Protein AF-A0A9Q4Q293-F1 (afdb_monomer_lite)

Organism: NCBI:txid2950540

pLDDT: mean 83.59, std 13.57, range [37.81, 98.0]

Foldseek 3Di:
DWKWFAWLVRDIDTLDDDAFDWDWDDDDQWIWIDTQQFIWIGNVVAIATPGDRPWADDPLETEREGEREDDDDDDDPDDDWDKDFPDDWDWSDCCCVQQDPGTGFKMKDKDQAPNQQNVVVSCCVRFPLQWLDGCVQDDHRITMGMATAPRVDPPFLQFLEEAQEEEEQDDCVVQFQQEETEYAYCYDDCSNHPYHYHPDPQRDGFCAVVLVSLQVSDPDADDDDQEAEDADEHHHAEQAAAHEYECQPHEYEYRYEHYAEQAVQHHEYEYDHDAAYEYRDAEEHEHHHAYEYDYPVALDRYEYHYGLNYEYAYAEYEYEHSYEYHAQNYEYHADYQYEAEDHYHYNYYYHYDSNNHGHHDNVRSPDSRRRSSTDHNNHYIYIYTYIYIGD

Structure (mmCIF, N/CA/C/O backbone):
data_AF-A0A9Q4Q293-F1
#
_entry.id   AF-A0A9Q4Q293-F1
#
loop_
_atom_site.group_PDB
_atom_site.id
_atom_site.type_symbol
_atom_site.label_atom_id
_atom_site.label_alt_id
_atom_site.label_comp_id
_atom_site.label_asym_id
_atom_site.label_entity_id
_atom_site.label_seq_id
_atom_site.pdbx_PDB_ins_code
_atom_site.Cartn_x
_atom_site.Cartn_y
_atom_site.Cartn_z
_atom_site.occupancy
_atom_site.B_iso_or_equiv
_atom_site.auth_seq_id
_atom_site.auth_comp_id
_atom_site.auth_asym_id
_atom_site.auth_atom_id
_atom_site.pdbx_PDB_model_num
ATOM 1 N N . MET A 1 1 ? -12.848 4.928 25.313 1.00 89.81 1 MET A N 1
ATOM 2 C CA . MET A 1 1 ? -13.025 5.012 23.858 1.00 89.81 1 MET A CA 1
ATOM 3 C C . MET A 1 1 ? -12.321 6.258 23.393 1.00 89.81 1 MET A C 1
ATOM 5 O O . MET A 1 1 ? -12.598 7.337 23.910 1.00 89.81 1 MET A O 1
ATOM 9 N N . ASN A 1 2 ? -11.421 6.081 22.443 1.00 90.56 2 ASN A N 1
ATOM 10 C CA . ASN A 1 2 ? -10.663 7.152 21.828 1.00 90.56 2 ASN A CA 1
ATOM 11 C C . ASN A 1 2 ? -11.036 7.205 20.344 1.00 90.56 2 ASN A C 1
ATOM 13 O O . ASN A 1 2 ? -11.193 6.160 19.722 1.00 90.56 2 ASN A O 1
ATOM 17 N N . VAL A 1 3 ? -11.256 8.400 19.806 1.00 88.00 3 VAL A N 1
ATOM 18 C CA . VAL A 1 3 ? -11.506 8.634 18.382 1.00 88.00 3 VAL A CA 1
ATOM 19 C C . VAL A 1 3 ? -10.493 9.662 17.915 1.00 88.00 3 VAL A C 1
ATOM 21 O O . VAL A 1 3 ? -10.507 10.802 18.394 1.00 88.00 3 VAL A O 1
ATOM 24 N N . THR A 1 4 ? -9.637 9.272 16.981 1.00 84.81 4 THR A N 1
ATOM 25 C CA . THR A 1 4 ? -8.629 10.138 16.370 1.00 84.81 4 THR A CA 1
ATOM 26 C C . THR A 1 4 ? -8.870 10.293 14.884 1.00 84.81 4 THR A C 1
ATOM 28 O O . THR A 1 4 ? -9.459 9.435 14.233 1.00 84.81 4 THR A O 1
ATOM 31 N N . TYR A 1 5 ? -8.409 11.417 14.364 1.00 79.94 5 TYR A N 1
ATOM 32 C CA . TYR A 1 5 ? -8.410 11.765 12.955 1.00 79.94 5 TYR A CA 1
ATOM 33 C C . TYR A 1 5 ? -6.970 11.938 12.493 1.00 79.94 5 TYR A C 1
ATOM 35 O O . TYR A 1 5 ? -6.214 12.624 13.178 1.00 79.94 5 TYR A O 1
ATOM 43 N N . THR A 1 6 ? -6.627 11.362 11.346 1.00 73.25 6 THR A N 1
ATOM 44 C CA . THR A 1 6 ? -5.324 11.522 10.693 1.00 73.25 6 THR A CA 1
ATOM 45 C C . THR A 1 6 ? -5.529 12.195 9.337 1.00 73.25 6 THR A C 1
ATOM 47 O O . THR A 1 6 ? -6.378 11.764 8.545 1.00 73.25 6 THR A O 1
ATOM 50 N N . ASN A 1 7 ? -4.794 13.284 9.091 1.00 65.88 7 ASN A N 1
ATOM 51 C CA . ASN A 1 7 ? -4.808 13.968 7.797 1.00 65.88 7 ASN A CA 1
ATOM 52 C C . ASN A 1 7 ? -3.835 13.325 6.791 1.00 65.88 7 ASN A C 1
ATOM 54 O O . ASN A 1 7 ? -3.106 12.394 7.113 1.00 65.88 7 ASN A O 1
ATOM 58 N N . ASP A 1 8 ? -3.842 13.851 5.571 1.00 57.78 8 ASP A N 1
ATOM 59 C CA . ASP A 1 8 ? -2.960 13.473 4.457 1.00 57.78 8 ASP A CA 1
ATOM 60 C C . ASP A 1 8 ? -1.465 13.640 4.741 1.00 57.78 8 ASP A C 1
ATOM 62 O O . ASP A 1 8 ? -0.647 12.908 4.208 1.00 57.78 8 ASP A O 1
ATOM 66 N N . SER A 1 9 ? -1.108 14.563 5.626 1.00 55.91 9 SER A N 1
ATOM 67 C CA . SER A 1 9 ? 0.271 14.813 6.047 1.00 55.91 9 SER A CA 1
ATOM 68 C C . SER A 1 9 ? 0.715 13.927 7.226 1.00 55.91 9 SER A C 1
ATOM 70 O O . SER A 1 9 ? 1.755 14.201 7.828 1.00 55.91 9 SER A O 1
ATOM 72 N N . GLY A 1 10 ? -0.100 12.946 7.640 1.00 58.25 10 GLY A N 1
ATOM 73 C CA . GLY A 1 10 ? 0.152 12.078 8.800 1.00 58.25 10 GLY A CA 1
ATOM 74 C C . GLY A 1 10 ? -0.066 12.739 10.173 1.00 58.25 10 GLY A C 1
ATOM 75 O O . GLY A 1 10 ? 0.172 12.131 11.218 1.00 58.25 10 GLY A O 1
ATOM 76 N N . GLU A 1 11 ? -0.540 13.987 10.232 1.00 64.44 11 GLU A N 1
ATOM 77 C CA . GLU A 1 11 ? -0.835 14.670 11.495 1.00 64.44 11 GLU A CA 1
ATOM 78 C C . GLU A 1 11 ? -2.116 14.107 12.126 1.00 64.44 11 GLU A C 1
ATOM 80 O O . GLU A 1 11 ? -3.183 14.082 11.508 1.00 64.44 11 GLU A O 1
ATOM 85 N N . THR A 1 12 ? -2.020 13.695 13.395 1.00 77.69 12 THR A N 1
ATOM 86 C CA . THR A 1 12 ? -3.139 13.116 14.152 1.00 77.69 12 THR A CA 1
ATOM 87 C C . THR A 1 12 ? -3.759 14.114 15.142 1.00 77.69 12 THR A C 1
ATOM 89 O O . THR A 1 12 ? -3.065 14.712 15.966 1.00 77.69 12 THR A O 1
ATOM 92 N N . GLU A 1 13 ? -5.089 14.232 15.141 1.00 82.25 13 GLU A N 1
ATOM 93 C CA . GLU A 1 13 ? -5.894 14.993 16.107 1.00 82.25 13 GLU A CA 1
ATOM 94 C C . GLU A 1 13 ? -6.823 14.063 16.912 1.00 82.25 13 GLU A C 1
ATOM 96 O O . GLU A 1 13 ? -7.480 13.183 16.360 1.00 82.25 13 GLU A O 1
ATOM 101 N N . VAL A 1 14 ? -6.953 14.288 18.225 1.00 87.75 14 VAL A N 1
ATOM 102 C CA . VAL A 1 14 ? -7.935 13.588 19.076 1.00 87.75 14 VAL A CA 1
ATOM 103 C C . VAL A 1 14 ? -9.289 14.299 19.024 1.00 87.75 14 VAL A C 1
ATOM 105 O O . VAL A 1 14 ? -9.419 15.452 19.438 1.00 87.75 14 VAL A O 1
ATOM 108 N N . LEU A 1 15 ? -10.323 13.593 18.569 1.00 85.56 15 LEU A N 1
ATOM 109 C CA . LEU A 1 15 ? -11.683 14.116 18.405 1.00 85.56 15 LEU A CA 1
ATOM 110 C C . LEU A 1 15 ? -12.601 13.800 19.588 1.00 85.56 15 LEU A C 1
ATOM 112 O O . LEU A 1 15 ? -13.490 14.591 19.929 1.00 85.56 15 LEU A O 1
ATOM 116 N N . TYR A 1 16 ? -12.399 12.635 20.199 1.00 89.38 16 TYR A N 1
ATOM 117 C CA . TYR A 1 16 ? -13.126 12.174 21.374 1.00 89.38 16 TYR A CA 1
ATOM 118 C C . TYR A 1 16 ? -12.220 11.279 22.214 1.00 89.38 16 TYR A C 1
ATOM 120 O O . TYR A 1 16 ? -11.540 10.416 21.673 1.00 89.38 16 TYR A O 1
ATOM 128 N N . ASP A 1 17 ? -12.210 11.482 23.526 1.00 92.12 17 ASP A N 1
ATOM 129 C CA . ASP A 1 17 ? -11.401 10.683 24.444 1.00 92.12 17 ASP A CA 1
ATOM 130 C C . ASP A 1 17 ? -12.071 10.635 25.814 1.00 92.12 17 ASP A C 1
ATOM 132 O O . ASP A 1 17 ? -11.882 11.513 26.658 1.00 92.12 17 ASP A O 1
ATOM 136 N N . GLU A 1 18 ? -12.935 9.641 26.006 1.00 90.94 18 GLU A N 1
ATOM 137 C CA . GLU A 1 18 ? -13.646 9.442 27.266 1.00 90.94 18 GLU A CA 1
ATOM 138 C C . GLU A 1 18 ? -13.832 7.949 27.559 1.00 90.94 18 GLU A C 1
ATOM 140 O O . GLU A 1 18 ? -13.893 7.094 26.669 1.00 90.94 18 GLU A O 1
ATOM 145 N N . GLN A 1 19 ? -13.941 7.608 28.840 1.00 90.19 19 GLN A N 1
ATOM 146 C CA . GLN A 1 19 ? -14.288 6.249 29.251 1.00 90.19 19 GLN A CA 1
ATOM 147 C C . GLN A 1 19 ? -15.754 5.976 28.905 1.00 90.19 19 GLN A C 1
ATOM 149 O O . GLN 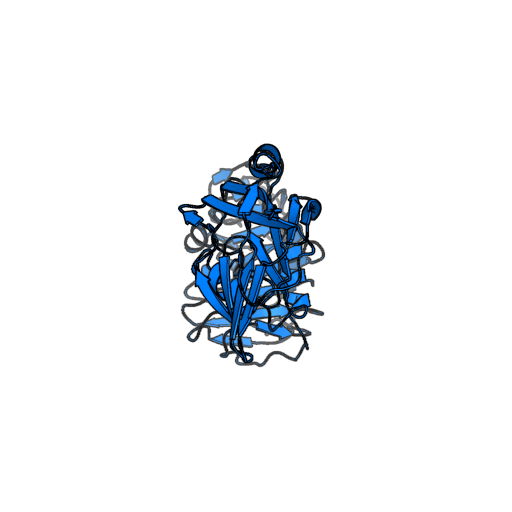A 1 19 ? -16.590 6.846 29.084 1.00 90.19 19 GLN A O 1
ATOM 154 N N . LEU A 1 20 ? -16.095 4.769 28.446 1.00 91.19 20 LEU A N 1
ATOM 155 C CA . LEU A 1 20 ? -17.494 4.449 28.123 1.00 91.19 20 LEU A CA 1
ATOM 156 C C . LEU A 1 20 ? -18.372 4.327 29.377 1.00 91.19 20 LEU A C 1
ATOM 158 O O . LEU A 1 20 ? -19.563 4.632 29.334 1.00 91.19 20 LEU A O 1
ATOM 162 N N . GLY A 1 21 ? -17.790 3.858 30.483 1.00 90.44 21 GLY A N 1
ATOM 163 C CA . GLY A 1 21 ? -18.543 3.404 31.651 1.00 90.44 21 GLY A CA 1
ATOM 164 C C . GLY A 1 21 ? -19.389 2.159 31.355 1.00 90.44 21 GLY A C 1
ATOM 165 O O . GLY A 1 21 ? -19.552 1.746 30.206 1.00 90.44 21 GLY A O 1
ATOM 166 N N . ALA A 1 22 ? -19.910 1.516 32.399 1.00 90.50 22 ALA A N 1
ATOM 167 C CA . ALA A 1 22 ? -20.771 0.348 32.241 1.00 90.50 22 ALA A CA 1
ATOM 168 C C . ALA A 1 22 ? -21.776 0.222 33.390 1.00 90.50 22 ALA A C 1
ATOM 170 O O . ALA A 1 22 ? -21.450 0.473 34.550 1.00 90.50 22 ALA A O 1
ATOM 171 N N . LEU A 1 23 ? -22.997 -0.213 33.069 1.00 88.88 23 LEU A N 1
ATOM 172 C CA . LEU A 1 23 ? -23.947 -0.710 34.063 1.00 88.88 23 LEU A CA 1
ATOM 173 C C . LEU A 1 23 ? -23.831 -2.228 34.113 1.00 88.88 23 LEU A C 1
ATOM 175 O O . LEU A 1 23 ? -24.173 -2.897 33.139 1.00 88.88 23 LEU A O 1
ATOM 179 N N . LEU A 1 24 ? -23.393 -2.745 35.257 1.00 89.44 24 LEU A N 1
ATOM 180 C CA . LEU A 1 24 ? -23.136 -4.166 35.455 1.00 89.44 24 LEU A CA 1
ATOM 181 C C . LEU A 1 24 ? -24.240 -4.821 36.283 1.00 89.44 24 LEU A C 1
ATOM 183 O O . LEU A 1 24 ? -24.629 -4.333 37.348 1.00 89.44 24 LEU A O 1
ATOM 187 N N . TYR A 1 25 ? -24.705 -5.969 35.810 1.00 87.56 25 TYR A N 1
ATOM 188 C CA . TYR A 1 25 ? -25.504 -6.915 36.570 1.00 87.56 25 TYR A CA 1
ATOM 189 C C . TYR A 1 25 ? -24.764 -8.247 36.624 1.00 87.56 25 TYR A C 1
ATOM 191 O O . TYR A 1 25 ? -24.569 -8.883 35.594 1.00 87.56 25 TYR A O 1
ATOM 199 N N . SER A 1 26 ? -24.394 -8.689 37.823 1.00 86.94 26 SER A N 1
ATOM 200 C CA . SER A 1 26 ? -23.723 -9.969 38.035 1.00 86.94 26 SER A CA 1
ATOM 201 C C . SER A 1 26 ? -24.593 -10.926 38.848 1.00 86.94 26 SER A C 1
ATOM 203 O O . SER A 1 26 ? -25.215 -10.553 39.848 1.00 86.94 26 SER A O 1
ATOM 205 N N . ASN A 1 27 ? -24.646 -12.180 38.403 1.00 86.38 27 ASN A N 1
ATOM 206 C CA . ASN A 1 27 ? -25.267 -13.284 39.120 1.00 86.38 27 ASN A CA 1
ATOM 207 C C . ASN A 1 27 ? -24.478 -14.576 38.876 1.00 86.38 27 ASN A C 1
ATOM 209 O O . ASN A 1 27 ? -24.517 -15.129 37.777 1.00 86.38 27 ASN A O 1
ATOM 213 N N . ASP A 1 28 ? -23.818 -15.069 39.927 1.00 87.38 28 ASP A N 1
ATOM 214 C CA . ASP A 1 28 ? -22.868 -16.184 39.860 1.00 87.38 28 ASP A CA 1
ATOM 215 C C . ASP A 1 28 ? -21.786 -15.926 38.790 1.00 87.38 28 ASP A C 1
ATOM 217 O O . ASP A 1 28 ? -21.087 -14.918 38.882 1.00 87.38 28 ASP A O 1
ATOM 221 N N . ASP A 1 29 ? -21.664 -16.800 37.788 1.00 86.31 29 ASP A N 1
ATOM 222 C CA . ASP A 1 29 ? -20.675 -16.689 36.706 1.00 86.31 29 ASP A CA 1
ATOM 223 C C . ASP A 1 29 ? -21.169 -15.842 35.517 1.00 86.31 29 ASP A C 1
ATOM 225 O O . ASP A 1 29 ? -20.406 -15.578 34.590 1.00 86.31 29 ASP A O 1
ATOM 229 N N . THR A 1 30 ? -22.443 -15.430 35.512 1.00 89.56 30 THR A N 1
ATOM 230 C CA . THR A 1 30 ? -23.018 -14.627 34.427 1.00 89.56 30 THR A CA 1
ATOM 231 C C . THR A 1 30 ? -23.003 -13.149 34.786 1.00 89.56 30 THR A C 1
ATOM 233 O O . THR A 1 30 ? -23.572 -12.723 35.795 1.00 89.56 30 THR A O 1
ATOM 236 N N . GLU A 1 31 ? -22.445 -12.355 33.886 1.00 92.81 31 GLU A N 1
ATOM 237 C CA . GLU A 1 31 ? -22.489 -10.903 33.914 1.00 92.81 31 GLU A CA 1
ATOM 238 C C . GLU A 1 31 ? -23.220 -10.368 32.680 1.00 92.81 31 GLU A C 1
ATOM 240 O O . GLU A 1 31 ? -23.023 -10.850 31.566 1.00 92.81 31 GLU A O 1
ATOM 245 N N . ILE A 1 32 ? -24.079 -9.371 32.884 1.00 93.00 32 ILE A N 1
ATOM 246 C CA . ILE A 1 32 ? -24.718 -8.585 31.832 1.00 93.00 32 ILE A CA 1
ATOM 247 C C . ILE A 1 32 ? -24.268 -7.141 31.994 1.00 93.00 32 ILE A C 1
ATOM 249 O O . ILE A 1 32 ? -24.466 -6.548 33.055 1.00 93.00 32 ILE A O 1
ATOM 253 N N . ALA A 1 33 ? -23.723 -6.568 30.931 1.00 93.31 33 ALA A N 1
ATOM 254 C CA . ALA A 1 33 ? -23.228 -5.207 30.919 1.00 93.31 33 ALA A CA 1
ATOM 255 C C . ALA A 1 33 ? -23.904 -4.382 29.837 1.00 93.31 33 ALA A C 1
ATOM 257 O O . ALA A 1 33 ? -23.972 -4.788 28.681 1.00 93.31 33 ALA A O 1
ATOM 258 N N . TYR A 1 34 ? -24.375 -3.197 30.207 1.00 92.31 34 TYR A N 1
ATOM 259 C CA . TYR A 1 34 ? -24.690 -2.158 29.236 1.00 92.31 34 TYR A CA 1
ATOM 260 C C . TYR A 1 34 ? -23.490 -1.218 29.116 1.00 92.31 34 TYR A C 1
ATOM 262 O O . TYR A 1 34 ? -23.124 -0.579 30.104 1.00 92.31 34 TYR A O 1
ATOM 270 N N . GLN A 1 35 ? -22.891 -1.141 27.928 1.00 93.12 35 GLN A N 1
ATOM 271 C CA . GLN A 1 35 ? -21.711 -0.318 27.646 1.00 93.12 35 GLN A CA 1
ATOM 272 C C . GLN A 1 35 ? -21.738 0.159 26.193 1.00 93.12 35 GLN A C 1
ATOM 274 O O . GLN A 1 35 ? -22.035 -0.627 25.293 1.00 93.12 35 GLN A O 1
ATOM 279 N N . GLY A 1 36 ? -21.410 1.436 25.963 1.00 90.44 36 GLY A N 1
ATOM 280 C CA . GLY A 1 36 ? -21.261 2.002 24.616 1.00 90.44 36 GLY A CA 1
ATOM 281 C C . GLY A 1 36 ? -22.517 1.902 23.744 1.00 90.44 36 GLY A C 1
ATOM 282 O O . GLY A 1 36 ? -22.423 1.941 22.526 1.00 90.44 36 GLY A O 1
ATOM 283 N N . GLY A 1 37 ? -23.694 1.741 24.356 1.00 90.94 37 GLY A N 1
ATOM 284 C CA . GLY A 1 37 ? -24.968 1.572 23.655 1.00 90.94 37 GLY A CA 1
ATOM 285 C C . GLY A 1 37 ? -25.376 0.119 23.399 1.00 90.94 37 GLY A C 1
ATOM 286 O O . GLY A 1 37 ? -26.547 -0.111 23.101 1.00 90.94 37 GLY A O 1
ATOM 287 N N . GLY A 1 38 ? -24.465 -0.843 23.563 1.00 92.62 38 GLY A N 1
ATOM 288 C CA . GLY A 1 38 ? -24.733 -2.275 23.436 1.00 92.62 38 GLY A CA 1
ATOM 289 C C . GLY A 1 38 ? -25.046 -2.955 24.771 1.00 92.62 38 GLY A C 1
ATOM 290 O O . GLY A 1 38 ? -24.799 -2.408 25.851 1.00 92.62 38 GLY A O 1
ATOM 291 N N . VAL A 1 39 ? -25.593 -4.170 24.688 1.00 95.31 39 VAL A N 1
ATOM 292 C CA . VAL A 1 39 ? -25.748 -5.085 25.827 1.00 95.31 39 VAL A CA 1
ATOM 293 C C . VAL A 1 39 ? -24.893 -6.315 25.585 1.00 95.31 39 VAL A C 1
ATOM 295 O O . VAL A 1 39 ? -25.097 -7.045 24.613 1.00 95.31 39 VAL A O 1
ATOM 298 N N . TRP A 1 40 ? -23.992 -6.568 26.519 1.00 95.19 40 TRP A N 1
ATOM 299 C CA . TRP A 1 40 ? -22.988 -7.616 26.480 1.00 95.19 40 TRP A CA 1
ATOM 300 C C . TRP A 1 40 ? -23.277 -8.625 27.579 1.00 95.19 40 TRP A C 1
ATOM 302 O O . TRP A 1 40 ? -23.728 -8.266 28.667 1.00 95.19 40 TRP A O 1
ATOM 312 N N . ARG A 1 41 ? -23.029 -9.898 27.301 1.00 94.12 41 ARG A N 1
ATOM 313 C CA . ARG A 1 41 ? -23.090 -10.971 28.286 1.00 94.12 41 ARG A CA 1
ATOM 314 C C . ARG A 1 41 ? -21.736 -11.645 28.369 1.00 94.12 41 ARG A C 1
ATOM 316 O O . ARG A 1 41 ? -21.206 -12.037 27.340 1.00 94.12 41 ARG A O 1
ATOM 323 N N . SER A 1 42 ? -21.226 -11.839 29.575 1.00 91.56 42 SER A N 1
ATOM 324 C CA . SER A 1 42 ? -20.055 -12.670 29.845 1.00 91.56 42 SER A CA 1
ATOM 325 C C . SER A 1 42 ? -20.458 -13.839 30.736 1.00 91.56 42 SER A C 1
ATOM 327 O O . SER A 1 42 ? -21.233 -13.661 31.673 1.00 91.56 42 SER A O 1
ATOM 329 N N . ASP A 1 43 ? -19.957 -15.034 30.430 1.00 88.00 43 ASP A N 1
ATOM 330 C CA . ASP A 1 43 ? -20.136 -16.240 31.256 1.00 88.00 43 ASP A CA 1
ATOM 331 C C . ASP A 1 43 ? -18.782 -16.739 31.820 1.00 88.00 43 ASP A C 1
ATOM 333 O O . ASP A 1 43 ? -18.592 -17.927 32.077 1.00 88.00 43 ASP A O 1
ATOM 337 N N . GLY A 1 44 ? -17.793 -15.844 31.945 1.00 75.19 44 GLY A N 1
ATOM 338 C CA . GLY A 1 44 ? -16.472 -16.128 32.525 1.00 75.19 44 GLY A CA 1
ATOM 339 C C . GLY A 1 44 ? -15.442 -16.758 31.577 1.00 75.19 44 GLY A C 1
ATOM 340 O O . GLY A 1 44 ? -14.249 -16.703 31.863 1.00 75.19 44 GLY A O 1
ATOM 341 N N . THR A 1 45 ? -15.863 -17.317 30.439 1.00 74.44 45 THR A N 1
ATOM 342 C CA . THR A 1 45 ? -14.961 -17.855 29.395 1.00 74.44 45 THR A CA 1
ATOM 343 C C . THR A 1 45 ? -14.926 -17.015 28.117 1.00 74.44 45 THR A C 1
ATOM 345 O O . THR A 1 45 ? -14.232 -17.379 27.176 1.00 74.44 45 THR A O 1
ATOM 348 N N . GLY A 1 46 ? -15.702 -15.932 28.059 1.00 80.69 46 GLY A N 1
ATOM 349 C CA . GLY A 1 46 ? -15.807 -15.042 26.906 1.00 80.69 46 GLY A CA 1
ATOM 350 C C . GLY A 1 46 ? -17.072 -14.188 26.963 1.00 80.69 46 GLY A C 1
ATOM 351 O O . GLY A 1 46 ? -17.999 -14.485 27.725 1.00 80.69 46 GLY A O 1
ATOM 352 N N . SER A 1 47 ? -17.105 -13.131 26.156 1.00 89.88 47 SER A N 1
ATOM 353 C CA . SER A 1 47 ? -18.256 -12.242 26.000 1.00 89.88 47 SER A CA 1
ATOM 354 C C . SER A 1 47 ? -19.051 -12.578 24.735 1.00 89.88 47 SER A C 1
ATOM 356 O O . SER A 1 47 ? -18.499 -13.056 23.750 1.00 89.88 47 SER A O 1
ATOM 358 N N . THR A 1 48 ? -20.356 -12.316 24.739 1.00 92.06 48 THR A N 1
ATOM 359 C CA . THR A 1 48 ? -21.239 -12.336 23.568 1.00 92.06 48 THR A CA 1
ATOM 360 C C . THR A 1 48 ? -22.124 -11.105 23.583 1.00 92.06 48 THR A C 1
ATOM 362 O O . THR A 1 48 ? -22.525 -10.617 24.641 1.00 92.06 48 THR A O 1
ATOM 365 N N . MET A 1 49 ? -22.493 -10.630 22.405 1.00 93.62 49 MET A N 1
ATOM 366 C CA . MET A 1 49 ? -23.516 -9.611 22.288 1.00 93.62 49 MET A CA 1
ATOM 367 C C . MET A 1 49 ? -24.904 -10.192 22.581 1.00 93.62 49 MET A C 1
ATOM 369 O O . MET A 1 49 ? -25.246 -11.288 22.138 1.00 93.62 49 MET A O 1
ATOM 373 N N . VAL A 1 50 ? -25.710 -9.435 23.322 1.00 94.81 50 VAL A N 1
ATOM 374 C CA . VAL A 1 50 ? -27.152 -9.660 23.514 1.00 94.81 50 VAL A CA 1
ATOM 375 C C . VAL A 1 50 ? -27.968 -8.650 22.710 1.00 94.81 50 VAL A C 1
ATOM 377 O O . VAL A 1 50 ? -29.019 -8.994 22.172 1.00 94.81 50 VAL A O 1
ATOM 380 N N . SER A 1 51 ? -27.497 -7.404 22.648 1.00 94.31 51 SER A N 1
ATOM 381 C CA . SER A 1 51 ? -28.083 -6.337 21.839 1.00 94.31 51 SER A CA 1
ATOM 382 C C . SER A 1 51 ? -26.969 -5.491 21.253 1.00 94.31 51 SER A C 1
ATOM 384 O O . SER A 1 51 ? -26.121 -5.010 22.007 1.00 94.31 51 SER A O 1
ATOM 386 N N . ALA A 1 52 ? -27.028 -5.271 19.945 1.00 89.12 52 ALA A N 1
ATOM 387 C CA . ALA A 1 52 ? -26.079 -4.426 19.245 1.00 89.12 52 ALA A CA 1
ATOM 388 C C . ALA A 1 52 ? -26.116 -2.985 19.764 1.00 89.12 52 ALA A C 1
ATOM 390 O O . ALA A 1 52 ? -27.198 -2.493 20.129 1.00 89.12 52 ALA A O 1
ATOM 391 N N . PRO A 1 53 ? -24.958 -2.303 19.812 1.00 90.12 53 PRO A N 1
ATOM 392 C CA . PRO A 1 53 ? -24.942 -0.851 19.807 1.00 90.12 53 PRO A CA 1
ATOM 393 C C . PRO A 1 53 ? -25.610 -0.345 18.517 1.00 90.12 53 PRO A C 1
ATOM 395 O O . PRO A 1 53 ? -25.773 -1.075 17.547 1.00 90.12 53 PRO A O 1
ATOM 398 N N . GLY A 1 54 ? -26.033 0.917 18.489 1.00 88.88 54 GLY A N 1
ATOM 399 C CA . GLY A 1 54 ? -26.726 1.483 17.323 1.00 88.88 54 GLY A CA 1
ATOM 400 C C . GLY A 1 54 ? -25.811 1.792 16.133 1.00 88.88 54 GLY A C 1
ATOM 401 O O . GLY A 1 54 ? -26.035 2.811 15.486 1.00 88.88 54 GLY A O 1
ATOM 402 N N . ILE A 1 55 ? -24.763 0.997 15.911 1.00 88.94 55 ILE A N 1
ATOM 403 C CA . ILE A 1 55 ? -23.801 1.195 14.828 1.00 88.94 55 ILE A CA 1
ATOM 404 C C . ILE A 1 55 ? -24.457 0.737 13.530 1.00 88.94 55 ILE A C 1
ATOM 406 O O . ILE A 1 55 ? -25.017 -0.353 13.453 1.00 88.94 55 ILE A O 1
ATOM 410 N N . GLU A 1 56 ? -24.419 1.585 12.510 1.00 88.56 56 GLU A N 1
ATOM 411 C CA . GLU A 1 56 ? -24.928 1.240 11.188 1.00 88.56 56 GLU A CA 1
ATOM 412 C C . GLU A 1 56 ? -23.926 1.652 10.118 1.00 88.56 56 GLU A C 1
ATOM 414 O O . GLU A 1 56 ? -23.481 2.797 10.099 1.00 88.56 56 GLU A O 1
ATOM 419 N N . TYR A 1 57 ? -23.644 0.749 9.182 1.00 80.31 57 TYR A N 1
ATOM 420 C CA . TYR A 1 57 ? -22.945 1.067 7.944 1.00 80.31 57 TYR A CA 1
ATOM 421 C C . TYR A 1 57 ? -23.848 0.781 6.745 1.00 80.31 57 TYR A C 1
ATOM 423 O O . TYR A 1 57 ? -24.379 -0.324 6.593 1.00 80.31 57 TYR A O 1
ATOM 431 N N . ARG A 1 58 ? -24.074 1.791 5.899 1.00 79.44 58 ARG A N 1
ATOM 432 C CA . ARG A 1 58 ? -24.849 1.662 4.655 1.00 79.44 58 ARG A CA 1
ATOM 433 C C . ARG A 1 58 ? -24.279 2.566 3.572 1.00 79.44 58 ARG A C 1
ATOM 435 O O . ARG A 1 58 ? -24.205 3.773 3.768 1.00 79.44 58 ARG A O 1
ATOM 442 N N . GLU A 1 59 ? -23.942 1.986 2.419 1.00 71.31 59 GLU A N 1
ATOM 443 C CA . GLU A 1 59 ? -23.532 2.723 1.208 1.00 71.31 59 GLU A CA 1
ATOM 444 C C . GLU A 1 59 ? -22.430 3.773 1.478 1.00 71.31 59 GLU A C 1
ATOM 446 O O . GLU A 1 59 ? -22.533 4.925 1.057 1.00 71.31 59 GLU A O 1
ATOM 451 N N . GLY A 1 60 ? -21.389 3.405 2.234 1.00 68.88 60 GLY A N 1
ATOM 452 C CA . GLY A 1 60 ? -20.307 4.329 2.592 1.00 68.88 60 GLY A CA 1
ATOM 453 C C . GLY A 1 60 ? -20.645 5.318 3.708 1.00 68.88 60 GLY A C 1
ATOM 454 O O . GLY A 1 60 ? -19.830 6.181 4.004 1.00 68.88 60 GLY A O 1
ATOM 455 N N . THR A 1 61 ? -21.819 5.228 4.335 1.00 76.56 61 THR A N 1
ATOM 456 C CA . THR A 1 61 ? -22.189 6.052 5.492 1.00 76.56 61 THR A CA 1
ATOM 457 C C . THR A 1 61 ? -22.129 5.226 6.770 1.00 76.56 61 THR A C 1
ATOM 459 O O . THR A 1 61 ? -22.909 4.286 6.923 1.00 76.56 61 THR A O 1
ATOM 462 N N . LEU A 1 62 ? -21.240 5.599 7.692 1.00 83.19 62 LEU A N 1
ATOM 463 C CA . LEU A 1 62 ? -21.178 5.073 9.051 1.00 83.19 62 LEU A CA 1
ATOM 464 C C . LEU A 1 62 ? -21.927 5.996 10.017 1.00 83.19 62 LEU A C 1
ATOM 466 O O . LEU A 1 62 ? -21.675 7.197 10.080 1.00 83.19 62 LEU A O 1
ATOM 470 N N . THR A 1 63 ? -22.804 5.428 10.833 1.00 87.56 63 THR A N 1
ATOM 471 C CA . THR A 1 63 ? -23.400 6.094 11.992 1.00 87.56 63 THR A CA 1
ATOM 472 C C . THR A 1 63 ? -22.947 5.378 13.252 1.00 87.56 63 THR A C 1
ATOM 474 O O . THR A 1 63 ? -23.256 4.204 13.438 1.00 87.56 63 THR A O 1
ATOM 477 N N . PHE A 1 64 ? -22.239 6.087 14.130 1.00 88.62 64 PHE A N 1
ATOM 478 C CA . PHE A 1 64 ? -21.695 5.535 15.367 1.00 88.62 64 PHE A CA 1
ATOM 479 C C . PHE A 1 64 ? -22.183 6.350 16.580 1.00 88.62 64 PHE A C 1
ATOM 481 O O . PHE A 1 64 ? -21.626 7.404 16.918 1.00 88.62 64 PHE A O 1
ATOM 488 N N . PRO A 1 65 ? -23.236 5.891 17.279 1.00 90.88 65 PRO A N 1
ATOM 489 C CA . PRO A 1 65 ? -23.663 6.503 18.528 1.00 90.88 65 PRO A CA 1
ATOM 490 C C . PRO A 1 65 ? -22.751 6.059 19.678 1.00 90.88 65 PRO A C 1
ATOM 492 O O . PRO A 1 65 ? -22.683 4.880 20.014 1.00 90.88 65 PRO A O 1
ATOM 495 N N . ILE A 1 66 ? -22.094 7.015 20.328 1.00 91.00 66 ILE A N 1
ATOM 496 C CA . ILE A 1 66 ? -21.269 6.780 21.512 1.00 91.00 66 ILE A CA 1
ATOM 497 C C . ILE A 1 66 ? -22.112 7.095 22.747 1.00 91.00 66 ILE A C 1
ATOM 499 O O . ILE A 1 66 ? -22.626 8.203 22.903 1.00 91.00 66 ILE A O 1
ATOM 503 N N . VAL A 1 67 ? -22.278 6.120 23.638 1.00 92.00 67 VAL A N 1
ATOM 504 C CA . VAL A 1 67 ? -22.961 6.326 24.921 1.00 92.00 67 VAL A CA 1
ATOM 505 C C . VAL A 1 67 ? -21.931 6.287 26.037 1.00 92.00 67 VAL A C 1
ATOM 507 O O . VAL A 1 67 ? -21.359 5.232 26.307 1.00 92.00 67 VAL A O 1
ATOM 510 N N . HIS A 1 68 ? -21.745 7.430 26.691 1.00 91.62 68 HIS A N 1
ATOM 511 C CA . HIS A 1 68 ? -20.963 7.553 27.911 1.00 91.62 68 HIS A CA 1
ATOM 512 C C . HIS A 1 68 ? -21.905 7.458 29.111 1.00 91.62 68 HIS A C 1
ATOM 514 O O . HIS A 1 68 ? -22.859 8.232 29.241 1.00 91.62 68 HIS A O 1
ATOM 520 N N . LEU A 1 69 ? -21.659 6.479 29.976 1.00 89.25 69 LEU A N 1
ATOM 521 C CA . LEU A 1 69 ? -22.407 6.283 31.207 1.00 89.25 69 LEU A CA 1
ATOM 522 C C . LEU A 1 69 ? -21.548 6.677 32.409 1.00 89.25 69 LEU A C 1
ATOM 524 O O . LEU A 1 69 ? -20.623 5.961 32.786 1.00 89.25 69 LEU A O 1
ATOM 528 N N . ALA A 1 70 ? -21.907 7.784 33.049 1.00 84.06 70 ALA A N 1
ATOM 529 C CA . ALA A 1 70 ? -21.264 8.261 34.263 1.00 84.06 70 ALA A CA 1
ATOM 530 C C . ALA A 1 70 ? -22.020 7.806 35.523 1.00 84.06 70 ALA A C 1
ATOM 532 O O . ALA A 1 70 ? -23.254 7.743 35.554 1.00 84.06 70 ALA A O 1
ATOM 533 N N . GLY A 1 71 ? -21.270 7.533 36.593 1.00 77.56 71 GLY A N 1
ATOM 534 C CA . GLY A 1 71 ? -21.810 7.285 37.928 1.00 77.56 71 GLY A CA 1
ATOM 535 C C . GLY A 1 71 ? -21.017 6.246 38.719 1.00 77.56 71 GLY A C 1
ATOM 536 O O . GLY A 1 71 ? -20.577 5.238 38.181 1.00 77.56 71 GLY A O 1
ATOM 537 N N . ASP A 1 72 ? -20.908 6.457 40.031 1.00 70.00 72 ASP A N 1
ATOM 538 C CA . ASP A 1 72 ? -20.110 5.607 40.930 1.00 70.00 72 ASP A CA 1
ATOM 539 C C . ASP A 1 72 ? -20.989 4.658 41.771 1.00 70.00 72 ASP A C 1
ATOM 541 O O . ASP A 1 72 ? -20.650 4.284 42.901 1.00 70.00 72 ASP A O 1
ATOM 545 N N . ARG A 1 73 ? -22.191 4.319 41.279 1.00 71.38 73 ARG A N 1
ATOM 546 C CA . ARG A 1 73 ? -23.171 3.559 42.066 1.00 71.38 73 ARG A CA 1
ATOM 547 C C . ARG A 1 73 ? -22.769 2.091 42.150 1.00 71.38 73 ARG A C 1
ATOM 549 O O . ARG A 1 73 ? -22.781 1.365 41.164 1.00 71.38 73 ARG A O 1
ATOM 556 N N . VAL A 1 74 ? -22.547 1.629 43.376 1.00 63.06 74 VAL A N 1
ATOM 557 C CA . VAL A 1 74 ? -22.299 0.220 43.685 1.00 63.06 74 VAL A CA 1
ATOM 558 C C . VAL A 1 74 ? -23.406 -0.295 44.616 1.00 63.06 74 VAL A C 1
ATOM 560 O O . VAL A 1 74 ? -23.423 0.036 45.801 1.00 63.06 74 VAL A O 1
ATOM 563 N N . GLY A 1 75 ? -24.324 -1.129 44.101 1.00 63.44 75 GLY A N 1
ATOM 564 C CA . GLY A 1 75 ? -25.043 -2.124 44.919 1.00 63.44 75 GLY A CA 1
ATOM 565 C C . GLY A 1 75 ? -26.586 -2.144 44.947 1.00 63.44 75 GLY A C 1
ATOM 566 O O . GLY A 1 75 ? -27.263 -1.148 44.702 1.00 63.44 75 GLY A O 1
ATOM 567 N N . GLY A 1 76 ? -27.105 -3.321 45.354 1.00 58.34 76 GLY A N 1
ATOM 568 C CA . GLY A 1 76 ? -28.483 -3.611 45.797 1.00 58.34 76 GLY A CA 1
ATOM 569 C C . GLY A 1 76 ? -29.064 -4.930 45.243 1.00 58.34 76 GLY A C 1
ATOM 570 O O . GLY A 1 76 ? -28.895 -5.222 44.070 1.00 58.34 76 GLY A O 1
ATOM 571 N N . THR A 1 77 ? -29.807 -5.721 46.041 1.00 56.56 77 THR A N 1
ATOM 572 C CA . THR A 1 77 ? -30.567 -6.909 45.550 1.00 56.56 77 THR A CA 1
ATOM 573 C C . THR A 1 77 ? -31.774 -6.543 44.673 1.00 56.56 77 THR A C 1
ATOM 575 O O . THR A 1 77 ? -32.497 -7.423 44.211 1.00 56.56 77 THR A O 1
ATOM 578 N N . THR A 1 78 ? -32.022 -5.246 44.496 1.00 59.69 78 THR A N 1
ATOM 579 C CA . THR A 1 78 ? -33.105 -4.674 43.701 1.00 59.69 78 THR A CA 1
ATOM 580 C C . THR A 1 78 ? -32.504 -3.546 42.871 1.00 59.69 78 THR A C 1
ATOM 582 O O . THR A 1 78 ? -31.872 -2.652 43.435 1.00 59.69 78 THR A O 1
ATOM 585 N N . VAL A 1 79 ? -32.684 -3.602 41.552 1.00 62.91 79 VAL A N 1
ATOM 586 C CA . VAL A 1 79 ? -32.250 -2.550 40.628 1.00 62.91 79 VAL A CA 1
ATOM 587 C C . VAL A 1 79 ? -33.412 -1.572 40.470 1.00 62.91 79 VAL A C 1
ATOM 589 O O . VAL A 1 79 ? -34.314 -1.811 39.675 1.00 62.91 79 VAL A O 1
ATOM 592 N N . ASP A 1 80 ? -33.411 -0.508 41.270 1.00 68.06 80 ASP A N 1
ATOM 593 C CA . ASP A 1 80 ? -34.260 0.668 41.066 1.00 68.06 80 ASP A CA 1
ATOM 594 C C . ASP A 1 80 ? -33.339 1.856 40.757 1.00 68.06 80 ASP A C 1
ATOM 596 O O . ASP A 1 80 ? -32.369 2.099 41.480 1.00 68.06 80 ASP A O 1
ATOM 600 N N . GLY A 1 81 ? -33.624 2.556 39.662 1.00 68.12 81 GLY A N 1
ATOM 601 C CA . GLY A 1 81 ? -32.887 3.737 39.230 1.00 68.12 81 GLY A CA 1
ATOM 602 C C . GLY A 1 81 ? -33.475 4.319 37.949 1.00 68.12 81 GLY A C 1
ATOM 603 O O . GLY A 1 81 ? -34.128 3.619 37.169 1.00 68.12 81 GLY A O 1
ATOM 604 N N . THR A 1 82 ? -33.263 5.614 37.735 1.00 75.56 82 THR A N 1
ATOM 605 C CA . THR A 1 82 ? -33.660 6.303 36.507 1.00 75.56 82 THR A CA 1
ATOM 606 C C . THR A 1 82 ? -32.417 6.692 35.725 1.00 75.56 82 THR A C 1
ATOM 608 O O . THR A 1 82 ? -31.593 7.456 36.212 1.00 75.56 82 THR A O 1
ATOM 611 N N . VAL A 1 83 ? -32.308 6.238 34.478 1.00 79.31 83 VAL A N 1
ATOM 612 C CA . VAL A 1 83 ? -31.289 6.762 33.563 1.00 79.31 83 VAL A CA 1
ATOM 613 C C . VAL A 1 83 ? -31.765 8.113 33.043 1.00 79.31 83 VAL A C 1
ATOM 615 O O . VAL A 1 83 ? -32.856 8.217 32.468 1.00 79.31 83 VAL A O 1
ATOM 618 N N . ARG A 1 84 ? -30.966 9.159 33.249 1.00 84.69 84 ARG A N 1
ATOM 619 C CA . ARG A 1 84 ? -31.241 10.497 32.723 1.00 84.69 84 ARG A CA 1
ATOM 620 C C . ARG A 1 84 ? -30.098 10.959 31.841 1.00 84.69 84 ARG A C 1
ATOM 622 O O . ARG A 1 84 ? -28.932 10.730 32.123 1.00 84.69 84 ARG A O 1
ATOM 629 N N . ARG A 1 85 ? -30.459 11.647 30.762 1.00 86.56 85 ARG A N 1
ATOM 630 C CA . ARG A 1 85 ? -29.491 12.332 29.913 1.00 86.56 85 ARG A CA 1
ATOM 631 C C . ARG A 1 85 ? -29.091 13.640 30.586 1.00 86.56 85 ARG A C 1
ATOM 633 O O . ARG A 1 85 ? -29.969 14.453 30.888 1.00 86.56 85 ARG A O 1
ATOM 640 N N . THR A 1 86 ? -27.800 13.838 30.813 1.00 85.88 86 THR A N 1
ATOM 641 C CA . THR A 1 86 ? -27.277 15.006 31.543 1.00 85.88 86 THR A CA 1
ATOM 642 C C . THR A 1 86 ? -27.067 16.214 30.632 1.00 85.88 86 THR A C 1
ATOM 644 O O . THR A 1 86 ? -27.176 17.357 31.079 1.00 85.88 86 THR A O 1
ATOM 647 N N . ALA A 1 87 ? -26.861 15.975 29.335 1.00 85.19 87 ALA A N 1
ATOM 648 C CA . ALA A 1 87 ? -26.646 17.004 28.323 1.00 85.19 87 ALA A CA 1
ATOM 649 C C . ALA A 1 87 ? -27.474 16.765 27.046 1.00 85.19 87 ALA A C 1
ATOM 651 O O . ALA A 1 87 ? -28.219 15.794 26.916 1.00 85.19 87 ALA A O 1
ATOM 652 N N . ALA A 1 88 ? -27.414 17.690 26.089 1.00 87.31 88 ALA A N 1
ATOM 653 C CA . ALA A 1 88 ? -27.831 17.374 24.723 1.00 87.31 88 ALA A CA 1
ATOM 654 C C . ALA A 1 88 ? -26.738 16.509 24.067 1.00 87.31 88 ALA A C 1
ATOM 656 O O . ALA A 1 88 ? -25.569 16.757 24.361 1.00 87.31 88 ALA A O 1
ATOM 657 N N . PRO A 1 89 ? -27.084 15.541 23.194 1.00 88.31 89 PRO A N 1
ATOM 658 C CA . PRO A 1 89 ? -26.077 14.773 22.471 1.00 88.31 89 PRO A CA 1
ATOM 659 C C . PRO A 1 89 ? -25.116 15.701 21.726 1.00 88.31 89 PRO A C 1
ATOM 661 O O . PRO A 1 89 ? -25.547 16.668 21.088 1.00 88.31 89 PRO A O 1
ATOM 664 N N . LYS A 1 90 ? -23.823 15.415 21.834 1.00 88.19 90 LYS A N 1
ATOM 665 C CA . LYS A 1 90 ? -22.751 16.152 21.179 1.00 88.19 90 LYS A CA 1
ATOM 666 C C . LYS A 1 90 ? -22.416 15.449 19.871 1.00 88.19 90 LYS A C 1
ATOM 668 O O . LYS A 1 90 ? -21.971 14.305 19.883 1.00 88.19 90 LYS A O 1
ATOM 673 N N . ARG A 1 91 ? -22.596 16.140 18.745 1.00 86.31 91 ARG A N 1
ATOM 674 C CA . ARG A 1 91 ? -22.032 15.683 17.473 1.00 86.31 91 ARG A CA 1
ATOM 675 C C . ARG A 1 91 ? -20.519 15.861 17.534 1.00 86.31 91 ARG A C 1
ATOM 677 O O . ARG A 1 91 ? -20.047 16.952 17.864 1.00 86.31 91 ARG A O 1
ATOM 684 N N . ILE A 1 92 ? -19.776 14.800 17.264 1.00 82.94 92 ILE A N 1
ATOM 685 C CA . ILE A 1 92 ? -18.332 14.882 17.061 1.00 82.94 92 ILE A CA 1
ATOM 686 C C . ILE A 1 92 ? -18.160 15.350 15.621 1.00 82.94 92 ILE A C 1
ATOM 688 O O . ILE 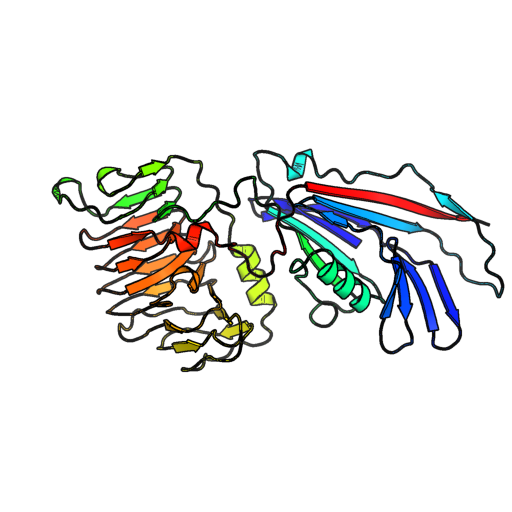A 1 92 ? -18.616 14.699 14.684 1.00 82.94 92 ILE A O 1
ATOM 692 N N . ASP A 1 93 ? -17.644 16.567 15.466 1.00 70.31 93 ASP A N 1
ATOM 693 C CA . ASP A 1 93 ? -17.680 17.253 14.182 1.00 70.31 93 ASP A CA 1
ATOM 694 C C . ASP A 1 93 ? -16.609 16.698 13.251 1.00 70.31 93 ASP A C 1
ATOM 696 O O . ASP A 1 93 ? -15.433 17.052 13.368 1.00 70.31 93 ASP A O 1
ATOM 700 N N . LEU A 1 94 ? -17.036 15.801 12.370 1.00 64.25 94 LEU A N 1
ATOM 701 C CA . LEU A 1 94 ? -16.231 15.294 11.275 1.00 64.25 94 LEU A CA 1
ATOM 702 C C . LEU A 1 94 ? -16.479 16.045 9.975 1.00 64.25 94 LEU A C 1
ATOM 704 O O . LEU A 1 94 ? -15.555 16.147 9.199 1.00 64.25 94 LEU A O 1
ATOM 708 N N . ASP A 1 95 ? -17.660 16.616 9.729 1.00 55.03 95 ASP A N 1
ATOM 709 C CA . ASP A 1 95 ? -18.062 17.048 8.377 1.00 55.03 95 ASP A CA 1
ATOM 710 C C . ASP A 1 95 ? -17.092 18.025 7.691 1.00 55.03 95 ASP A C 1
ATOM 712 O O . ASP A 1 95 ? -16.743 17.803 6.534 1.00 55.03 95 ASP A O 1
ATOM 716 N N . ASP A 1 96 ? -16.626 19.070 8.382 1.00 55.81 96 ASP A N 1
ATOM 717 C CA . ASP A 1 96 ? -15.667 20.037 7.815 1.00 55.81 96 ASP A CA 1
ATOM 718 C C . ASP A 1 96 ? -14.230 19.483 7.748 1.00 55.81 96 ASP A C 1
ATOM 720 O O . ASP A 1 96 ? -13.383 20.060 7.073 1.00 55.81 96 ASP A O 1
ATOM 724 N N . ARG A 1 97 ? -13.945 18.388 8.464 1.00 60.34 97 ARG A N 1
ATOM 725 C CA . ARG A 1 97 ? -12.632 17.721 8.539 1.00 60.34 97 ARG A CA 1
ATOM 726 C C . ARG A 1 97 ? -12.532 16.484 7.643 1.00 60.34 97 ARG A C 1
ATOM 728 O O . ARG A 1 97 ? -11.442 16.122 7.243 1.00 60.34 97 ARG A O 1
ATOM 735 N N . TRP A 1 98 ? -13.674 15.877 7.331 1.00 56.84 98 TRP A N 1
ATOM 736 C CA . TRP A 1 98 ? -13.861 14.625 6.600 1.00 56.84 98 TRP A CA 1
ATOM 737 C C . TRP A 1 98 ? -14.276 14.870 5.144 1.00 56.84 98 TRP A C 1
ATOM 739 O O . TRP A 1 98 ? -13.979 14.062 4.281 1.00 56.84 98 TRP A O 1
ATOM 749 N N . ASN A 1 99 ? -14.962 15.982 4.838 1.00 47.38 99 ASN A N 1
ATOM 750 C CA . ASN A 1 99 ? -15.386 16.334 3.469 1.00 47.38 99 ASN A CA 1
ATOM 751 C C . ASN A 1 99 ? -14.639 17.546 2.888 1.00 47.38 99 ASN A C 1
ATOM 753 O O . ASN A 1 99 ? -15.109 18.147 1.919 1.00 47.38 99 ASN A O 1
ATOM 757 N N . SER A 1 100 ? -13.539 17.989 3.501 1.00 46.00 100 SER A N 1
ATOM 758 C CA . SER A 1 100 ? -12.786 19.108 2.932 1.00 46.00 100 SER A CA 1
ATOM 759 C C . SER A 1 100 ? -11.957 18.636 1.737 1.00 46.00 100 SER A C 1
ATOM 761 O O . SER A 1 100 ? -11.320 17.593 1.822 1.00 46.00 100 SER A O 1
ATOM 763 N N . ASP A 1 101 ? -11.896 19.436 0.663 1.00 44.44 101 ASP A N 1
ATOM 764 C CA . ASP A 1 101 ? -10.950 19.298 -0.469 1.00 44.44 101 ASP A CA 1
ATOM 765 C C . ASP A 1 101 ? -9.463 19.457 -0.024 1.00 44.44 101 ASP A C 1
ATOM 767 O O . ASP A 1 101 ? -8.630 19.966 -0.770 1.00 44.44 101 ASP A O 1
ATOM 771 N N . ARG A 1 102 ? -9.138 19.169 1.244 1.00 43.03 102 ARG A N 1
ATOM 772 C CA . ARG A 1 102 ? -7.852 19.411 1.917 1.00 43.03 102 ARG A CA 1
ATOM 773 C C . ARG A 1 102 ? -7.447 18.265 2.853 1.00 43.03 102 ARG A C 1
ATOM 775 O O . ARG A 1 102 ? -6.912 18.525 3.926 1.00 43.03 102 ARG A O 1
ATOM 782 N N . GLY A 1 103 ? -7.730 17.030 2.452 1.00 50.69 103 GLY A N 1
ATOM 783 C CA . GLY A 1 103 ? -7.173 15.851 3.106 1.00 50.69 103 GLY A CA 1
ATOM 784 C C . GLY A 1 103 ? -8.100 15.232 4.143 1.00 50.69 103 GLY A C 1
ATOM 785 O O . GLY A 1 103 ? -8.400 15.811 5.181 1.00 50.69 103 GLY A O 1
ATOM 786 N N . SER A 1 104 ? -8.539 14.011 3.878 1.00 51.78 104 SER A N 1
ATOM 787 C CA . SER A 1 104 ? -9.015 13.083 4.901 1.00 51.78 104 SER A CA 1
ATOM 788 C C . SER A 1 104 ? -8.456 11.725 4.528 1.00 51.78 104 SER A C 1
ATOM 790 O O . SER A 1 104 ? -8.719 11.288 3.411 1.00 51.78 104 SER A O 1
ATOM 792 N N . VAL A 1 105 ? -7.698 11.087 5.426 1.00 61.09 105 VAL A N 1
ATOM 793 C CA . VAL A 1 105 ? -7.079 9.784 5.125 1.00 61.09 105 VAL A CA 1
ATOM 794 C C . VAL A 1 105 ? -7.535 8.693 6.096 1.00 61.09 105 VAL A C 1
ATOM 796 O O . VAL A 1 105 ? -7.865 7.606 5.637 1.00 61.09 105 VAL A O 1
ATOM 799 N N . ALA A 1 106 ? -7.727 8.961 7.397 1.00 70.06 106 ALA A N 1
ATOM 800 C CA . ALA A 1 106 ? -8.321 7.955 8.291 1.00 70.06 106 ALA A CA 1
ATOM 801 C C . ALA A 1 106 ? -8.972 8.524 9.568 1.00 70.06 106 ALA A C 1
ATOM 803 O O . ALA A 1 106 ? -8.554 9.547 10.112 1.00 70.06 106 ALA A O 1
ATOM 804 N N . VAL A 1 107 ? -9.978 7.820 10.098 1.00 76.88 107 VAL A N 1
ATOM 805 C CA . VAL A 1 107 ? -10.434 7.923 11.495 1.00 76.88 107 VAL A CA 1
ATOM 806 C C . VAL A 1 107 ? -10.134 6.608 12.198 1.00 76.88 107 VAL A C 1
ATOM 808 O O . VAL A 1 107 ? -10.559 5.550 11.744 1.00 76.88 107 VAL A O 1
ATOM 811 N N . ARG A 1 108 ? -9.447 6.674 13.337 1.00 81.25 108 ARG A N 1
ATOM 812 C CA . ARG A 1 108 ? -9.182 5.514 14.193 1.00 81.25 108 ARG A CA 1
ATOM 813 C C . ARG A 1 108 ? -10.065 5.569 15.428 1.00 81.25 108 ARG A C 1
ATOM 815 O O . ARG A 1 108 ? -10.254 6.633 16.019 1.00 81.25 108 ARG A O 1
ATOM 822 N N . ILE A 1 109 ? -10.616 4.422 15.809 1.00 86.31 109 ILE A N 1
ATOM 823 C CA . ILE A 1 109 ? -11.434 4.264 17.009 1.00 86.31 109 ILE A CA 1
ATOM 824 C C . ILE A 1 109 ? -10.837 3.147 17.856 1.00 86.31 109 ILE A C 1
ATOM 826 O O . ILE A 1 109 ? -10.800 1.991 17.440 1.00 86.31 109 ILE A O 1
ATOM 830 N N . ASP A 1 110 ? -10.437 3.498 19.070 1.00 88.81 110 ASP A N 1
ATOM 831 C CA . ASP A 1 110 ? -9.965 2.561 20.081 1.00 88.81 110 ASP A CA 1
ATOM 832 C C . ASP A 1 110 ? -11.067 2.308 21.110 1.00 88.81 110 ASP A C 1
ATOM 834 O O . ASP A 1 110 ? -11.555 3.233 21.780 1.00 88.81 110 ASP A O 1
ATOM 838 N N . ILE A 1 111 ? -11.450 1.044 21.278 1.00 91.00 111 ILE A N 1
ATOM 839 C CA . ILE A 1 111 ? -12.424 0.608 22.277 1.00 91.00 111 ILE A CA 1
ATOM 840 C C . ILE A 1 111 ? -11.737 -0.303 23.284 1.00 91.00 111 ILE A C 1
ATOM 842 O O . ILE A 1 111 ? -11.491 -1.477 23.033 1.00 91.00 111 ILE A O 1
ATOM 846 N N . GLU A 1 112 ? -11.494 0.241 24.471 1.00 90.88 112 GLU A N 1
ATOM 847 C CA . GLU A 1 112 ? -11.038 -0.523 25.630 1.00 90.88 112 GLU A CA 1
ATOM 848 C C . GLU A 1 112 ? -12.249 -1.039 26.421 1.00 90.88 112 GLU A C 1
ATOM 850 O O . GLU A 1 112 ? -13.080 -0.255 26.898 1.00 90.88 112 GLU A O 1
ATOM 855 N N . SER A 1 113 ? -12.385 -2.361 26.525 1.00 91.19 113 SER A N 1
ATOM 856 C CA . SER A 1 113 ? -13.529 -3.043 27.124 1.00 91.19 113 SER A CA 1
ATOM 857 C C . SER A 1 113 ? -13.210 -4.471 27.572 1.00 91.19 113 SER A C 1
ATOM 859 O O . SER A 1 113 ? -12.684 -5.273 26.810 1.00 91.19 113 SER A O 1
ATOM 861 N N . GLU A 1 114 ? -13.682 -4.874 28.756 1.00 89.31 114 GLU A N 1
ATOM 862 C CA . GLU A 1 114 ? -13.655 -6.286 29.180 1.00 89.31 114 GLU A CA 1
ATOM 863 C C . GLU A 1 114 ? -14.485 -7.211 28.268 1.00 89.31 114 GLU A C 1
ATOM 865 O O . GLU A 1 114 ? -14.313 -8.429 28.281 1.00 89.31 114 GLU A O 1
ATOM 870 N N . TYR A 1 115 ? -15.374 -6.641 27.448 1.00 91.69 115 TYR A N 1
ATOM 871 C CA . TYR A 1 115 ? -16.190 -7.360 26.470 1.00 91.69 115 TYR A CA 1
ATOM 872 C C . TYR A 1 115 ? -15.585 -7.335 25.067 1.00 91.69 115 TYR A C 1
ATOM 874 O O . TYR A 1 115 ? -16.302 -7.661 24.122 1.00 91.69 115 TYR A O 1
ATOM 882 N N . CYS A 1 116 ? -14.301 -6.988 24.942 1.00 90.12 116 CYS A N 1
ATOM 883 C CA . CYS A 1 116 ? -13.577 -6.776 23.692 1.00 90.12 116 CYS A CA 1
ATOM 884 C C . CYS A 1 116 ? -13.948 -7.773 22.582 1.00 90.12 116 CYS A C 1
ATOM 886 O O . CYS A 1 116 ? -14.431 -7.353 21.539 1.00 90.12 116 CYS A O 1
ATOM 888 N N . GLY A 1 117 ? -13.852 -9.088 22.818 1.00 88.25 117 GLY A N 1
ATOM 889 C CA . GLY A 1 117 ? -14.113 -10.072 21.756 1.00 88.25 117 GLY A CA 1
ATOM 890 C C . GLY A 1 117 ? -15.545 -10.048 21.194 1.00 88.25 117 GLY A C 1
ATOM 891 O O . GLY A 1 117 ? -15.790 -10.526 20.092 1.00 88.25 117 GLY A O 1
ATOM 892 N N . ALA A 1 118 ? -16.520 -9.500 21.926 1.00 91.06 118 ALA A N 1
ATOM 893 C CA . ALA A 1 118 ? -17.867 -9.262 21.405 1.00 91.06 118 ALA A CA 1
ATOM 894 C C . ALA A 1 118 ? -17.985 -7.934 20.644 1.00 91.06 118 ALA A C 1
ATOM 896 O O . ALA A 1 118 ? -18.789 -7.864 19.719 1.00 91.06 118 ALA A O 1
ATOM 897 N N . TRP A 1 119 ? -17.207 -6.915 21.021 1.00 90.88 119 TRP A N 1
ATOM 898 C CA . TRP A 1 119 ? -17.069 -5.681 20.246 1.00 90.88 119 TRP A CA 1
ATOM 899 C C . TRP A 1 119 ? -16.410 -5.949 18.896 1.00 90.88 119 TRP A C 1
ATOM 901 O O . TRP A 1 119 ? -16.932 -5.504 17.885 1.00 90.88 119 TRP A O 1
ATOM 911 N N . GLU A 1 120 ? -15.318 -6.711 18.885 1.00 87.31 120 GLU A N 1
ATOM 912 C CA . GLU A 1 120 ? -14.604 -7.118 17.672 1.00 87.31 120 GLU A CA 1
ATOM 913 C C . GLU A 1 120 ? -15.555 -7.760 16.660 1.00 87.31 120 GLU A C 1
ATOM 915 O O . GLU A 1 120 ? -15.760 -7.210 15.583 1.00 87.31 120 GLU A O 1
ATOM 920 N N . ARG A 1 121 ? -16.262 -8.827 17.058 1.00 87.19 121 ARG A N 1
ATOM 921 C CA . ARG A 1 121 ? -17.214 -9.508 16.167 1.00 87.19 121 ARG A CA 1
ATOM 922 C C . ARG A 1 121 ? -18.337 -8.604 15.655 1.00 87.19 121 ARG A C 1
ATOM 924 O O . ARG A 1 121 ? -18.726 -8.732 14.503 1.00 87.19 121 ARG A O 1
ATOM 931 N N . GLU A 1 122 ? -18.859 -7.689 16.475 1.00 88.50 122 GLU A N 1
ATOM 932 C CA . GLU A 1 122 ? -19.869 -6.727 16.001 1.00 88.50 122 GLU A CA 1
ATOM 933 C C . GLU A 1 122 ? -19.323 -5.811 14.912 1.00 88.50 122 GLU A C 1
ATOM 935 O O . GLU A 1 122 ? -20.013 -5.509 13.938 1.00 88.50 122 GLU A O 1
ATOM 940 N N . LEU A 1 123 ? -18.103 -5.317 15.114 1.00 86.00 123 LEU A N 1
ATOM 941 C CA . LEU A 1 123 ? -17.468 -4.377 14.205 1.00 86.00 123 LEU A CA 1
ATOM 942 C C . LEU A 1 123 ? -17.092 -5.074 12.898 1.00 86.00 123 LEU A C 1
ATOM 944 O O . LEU A 1 123 ? -17.332 -4.499 11.843 1.00 86.00 123 LEU A O 1
ATOM 948 N N . GLU A 1 124 ? -16.632 -6.324 12.948 1.00 79.62 124 GLU A N 1
ATOM 949 C CA . GLU A 1 124 ? -16.401 -7.154 11.759 1.00 79.62 124 GLU A CA 1
ATOM 950 C C . GLU A 1 124 ? -17.697 -7.444 10.983 1.00 79.62 124 GLU A C 1
ATOM 952 O O . GLU A 1 124 ? -17.714 -7.382 9.751 1.00 79.62 124 GLU A O 1
ATOM 957 N N . GLU A 1 125 ? -18.800 -7.728 11.689 1.00 82.75 125 GLU A N 1
ATOM 958 C CA . GLU A 1 125 ? -20.113 -7.965 11.074 1.00 82.75 125 GLU A CA 1
ATOM 959 C C . GLU A 1 125 ? -20.723 -6.684 10.482 1.00 82.75 125 GLU A C 1
ATOM 961 O O . GLU A 1 125 ? -21.397 -6.734 9.449 1.00 82.75 125 GLU A O 1
ATOM 966 N N . THR A 1 126 ? -20.500 -5.532 11.120 1.00 81.44 126 THR A N 1
ATOM 967 C CA . THR A 1 126 ? -21.092 -4.248 10.711 1.00 81.44 126 THR A CA 1
ATOM 968 C C . THR A 1 126 ? -20.264 -3.541 9.641 1.00 81.44 126 THR A C 1
ATOM 970 O O . THR A 1 126 ? -20.829 -2.929 8.733 1.00 81.44 126 THR A O 1
ATOM 973 N N . ILE A 1 127 ? -18.936 -3.605 9.749 1.00 73.88 127 ILE A N 1
ATOM 974 C CA . ILE A 1 127 ? -17.964 -2.901 8.906 1.00 73.88 127 ILE A CA 1
ATOM 975 C C . ILE A 1 127 ? -16.819 -3.871 8.574 1.00 73.88 127 ILE A C 1
ATOM 977 O O . ILE A 1 127 ? -15.752 -3.858 9.195 1.00 73.88 127 ILE A O 1
ATOM 981 N N . THR A 1 128 ? -17.060 -4.733 7.585 1.00 61.62 128 THR A N 1
ATOM 982 C CA . THR A 1 128 ? -16.142 -5.810 7.186 1.00 61.62 128 THR A CA 1
ATOM 983 C C . THR A 1 128 ? -14.746 -5.279 6.884 1.00 61.62 128 THR A C 1
ATOM 985 O O . THR A 1 128 ? -14.610 -4.428 6.028 1.00 61.62 128 THR A O 1
ATOM 988 N N . GLY A 1 129 ? -13.710 -5.785 7.548 1.00 54.16 129 GLY A N 1
ATOM 989 C CA . GLY A 1 129 ? -12.320 -5.442 7.232 1.00 54.16 129 GLY A CA 1
ATOM 990 C C . GLY A 1 129 ? -11.789 -4.153 7.858 1.00 54.16 129 GLY A C 1
ATOM 991 O O . GLY A 1 129 ? -10.664 -3.818 7.567 1.00 54.16 129 GLY A O 1
ATOM 992 N N . SER A 1 130 ? -12.536 -3.443 8.710 1.00 65.12 130 SER A N 1
ATOM 993 C CA . SER A 1 130 ? -12.054 -2.208 9.371 1.00 65.12 130 SER A CA 1
ATOM 994 C C . SER A 1 130 ? -11.242 -2.426 10.660 1.00 65.12 130 SER A C 1
ATOM 996 O O . SER A 1 130 ? -10.774 -1.463 11.268 1.00 65.12 130 SER A O 1
ATOM 998 N N . VAL A 1 131 ? -11.120 -3.670 11.133 1.00 65.00 131 VAL A N 1
ATOM 999 C CA . VAL A 1 131 ? -10.437 -4.002 12.393 1.00 65.00 131 VAL A CA 1
ATOM 1000 C C . VAL A 1 131 ? -8.945 -4.165 12.137 1.00 65.00 131 VAL A C 1
ATOM 1002 O O . VAL A 1 131 ? -8.554 -5.078 11.420 1.00 65.00 131 VAL A O 1
ATOM 1005 N N . ILE A 1 132 ? -8.137 -3.295 12.749 1.00 66.38 132 ILE A N 1
ATOM 1006 C CA . ILE A 1 132 ? -6.672 -3.273 12.587 1.00 66.38 132 ILE A CA 1
ATOM 1007 C C . ILE A 1 132 ? -5.916 -3.765 13.831 1.00 66.38 132 ILE A C 1
ATOM 1009 O O . ILE A 1 132 ? -4.735 -4.059 13.749 1.00 66.38 132 ILE A O 1
ATOM 1013 N N . GLU A 1 133 ? -6.578 -3.871 14.988 1.00 69.88 133 GLU A N 1
ATOM 1014 C CA . GLU A 1 133 ? -6.029 -4.527 16.187 1.00 69.88 133 GLU A CA 1
ATOM 1015 C C . GLU A 1 133 ? -7.152 -5.340 16.838 1.00 69.88 133 GLU A C 1
ATOM 1017 O O . GLU A 1 133 ? -8.169 -4.774 17.272 1.00 69.88 133 GLU A O 1
ATOM 1022 N N . ARG A 1 134 ? -6.982 -6.665 16.895 1.00 78.06 134 ARG A N 1
ATOM 1023 C CA . ARG A 1 134 ? -7.924 -7.579 17.553 1.00 78.06 134 ARG A CA 1
ATOM 1024 C C . ARG A 1 134 ? -7.637 -7.705 19.040 1.00 78.06 134 ARG A C 1
ATOM 1026 O O . ARG A 1 134 ? -6.521 -7.493 19.514 1.00 78.06 134 ARG A O 1
ATOM 1033 N N . CYS A 1 135 ? -8.642 -8.160 19.778 1.00 79.44 135 CYS A N 1
ATOM 1034 C CA . CYS A 1 135 ? -8.578 -8.303 21.229 1.00 79.44 135 CYS A CA 1
ATOM 1035 C C . CYS A 1 135 ? -7.548 -9.321 21.725 1.00 79.44 135 CYS A C 1
ATOM 1037 O O . CYS A 1 135 ? -7.135 -9.249 22.885 1.00 79.44 135 CYS A O 1
ATOM 1039 N N . GLU A 1 136 ? -7.217 -10.313 20.894 1.00 73.00 136 GLU A N 1
ATOM 1040 C CA . GLU A 1 136 ? -6.267 -11.383 21.220 1.00 73.00 136 GLU A CA 1
ATOM 1041 C C . GLU A 1 136 ? -4.836 -11.086 20.742 1.00 73.00 136 GLU A C 1
ATOM 1043 O O . GLU A 1 136 ? -3.905 -11.717 21.236 1.00 73.00 136 GLU A O 1
ATOM 1048 N N . GLU A 1 137 ? -4.668 -10.122 19.832 1.00 64.88 137 GLU A N 1
ATOM 1049 C CA . GLU A 1 137 ? -3.403 -9.810 19.147 1.00 64.88 137 GLU A CA 1
ATOM 1050 C C . GLU A 1 137 ? -2.720 -8.561 19.739 1.00 64.88 137 GLU A C 1
ATOM 1052 O O . GLU A 1 137 ? -1.497 -8.505 19.819 1.00 64.88 137 GLU A O 1
ATOM 1057 N N . GLY A 1 138 ? -3.499 -7.583 20.217 1.00 61.91 138 GLY A N 1
ATOM 1058 C CA . GLY A 1 138 ? -2.988 -6.294 20.691 1.00 61.91 138 GLY A CA 1
ATOM 1059 C C . GLY A 1 138 ? -2.948 -6.095 22.209 1.00 61.91 138 GLY A C 1
ATOM 1060 O O . GLY A 1 138 ? -2.699 -7.007 23.006 1.00 61.91 138 GLY A O 1
ATOM 1061 N N . GLU A 1 139 ? -3.195 -4.859 22.650 1.00 67.44 139 GLU A N 1
ATOM 1062 C CA . GLU A 1 139 ? -3.302 -4.559 24.076 1.00 67.44 139 GLU A CA 1
ATOM 1063 C C . GLU A 1 139 ? -4.515 -5.261 24.698 1.00 67.44 139 GLU A C 1
ATOM 1065 O O . GLU A 1 139 ? -5.638 -5.216 24.193 1.00 67.44 139 GLU A O 1
ATOM 1070 N N . ALA A 1 140 ? -4.294 -5.897 25.853 1.00 71.50 140 ALA A N 1
ATOM 1071 C CA . ALA A 1 140 ? -5.334 -6.664 26.524 1.00 71.50 140 ALA A CA 1
ATOM 1072 C C . ALA A 1 140 ? -6.606 -5.825 26.715 1.00 71.50 140 ALA A C 1
ATOM 1074 O O . ALA A 1 140 ? -6.564 -4.754 27.321 1.00 71.50 140 ALA A O 1
ATOM 1075 N N . GLN A 1 141 ? -7.742 -6.373 26.269 1.00 80.88 141 GLN A N 1
ATOM 1076 C CA . GLN A 1 141 ? -9.062 -5.737 26.344 1.00 80.88 141 GLN A CA 1
ATOM 1077 C C . GLN A 1 141 ? -9.240 -4.515 25.428 1.00 80.88 141 GLN A C 1
ATOM 1079 O O . GLN A 1 141 ? -10.165 -3.738 25.661 1.00 80.88 141 GLN A O 1
ATOM 1084 N N . ARG A 1 142 ? -8.423 -4.337 24.386 1.00 79.62 142 ARG A N 1
ATOM 1085 C CA . ARG A 1 142 ? -8.622 -3.296 23.372 1.00 79.62 142 ARG A CA 1
ATOM 1086 C C . ARG A 1 142 ? -8.951 -3.901 22.010 1.00 79.62 142 ARG A C 1
ATOM 1088 O O . ARG A 1 142 ? -8.320 -4.856 21.587 1.00 79.62 142 ARG A O 1
ATOM 1095 N N . VAL A 1 143 ? -9.939 -3.318 21.333 1.00 79.88 143 VAL A N 1
ATOM 1096 C CA . VAL A 1 143 ? -10.140 -3.483 19.888 1.00 79.88 143 VAL A CA 1
ATOM 1097 C C . VAL A 1 143 ? -9.933 -2.131 19.222 1.00 79.88 143 VAL A C 1
ATOM 1099 O O . VAL A 1 143 ? -10.449 -1.114 19.704 1.00 79.88 143 VAL A O 1
ATOM 1102 N N . ARG A 1 144 ? -9.180 -2.118 18.123 1.00 78.31 144 ARG A N 1
ATOM 1103 C CA . ARG A 1 144 ? -8.930 -0.929 17.306 1.00 78.31 144 ARG A CA 1
ATOM 1104 C C . ARG A 1 144 ? -9.512 -1.131 15.923 1.00 78.31 144 ARG A C 1
ATOM 1106 O O . ARG A 1 144 ? -9.250 -2.138 15.267 1.00 78.31 144 ARG A O 1
ATOM 1113 N N . ILE A 1 145 ? -10.252 -0.133 15.464 1.00 74.38 145 ILE A N 1
ATOM 1114 C CA . ILE A 1 145 ? -10.705 -0.068 14.078 1.00 74.38 145 ILE A CA 1
ATOM 1115 C C . ILE A 1 145 ? -10.192 1.197 13.407 1.00 74.38 145 ILE A C 1
ATOM 1117 O O . ILE A 1 145 ? -10.085 2.250 14.044 1.00 74.38 145 ILE A O 1
ATOM 1121 N N . ARG A 1 146 ? -9.899 1.091 12.116 1.00 71.81 146 ARG A N 1
ATOM 1122 C CA . ARG A 1 146 ? -9.515 2.196 11.244 1.00 71.81 146 ARG A CA 1
ATOM 1123 C C . ARG A 1 146 ? -10.546 2.298 10.135 1.00 71.81 146 ARG A C 1
ATOM 1125 O O . ARG A 1 146 ? -10.939 1.314 9.524 1.00 71.81 146 ARG A O 1
ATOM 1132 N N . LEU A 1 147 ? -11.036 3.508 9.934 1.00 70.38 147 LEU A N 1
ATOM 1133 C CA . LEU A 1 147 ? -12.016 3.845 8.921 1.00 70.38 147 LEU A CA 1
ATOM 1134 C C . LEU A 1 147 ? -11.335 4.764 7.930 1.00 70.38 147 LEU A C 1
ATOM 1136 O O . LEU A 1 147 ? -10.942 5.875 8.290 1.00 70.38 147 LEU A O 1
ATOM 1140 N N . ILE A 1 148 ? -11.225 4.314 6.692 1.00 61.00 148 ILE A N 1
ATOM 1141 C CA . ILE A 1 148 ? -10.628 5.110 5.631 1.00 61.00 148 ILE A CA 1
ATOM 1142 C C . ILE A 1 148 ? -11.738 5.887 4.935 1.00 61.00 148 ILE A C 1
ATOM 1144 O O . ILE A 1 148 ? -12.730 5.313 4.470 1.00 61.00 148 ILE A O 1
ATOM 1148 N N . ASN A 1 149 ? -11.583 7.210 4.878 1.00 56.62 149 ASN A N 1
ATOM 1149 C CA . ASN A 1 149 ? -12.295 7.982 3.876 1.00 56.62 149 ASN A CA 1
ATOM 1150 C C . ASN A 1 149 ? -11.442 7.919 2.621 1.00 56.62 149 ASN A C 1
ATOM 1152 O O . ASN A 1 149 ? -10.355 8.496 2.641 1.00 56.62 149 ASN A O 1
ATOM 1156 N N . PRO A 1 150 ? -11.882 7.280 1.528 1.00 51.12 150 PRO A N 1
ATOM 1157 C CA . PRO A 1 150 ? -11.272 7.623 0.268 1.00 51.12 150 PRO A CA 1
ATOM 1158 C C . PRO A 1 150 ? -11.588 9.107 0.093 1.00 51.12 150 PRO A C 1
ATOM 1160 O O . PRO A 1 150 ? -12.755 9.484 -0.081 1.00 51.12 150 PRO A O 1
ATOM 1163 N N . ALA A 1 151 ? -10.567 9.970 0.146 1.00 43.50 151 ALA A N 1
ATOM 1164 C CA . ALA A 1 151 ? -10.660 11.274 -0.501 1.00 43.50 151 ALA A CA 1
ATOM 1165 C C . ALA A 1 151 ? -11.373 11.040 -1.838 1.00 43.50 151 ALA A C 1
ATOM 1167 O O . ALA A 1 151 ? -11.151 9.987 -2.421 1.00 43.50 151 ALA A O 1
ATOM 1168 N N . GLY A 1 152 ? -12.292 11.921 -2.261 1.00 37.81 152 GLY A N 1
ATOM 1169 C CA . GLY A 1 152 ? -13.395 11.671 -3.221 1.00 37.81 152 GLY A CA 1
ATOM 1170 C C . GLY A 1 152 ? -13.096 10.987 -4.571 1.00 37.81 152 GLY A C 1
ATOM 1171 O O . GLY A 1 152 ? -13.991 10.860 -5.404 1.00 37.81 152 GLY A O 1
ATOM 1172 N N . HIS A 1 153 ? -11.881 10.516 -4.765 1.00 39.66 153 HIS A N 1
ATOM 1173 C CA . HIS A 1 153 ? -11.394 9.553 -5.712 1.00 39.66 153 HIS A CA 1
ATOM 1174 C C . HIS A 1 153 ? -10.723 8.406 -4.917 1.00 39.66 153 HIS A C 1
ATOM 1176 O O . HIS A 1 153 ? -9.543 8.486 -4.590 1.00 39.66 153 HIS A O 1
ATOM 1182 N N . SER A 1 154 ? -11.426 7.296 -4.651 1.00 44.72 154 SER A N 1
ATOM 1183 C CA . SER A 1 154 ? -10.741 6.000 -4.767 1.00 44.72 154 SER A CA 1
ATOM 1184 C C . SER A 1 154 ? -10.235 5.997 -6.210 1.00 44.72 154 SER A C 1
ATOM 1186 O O . SER A 1 154 ? -11.035 5.785 -7.129 1.00 44.72 154 SER A O 1
ATOM 1188 N N . ARG A 1 155 ? -9.021 6.512 -6.437 1.00 57.75 155 ARG A N 1
ATOM 1189 C CA . ARG A 1 155 ? -8.545 6.789 -7.787 1.00 57.75 155 ARG A CA 1
ATOM 1190 C C . ARG A 1 155 ? -8.366 5.433 -8.432 1.00 57.75 155 ARG A C 1
ATOM 1192 O O . ARG A 1 155 ? -7.616 4.608 -7.924 1.00 57.75 155 ARG A O 1
ATOM 1199 N N . ALA A 1 156 ? -9.143 5.186 -9.479 1.00 64.38 156 ALA A N 1
ATOM 1200 C CA . ALA A 1 156 ? -8.967 3.987 -10.268 1.00 64.38 156 ALA A CA 1
ATOM 1201 C C . ALA A 1 156 ? -7.525 3.977 -10.781 1.00 64.38 156 ALA A C 1
ATOM 1203 O O . ALA A 1 156 ? -7.009 5.017 -11.191 1.00 64.38 156 ALA A O 1
ATOM 1204 N N . PHE A 1 157 ? -6.892 2.810 -10.791 1.00 80.38 157 PHE A N 1
ATOM 1205 C CA . PHE A 1 157 ? -5.623 2.611 -11.485 1.00 80.38 157 PHE A CA 1
ATOM 1206 C C . PHE A 1 157 ? -5.905 2.470 -12.992 1.00 80.38 157 PHE A C 1
ATOM 1208 O O . PHE A 1 157 ? -5.698 1.429 -13.611 1.00 80.38 157 PHE A O 1
ATOM 1215 N N . ASP A 1 158 ? -6.477 3.525 -13.576 1.00 83.69 158 ASP A N 1
ATOM 1216 C CA . ASP A 1 158 ? -6.947 3.599 -14.967 1.00 83.69 158 ASP A CA 1
ATOM 1217 C C . ASP A 1 158 ? -5.886 4.112 -15.950 1.00 83.69 158 ASP A C 1
ATOM 1219 O O . ASP A 1 158 ? -6.149 4.297 -17.136 1.00 83.69 158 ASP A O 1
ATOM 1223 N N . SER A 1 159 ? -4.672 4.318 -15.448 1.00 90.50 159 SER A N 1
ATOM 1224 C CA . SER A 1 159 ? -3.535 4.848 -16.184 1.00 90.50 159 SER A CA 1
ATOM 1225 C C . SER A 1 159 ? -2.351 3.882 -16.085 1.00 90.50 159 SER A C 1
ATOM 1227 O O . SER A 1 159 ? -2.159 3.214 -15.069 1.00 90.50 159 SER A O 1
ATOM 1229 N N . ALA A 1 160 ? -1.536 3.807 -17.139 1.00 94.75 160 ALA A N 1
ATOM 1230 C CA . ALA A 1 160 ? -0.280 3.053 -17.140 1.00 94.75 160 ALA A CA 1
ATOM 1231 C C . ALA A 1 160 ? 0.727 3.645 -16.146 1.00 94.75 160 ALA A C 1
ATOM 1233 O O . ALA A 1 160 ? 1.444 2.913 -15.467 1.00 94.75 160 ALA A O 1
ATOM 1234 N N . VAL A 1 161 ? 0.781 4.977 -16.079 1.00 95.88 161 VAL A N 1
ATOM 1235 C CA . VAL A 1 161 ? 1.659 5.723 -15.175 1.00 95.88 161 VAL A CA 1
ATOM 1236 C C . VAL A 1 161 ? 0.857 6.811 -14.483 1.00 95.88 161 VAL A C 1
ATOM 1238 O O . VAL A 1 161 ? 0.059 7.513 -15.109 1.00 95.88 161 VAL A O 1
ATOM 1241 N N . ILE A 1 162 ? 1.086 6.948 -13.189 1.00 92.88 162 ILE A N 1
ATOM 1242 C CA . ILE A 1 162 ? 0.501 7.959 -12.330 1.00 92.88 162 ILE A CA 1
ATOM 1243 C C . ILE A 1 162 ? 1.651 8.580 -11.535 1.00 92.88 162 ILE A C 1
ATOM 1245 O O . ILE A 1 162 ? 2.365 7.857 -10.845 1.00 92.88 162 ILE A O 1
ATOM 1249 N N . GLY A 1 163 ? 1.832 9.898 -11.608 1.00 91.38 163 GLY A N 1
ATOM 1250 C CA . GLY A 1 163 ? 2.890 10.556 -10.837 1.00 91.38 163 GLY A CA 1
ATOM 1251 C C . GLY A 1 163 ? 2.786 12.068 -10.741 1.00 91.38 163 GLY A C 1
ATOM 1252 O O . GLY A 1 163 ? 2.048 12.688 -11.500 1.00 91.38 163 GLY A O 1
ATOM 1253 N N . GLU A 1 164 ? 3.518 12.708 -9.830 1.00 88.00 164 GLU A N 1
ATOM 1254 C CA . GLU A 1 164 ? 3.623 14.173 -9.862 1.00 88.00 164 GLU A CA 1
ATOM 1255 C C . GLU A 1 164 ? 4.464 14.592 -11.070 1.00 88.00 164 GLU A C 1
ATOM 1257 O O . GLU A 1 164 ? 4.074 15.474 -11.847 1.00 88.00 164 GLU A O 1
ATOM 1262 N N . THR A 1 165 ? 5.596 13.913 -11.258 1.00 92.62 165 THR A N 1
ATOM 1263 C CA . THR A 1 165 ? 6.542 14.183 -12.338 1.00 92.62 165 THR A CA 1
ATOM 1264 C C . THR A 1 165 ? 6.956 12.894 -13.040 1.00 92.62 165 THR A C 1
ATOM 1266 O O . THR A 1 165 ? 7.414 11.950 -12.412 1.00 92.62 165 THR A O 1
ATOM 1269 N N . VAL A 1 166 ? 6.848 12.872 -14.369 1.00 96.31 166 VAL A N 1
ATOM 1270 C CA . VAL A 1 166 ? 7.334 11.785 -15.225 1.00 96.31 166 VAL A CA 1
ATOM 1271 C C . VAL A 1 166 ? 8.361 12.347 -16.201 1.00 96.31 166 VAL A C 1
ATOM 1273 O O . VAL A 1 166 ? 8.056 13.251 -16.989 1.00 96.31 166 VAL A O 1
ATOM 1276 N N . THR A 1 167 ? 9.585 11.823 -16.167 1.00 95.75 167 THR A N 1
ATOM 1277 C CA . THR A 1 167 ? 10.701 12.306 -16.992 1.00 95.75 167 THR A CA 1
ATOM 1278 C C . THR A 1 167 ? 11.301 11.205 -17.863 1.00 95.75 167 THR A C 1
ATOM 1280 O O . THR A 1 167 ? 11.093 10.013 -17.637 1.00 95.75 167 THR A O 1
ATOM 1283 N N . ALA A 1 168 ? 12.051 11.610 -18.891 1.00 94.75 168 ALA A N 1
ATOM 1284 C CA . ALA A 1 168 ? 12.842 10.701 -19.711 1.00 94.75 168 ALA A CA 1
ATOM 1285 C C . ALA A 1 168 ? 14.318 11.115 -19.763 1.00 94.75 168 ALA A C 1
ATOM 1287 O O . ALA A 1 168 ? 14.649 12.275 -20.022 1.00 94.75 168 ALA A O 1
ATOM 1288 N N . GLY A 1 169 ? 15.211 10.129 -19.645 1.00 92.69 169 GLY A N 1
ATOM 1289 C CA . GLY A 1 169 ? 16.655 10.249 -19.881 1.00 92.69 169 GLY A CA 1
ATOM 1290 C C . GLY A 1 169 ? 17.042 10.372 -21.367 1.00 92.69 169 GLY A C 1
ATOM 1291 O O . GLY A 1 169 ? 18.225 10.431 -21.721 1.00 92.69 169 GLY A O 1
ATOM 1292 N N . PHE A 1 170 ? 16.056 10.426 -22.264 1.00 90.75 170 PHE A N 1
ATOM 1293 C CA . PHE A 1 170 ? 16.205 10.510 -23.717 1.00 90.75 170 PHE A CA 1
ATOM 1294 C C . PHE A 1 170 ? 15.240 11.542 -24.323 1.00 90.75 170 PHE A C 1
ATOM 1296 O O . PHE A 1 170 ? 14.423 12.141 -23.638 1.00 90.75 170 PHE A O 1
ATOM 1303 N N . ASP A 1 171 ? 15.374 11.802 -25.625 1.00 91.00 171 ASP A N 1
ATOM 1304 C CA . ASP A 1 171 ? 14.711 12.924 -26.304 1.00 91.00 171 ASP A CA 1
ATOM 1305 C C . ASP A 1 171 ? 13.738 12.455 -27.403 1.00 91.00 171 ASP A C 1
ATOM 1307 O O . ASP A 1 171 ? 13.919 11.385 -28.004 1.00 91.00 171 ASP A O 1
ATOM 1311 N N . GLU A 1 172 ? 12.754 13.305 -27.724 1.00 88.62 172 GLU A N 1
ATOM 1312 C CA . GLU A 1 172 ? 11.712 13.095 -28.745 1.00 88.62 172 GLU A CA 1
ATOM 1313 C C . GLU A 1 172 ? 12.277 12.636 -30.104 1.00 88.62 172 GLU A C 1
ATOM 1315 O O . GLU A 1 172 ? 11.644 11.873 -30.839 1.00 88.62 172 GLU A O 1
ATOM 1320 N N . SER A 1 173 ? 13.499 13.053 -30.455 1.00 89.94 173 SER A N 1
ATOM 1321 C CA . SER A 1 173 ? 14.157 12.681 -31.716 1.00 89.94 173 SER A CA 1
ATOM 1322 C C . SER A 1 173 ? 14.368 11.173 -31.919 1.00 89.94 173 SER A C 1
ATOM 1324 O O . SER A 1 173 ? 14.590 10.737 -33.054 1.00 89.94 173 SER A O 1
ATOM 1326 N N . THR A 1 174 ? 14.276 10.375 -30.854 1.00 88.94 174 THR A N 1
ATOM 1327 C CA . THR A 1 174 ? 14.306 8.905 -30.898 1.00 88.94 174 THR A CA 1
ATOM 1328 C C . THR A 1 174 ? 13.033 8.309 -31.507 1.00 88.94 174 THR A C 1
ATOM 1330 O O . THR A 1 174 ? 13.080 7.223 -32.087 1.00 88.94 174 THR A O 1
ATOM 1333 N N . GLY A 1 175 ? 11.909 9.031 -31.424 1.00 88.00 175 GLY A N 1
ATOM 1334 C CA . GLY A 1 175 ? 10.583 8.552 -31.809 1.00 88.00 175 GLY A CA 1
ATOM 1335 C C . GLY A 1 175 ? 10.033 7.444 -30.905 1.00 88.00 175 GLY A C 1
ATOM 1336 O O . GLY A 1 175 ? 9.054 6.802 -31.292 1.00 88.00 175 GLY A O 1
ATOM 1337 N N . ALA A 1 176 ? 10.668 7.195 -29.757 1.00 90.75 176 ALA A N 1
ATOM 1338 C CA . ALA A 1 176 ? 10.230 6.206 -28.784 1.00 90.75 176 ALA A CA 1
ATOM 1339 C C . ALA A 1 176 ? 8.958 6.670 -28.064 1.00 90.75 176 ALA A C 1
ATOM 1341 O O . ALA A 1 176 ? 8.745 7.864 -27.865 1.00 90.75 176 ALA A O 1
ATOM 1342 N N . ARG A 1 177 ? 8.110 5.706 -27.707 1.00 94.00 177 ARG A N 1
ATOM 1343 C CA . ARG A 1 177 ? 6.883 5.906 -26.931 1.00 94.00 177 ARG A CA 1
ATOM 1344 C C . ARG A 1 177 ? 6.809 4.790 -25.894 1.00 94.00 177 ARG A C 1
ATOM 1346 O O . ARG A 1 177 ? 6.185 3.773 -26.186 1.00 94.00 177 ARG A O 1
ATOM 1353 N N . PRO A 1 178 ? 7.547 4.910 -24.780 1.00 95.56 178 PRO A N 1
ATOM 1354 C CA . PRO A 1 178 ? 7.661 3.830 -23.807 1.00 95.56 178 PRO A CA 1
ATOM 1355 C C . PRO A 1 178 ? 6.336 3.511 -23.108 1.00 95.56 178 PRO A C 1
ATOM 1357 O O . PRO A 1 178 ? 6.177 2.395 -22.637 1.00 95.56 178 PRO A O 1
ATOM 1360 N N . ILE A 1 179 ? 5.387 4.451 -23.043 1.00 97.06 179 ILE A N 1
ATOM 1361 C CA . ILE A 1 179 ? 4.135 4.270 -22.302 1.00 97.06 179 ILE A CA 1
ATOM 1362 C C . ILE A 1 179 ? 2.990 3.988 -23.281 1.00 97.06 179 ILE A C 1
ATOM 1364 O O . ILE A 1 179 ? 2.624 4.852 -24.078 1.00 97.06 179 ILE A O 1
ATOM 1368 N N . ASP A 1 180 ? 2.416 2.790 -23.218 1.00 96.06 180 ASP A N 1
ATOM 1369 C CA . ASP A 1 180 ? 1.221 2.352 -23.944 1.00 96.06 180 ASP A CA 1
ATOM 1370 C C . ASP A 1 180 ? 0.016 2.295 -22.992 1.00 96.06 180 ASP A C 1
ATOM 1372 O O . ASP A 1 180 ? -0.253 1.288 -22.335 1.00 96.06 180 ASP A O 1
ATOM 1376 N N . GLY A 1 181 ? -0.689 3.418 -22.888 1.00 94.00 181 GLY A N 1
ATOM 1377 C CA . GLY A 1 181 ? -1.792 3.621 -21.954 1.00 94.00 181 GLY A CA 1
ATOM 1378 C C . GLY A 1 181 ? -1.963 5.094 -21.602 1.00 94.00 181 GLY A C 1
ATOM 1379 O O . GLY A 1 181 ? -1.166 5.940 -22.021 1.00 94.00 181 GLY A O 1
ATOM 1380 N N . ASP A 1 182 ? -3.024 5.399 -20.859 1.00 94.12 182 ASP A N 1
ATOM 1381 C CA . ASP A 1 182 ? -3.247 6.743 -20.330 1.00 94.12 182 ASP A CA 1
ATOM 1382 C C . ASP A 1 182 ? -2.226 7.056 -19.220 1.00 94.12 182 ASP A C 1
ATOM 1384 O O . ASP A 1 182 ? -1.660 6.153 -18.598 1.00 94.12 182 ASP A O 1
ATOM 1388 N N . VAL A 1 183 ? -1.946 8.339 -19.006 1.00 94.50 183 VAL A N 1
ATOM 1389 C CA . VAL A 1 183 ? -1.045 8.830 -17.961 1.00 94.50 183 VAL A CA 1
ATOM 1390 C C . VAL A 1 183 ? -1.726 9.943 -17.195 1.00 94.50 183 VAL A C 1
ATOM 1392 O O . VAL A 1 183 ? -2.230 10.884 -17.808 1.00 94.50 183 VAL A O 1
ATOM 1395 N N . ASN A 1 184 ? -1.663 9.871 -15.870 1.00 91.25 184 ASN A N 1
ATOM 1396 C CA . ASN A 1 184 ? -2.092 10.940 -14.981 1.00 91.25 184 ASN A CA 1
ATOM 1397 C C . ASN A 1 184 ? -0.860 11.559 -14.321 1.00 91.25 184 ASN A C 1
ATOM 1399 O O . ASN A 1 184 ? -0.301 10.970 -13.396 1.00 91.25 184 ASN A O 1
ATOM 1403 N N . ALA A 1 185 ? -0.400 12.702 -14.831 1.00 90.62 185 ALA A N 1
ATOM 1404 C CA . ALA A 1 185 ? 0.775 13.352 -14.275 1.00 90.62 185 ALA A CA 1
ATOM 1405 C C . ALA A 1 185 ? 0.725 14.875 -14.318 1.00 90.62 185 ALA A C 1
ATOM 1407 O O . ALA A 1 185 ? 0.318 15.468 -15.318 1.00 90.62 185 ALA A O 1
ATOM 1408 N N . GLY A 1 186 ? 1.221 15.504 -13.248 1.00 87.06 186 GLY A N 1
ATOM 1409 C CA . GLY A 1 186 ? 1.340 16.962 -13.173 1.00 87.06 186 GLY A CA 1
ATOM 1410 C C . GLY A 1 186 ? 2.373 17.510 -14.161 1.00 87.06 186 GLY A C 1
ATOM 1411 O O . GLY A 1 186 ? 2.191 18.572 -14.761 1.00 87.06 186 GLY A O 1
ATOM 1412 N N . THR A 1 187 ? 3.461 16.768 -14.374 1.00 90.69 187 THR A N 1
ATOM 1413 C CA . THR A 1 187 ? 4.478 17.068 -15.386 1.00 90.69 187 THR A CA 1
ATOM 1414 C C . THR A 1 187 ? 4.826 15.815 -16.176 1.00 90.69 187 THR A C 1
ATOM 1416 O O . THR A 1 187 ? 5.269 14.830 -15.600 1.00 90.69 187 THR A O 1
ATOM 1419 N N . ILE A 1 188 ? 4.687 15.866 -17.503 1.00 94.06 188 ILE A N 1
ATOM 1420 C CA . ILE A 1 188 ? 5.178 14.824 -18.410 1.00 94.06 188 ILE A CA 1
ATOM 1421 C C . ILE A 1 188 ? 5.440 15.375 -19.813 1.00 94.06 188 ILE A C 1
ATOM 1423 O O . ILE A 1 188 ? 4.764 16.283 -20.305 1.00 94.06 188 ILE A O 1
ATOM 1427 N N . ASP A 1 189 ? 6.409 14.769 -20.485 1.00 92.56 189 ASP A N 1
ATOM 1428 C CA . ASP A 1 189 ? 6.644 14.917 -21.912 1.00 92.56 189 ASP A CA 1
ATOM 1429 C C . ASP A 1 189 ? 5.666 14.040 -22.732 1.00 92.56 189 ASP A C 1
ATOM 1431 O O . ASP A 1 189 ? 5.884 12.848 -22.947 1.00 92.56 189 ASP A O 1
ATOM 1435 N N . GLU A 1 190 ? 4.583 14.638 -23.251 1.00 92.06 190 GLU A N 1
ATOM 1436 C CA . GLU A 1 190 ? 3.493 13.926 -23.961 1.00 92.06 190 GLU A CA 1
ATOM 1437 C C . GLU A 1 190 ? 3.953 13.046 -25.143 1.00 92.06 190 GLU A C 1
ATOM 1439 O O . GLU A 1 190 ? 3.237 12.140 -25.573 1.00 92.06 190 GLU A O 1
ATOM 1444 N N . TRP A 1 191 ? 5.139 13.299 -25.709 1.00 93.62 191 TRP A N 1
ATOM 1445 C CA . TRP A 1 191 ? 5.667 12.497 -26.813 1.00 93.62 191 TRP A CA 1
ATOM 1446 C C . TRP A 1 191 ? 5.986 11.053 -26.402 1.00 93.62 191 TRP A C 1
ATOM 1448 O O . TRP A 1 191 ? 5.983 10.186 -27.278 1.00 93.62 191 TRP A O 1
ATOM 1458 N N . MET A 1 192 ? 6.208 10.795 -25.107 1.00 94.81 192 MET A N 1
ATOM 1459 C CA . MET A 1 192 ? 6.466 9.466 -24.543 1.00 94.81 192 MET A CA 1
ATOM 1460 C C . MET A 1 192 ? 5.226 8.561 -24.545 1.00 94.81 192 MET A C 1
ATOM 1462 O O . MET A 1 192 ? 5.353 7.343 -24.420 1.00 94.81 192 MET A O 1
ATOM 1466 N N . VAL A 1 193 ? 4.035 9.149 -24.690 1.00 96.19 193 VAL A N 1
ATOM 1467 C CA . VAL A 1 193 ? 2.764 8.498 -24.373 1.00 96.19 193 VAL A CA 1
ATOM 1468 C C . VAL A 1 193 ? 2.019 8.083 -25.644 1.00 96.19 193 VAL A C 1
ATOM 1470 O O . VAL A 1 193 ? 1.831 8.850 -26.598 1.00 96.19 193 VAL A O 1
ATOM 1473 N N . ASN A 1 194 ? 1.571 6.833 -25.672 1.00 94.94 194 ASN A N 1
ATOM 1474 C CA . ASN A 1 194 ? 0.615 6.294 -26.628 1.00 94.94 194 ASN A CA 1
ATOM 1475 C C . ASN A 1 194 ? -0.757 6.120 -25.957 1.00 94.94 194 ASN A C 1
ATOM 1477 O O . ASN A 1 194 ? -1.268 5.018 -25.813 1.00 94.94 194 ASN A O 1
ATOM 1481 N N . GLY A 1 195 ? -1.351 7.244 -25.569 1.00 92.88 195 GLY A N 1
ATOM 1482 C CA . GLY A 1 195 ? -2.602 7.317 -24.824 1.00 92.88 195 GLY A CA 1
ATOM 1483 C C . GLY A 1 195 ? -2.977 8.769 -24.549 1.00 92.88 195 GLY A C 1
ATOM 1484 O O . GLY A 1 195 ? -2.533 9.681 -25.258 1.00 92.88 195 GLY A O 1
ATOM 1485 N N . THR A 1 196 ? -3.817 8.981 -23.549 1.00 92.69 196 THR A N 1
ATOM 1486 C CA . THR A 1 196 ? -4.241 10.298 -23.075 1.00 92.69 196 THR A CA 1
ATOM 1487 C C . THR A 1 196 ? -3.360 10.727 -21.913 1.00 92.69 196 THR A C 1
ATOM 1489 O O . THR A 1 196 ? -3.059 9.924 -21.043 1.00 92.69 196 THR A O 1
ATOM 1492 N N . VAL A 1 197 ? -2.978 12.001 -21.875 1.00 92.31 197 VAL A N 1
ATOM 1493 C CA . VAL A 1 197 ? -2.356 12.601 -20.692 1.00 92.31 197 VAL A CA 1
ATOM 1494 C C . VAL A 1 197 ? -3.403 13.447 -19.979 1.00 92.31 197 VAL A C 1
ATOM 1496 O O . VAL A 1 197 ? -4.011 14.331 -20.595 1.00 92.31 197 VAL A O 1
ATOM 1499 N N . SER A 1 198 ? -3.633 13.165 -18.702 1.00 86.75 198 SER A N 1
ATOM 1500 C CA . SER A 1 198 ? -4.409 13.990 -17.785 1.00 86.75 198 SER A CA 1
ATOM 1501 C C . SER A 1 198 ? -3.477 14.678 -16.786 1.00 86.75 198 SER A C 1
ATOM 1503 O O . SER A 1 198 ? -2.492 14.111 -16.328 1.00 86.75 198 SER A O 1
ATOM 1505 N N . ASP A 1 199 ? -3.796 15.935 -16.489 1.00 76.19 199 ASP A N 1
ATOM 1506 C CA . ASP A 1 199 ? -3.154 16.754 -15.456 1.00 76.19 199 ASP A CA 1
ATOM 1507 C C . ASP A 1 199 ? -4.174 16.896 -14.322 1.00 76.19 199 ASP A C 1
ATOM 1509 O O . ASP A 1 199 ? -4.845 17.924 -14.164 1.00 76.19 199 ASP A O 1
ATOM 1513 N N . GLU A 1 200 ? -4.439 15.780 -13.642 1.00 67.69 200 GLU A N 1
ATOM 1514 C CA . GLU A 1 200 ? -5.159 15.821 -12.378 1.00 67.69 200 GLU A CA 1
ATOM 1515 C C . GLU A 1 200 ? -4.146 15.996 -11.254 1.00 67.69 200 GLU A C 1
ATOM 1517 O O . GLU A 1 200 ? -3.015 15.530 -11.340 1.00 67.69 200 GLU A O 1
ATOM 1522 N N . ASN A 1 201 ? -4.550 16.677 -10.180 1.00 63.28 201 ASN A N 1
ATOM 1523 C CA . ASN A 1 201 ? -3.668 16.874 -9.037 1.00 63.28 201 ASN A CA 1
ATOM 1524 C C . ASN A 1 201 ? -3.196 15.505 -8.532 1.00 63.28 201 ASN A C 1
ATOM 1526 O O . ASN A 1 201 ? -4.049 14.698 -8.153 1.00 63.28 201 ASN A O 1
ATOM 1530 N N . TYR A 1 202 ? -1.888 15.256 -8.555 1.00 71.44 202 TYR A N 1
ATOM 1531 C CA . TYR A 1 202 ? -1.297 14.066 -7.964 1.00 71.44 202 TYR A CA 1
ATOM 1532 C C . TYR A 1 202 ? -1.591 14.080 -6.461 1.00 71.44 202 TYR A C 1
ATOM 1534 O O . TYR A 1 202 ? -1.271 15.044 -5.770 1.00 71.44 202 TYR A O 1
ATOM 1542 N N . ASP A 1 203 ? -2.357 13.092 -6.008 1.00 68.06 203 ASP A N 1
ATOM 1543 C CA . ASP A 1 203 ? -2.934 13.027 -4.661 1.00 68.06 203 ASP A CA 1
ATOM 1544 C C . ASP A 1 203 ? -3.370 11.576 -4.421 1.00 68.06 203 ASP A C 1
ATOM 1546 O O . ASP A 1 203 ? -4.564 11.251 -4.425 1.00 68.06 203 ASP A O 1
ATOM 1550 N N . TYR A 1 204 ? -2.376 10.686 -4.402 1.00 74.56 204 TYR A N 1
ATOM 1551 C CA . TYR A 1 204 ? -2.532 9.269 -4.079 1.00 74.56 204 TYR A CA 1
ATOM 1552 C C . TYR A 1 204 ? -2.096 9.052 -2.626 1.00 74.56 204 TYR A C 1
ATOM 1554 O O . TYR A 1 204 ? -1.122 9.667 -2.200 1.00 74.56 204 TYR A O 1
ATOM 1562 N N . PRO A 1 205 ? -2.834 8.249 -1.837 1.00 68.38 205 PRO A N 1
ATOM 1563 C CA . PRO A 1 205 ? -2.588 8.131 -0.404 1.00 68.38 205 PRO A CA 1
ATOM 1564 C C . PRO A 1 205 ? -1.254 7.453 -0.107 1.00 68.38 205 PRO A C 1
ATOM 1566 O O . PRO A 1 205 ? -0.948 6.419 -0.691 1.00 68.38 205 PRO A O 1
ATOM 1569 N N . SER A 1 206 ? -0.514 7.979 0.861 1.00 75.88 206 SER A N 1
ATOM 1570 C CA . SER A 1 206 ? 0.708 7.335 1.332 1.00 75.88 206 SER A CA 1
ATOM 1571 C C . SER A 1 206 ? 0.478 5.893 1.789 1.00 75.88 206 SER A C 1
ATOM 1573 O O . SER A 1 206 ? -0.548 5.590 2.410 1.00 75.88 206 SER A O 1
ATOM 1575 N N . ALA A 1 207 ? 1.449 5.025 1.501 1.00 79.06 207 ALA A N 1
ATOM 1576 C CA . ALA A 1 207 ? 1.468 3.640 1.962 1.00 79.06 207 ALA A CA 1
ATOM 1577 C C . ALA A 1 207 ? 2.142 3.464 3.338 1.00 79.06 207 ALA A C 1
ATOM 1579 O O . ALA A 1 207 ? 2.021 2.394 3.931 1.00 79.06 207 ALA A O 1
ATOM 1580 N N . ASP A 1 208 ? 2.799 4.500 3.874 1.00 77.06 208 ASP A N 1
ATOM 1581 C CA . ASP A 1 208 ? 3.620 4.414 5.093 1.00 77.06 208 ASP A CA 1
ATOM 1582 C C . ASP A 1 208 ? 2.857 3.823 6.274 1.00 77.06 208 ASP A C 1
ATOM 1584 O O . ASP A 1 208 ? 3.310 2.877 6.903 1.00 77.06 208 ASP A O 1
ATOM 1588 N N . GLU A 1 209 ? 1.650 4.326 6.548 1.00 67.62 209 GLU A N 1
ATOM 1589 C CA . GLU A 1 209 ? 0.873 3.849 7.695 1.00 67.62 209 GLU A CA 1
ATOM 1590 C C . GLU A 1 209 ? 0.452 2.379 7.525 1.00 67.62 209 GLU A C 1
ATOM 1592 O O . GLU A 1 209 ? 0.325 1.655 8.507 1.00 67.62 209 GLU A O 1
ATOM 1597 N N . GLU A 1 210 ? 0.189 1.916 6.303 1.00 69.56 210 GLU A N 1
ATOM 1598 C CA . GLU A 1 210 ? -0.143 0.508 6.052 1.00 69.56 210 GLU A CA 1
ATOM 1599 C C . GLU A 1 210 ? 1.073 -0.394 6.263 1.00 69.56 210 GLU A C 1
ATOM 1601 O O . GLU A 1 210 ? 0.968 -1.401 6.962 1.00 69.56 210 GLU A O 1
ATOM 1606 N N . ILE A 1 211 ? 2.228 0.016 5.741 1.00 78.38 211 ILE A N 1
ATOM 1607 C CA . ILE A 1 211 ? 3.492 -0.706 5.889 1.00 78.38 211 ILE A CA 1
ATOM 1608 C C . ILE A 1 211 ? 3.932 -0.732 7.359 1.00 78.38 211 ILE A C 1
ATOM 1610 O O . ILE A 1 211 ? 4.270 -1.799 7.866 1.00 78.38 211 ILE A O 1
ATOM 1614 N N . ASP A 1 212 ? 3.840 0.391 8.076 1.00 77.00 212 ASP A N 1
ATOM 1615 C CA . ASP A 1 212 ? 4.116 0.480 9.514 1.00 77.00 212 ASP A CA 1
ATOM 1616 C C . ASP A 1 212 ? 3.234 -0.493 10.307 1.00 77.00 212 ASP A C 1
ATOM 1618 O O . ASP A 1 212 ? 3.730 -1.252 11.140 1.00 77.00 212 ASP A O 1
ATOM 1622 N N . ASN A 1 213 ? 1.924 -0.520 10.029 1.00 70.56 213 ASN A N 1
ATOM 1623 C CA . ASN A 1 213 ? 1.009 -1.453 10.691 1.00 70.56 213 ASN A CA 1
ATOM 1624 C C . ASN A 1 213 ? 1.353 -2.915 10.357 1.00 70.56 213 ASN A C 1
ATOM 1626 O O . ASN A 1 213 ? 1.287 -3.773 11.239 1.00 70.56 213 ASN A O 1
ATOM 1630 N N . ALA A 1 214 ? 1.723 -3.208 9.107 1.00 76.25 214 ALA A N 1
ATOM 1631 C CA . ALA A 1 214 ? 2.120 -4.548 8.686 1.00 76.25 214 ALA A CA 1
ATOM 1632 C C . ALA A 1 214 ? 3.412 -5.002 9.389 1.00 76.25 214 ALA A C 1
ATOM 1634 O O . ALA A 1 214 ? 3.490 -6.132 9.869 1.00 76.25 214 ALA A O 1
ATOM 1635 N N . LEU A 1 215 ? 4.395 -4.107 9.532 1.00 79.56 215 LEU A N 1
ATOM 1636 C CA . LEU A 1 215 ? 5.630 -4.349 10.280 1.00 79.56 215 LEU A CA 1
ATOM 1637 C C . LEU A 1 215 ? 5.376 -4.524 11.783 1.00 79.56 215 LEU A C 1
ATOM 1639 O O . LEU A 1 215 ? 5.990 -5.389 12.406 1.00 79.56 215 LEU A O 1
ATOM 1643 N N . GLU A 1 216 ? 4.477 -3.734 12.376 1.00 78.56 216 GLU A N 1
ATOM 1644 C CA . GLU A 1 216 ? 4.097 -3.855 13.790 1.00 78.56 216 GLU A CA 1
ATOM 1645 C C . GLU A 1 216 ? 3.338 -5.156 14.091 1.00 78.56 216 GLU A C 1
ATOM 1647 O O . GLU A 1 216 ? 3.446 -5.679 15.202 1.00 78.56 216 GLU A O 1
ATOM 1652 N N . ALA A 1 217 ? 2.601 -5.695 13.115 1.00 75.38 217 ALA A N 1
ATOM 1653 C CA . ALA A 1 217 ? 1.907 -6.977 13.231 1.00 75.38 217 ALA A CA 1
ATOM 1654 C C . ALA A 1 217 ? 2.857 -8.191 13.184 1.00 75.38 217 ALA A C 1
ATOM 1656 O O . ALA A 1 217 ? 2.460 -9.299 13.554 1.00 75.38 217 ALA A O 1
ATOM 1657 N N . CYS A 1 218 ? 4.106 -8.002 12.752 1.00 81.38 218 CYS A N 1
ATOM 1658 C CA . CYS A 1 218 ? 5.105 -9.060 12.666 1.00 81.38 218 CYS A CA 1
ATOM 1659 C C . CYS A 1 218 ? 5.812 -9.305 14.010 1.00 81.38 218 CYS A C 1
ATOM 1661 O O . CYS A 1 218 ? 6.646 -8.515 14.457 1.00 81.38 218 CYS A O 1
ATOM 1663 N N . ASP A 1 219 ? 5.541 -10.457 14.630 1.00 84.00 219 ASP A N 1
ATOM 1664 C CA . ASP A 1 219 ? 6.214 -10.894 15.865 1.00 84.00 219 ASP A CA 1
ATOM 1665 C C . ASP A 1 219 ? 7.682 -11.311 15.637 1.00 84.00 219 ASP A C 1
ATOM 1667 O O . ASP A 1 219 ? 8.564 -11.049 16.463 1.00 84.00 219 ASP A O 1
ATOM 1671 N N . GLU A 1 220 ? 7.940 -12.006 14.529 1.00 86.81 220 GLU A N 1
ATOM 1672 C CA . GLU A 1 220 ? 9.246 -12.528 14.126 1.00 86.81 220 GLU A CA 1
ATOM 1673 C C . GLU A 1 220 ? 9.371 -12.439 12.603 1.00 86.81 220 GLU A C 1
ATOM 1675 O O . GLU A 1 220 ? 8.375 -12.511 11.888 1.00 86.81 220 GLU A O 1
ATOM 1680 N N . PHE A 1 221 ? 10.599 -12.257 12.121 1.00 93.12 221 PHE A N 1
ATOM 1681 C CA . PHE A 1 221 ? 10.913 -12.203 10.699 1.00 93.12 221 PHE A CA 1
ATOM 1682 C C . PHE A 1 221 ? 11.785 -13.405 10.353 1.00 93.12 221 PHE A C 1
ATOM 1684 O O . PHE A 1 221 ? 12.762 -13.690 11.053 1.00 93.12 221 PHE A O 1
ATOM 1691 N N . GLU A 1 222 ? 11.405 -14.123 9.303 1.00 92.56 222 GLU A N 1
ATOM 1692 C CA . GLU A 1 222 ? 12.059 -15.357 8.882 1.00 92.56 222 GLU A CA 1
ATOM 1693 C C . GLU A 1 222 ? 12.561 -15.260 7.433 1.00 92.56 222 GLU A C 1
ATOM 1695 O O . GLU A 1 222 ? 12.380 -14.264 6.734 1.00 92.56 222 GLU A O 1
ATOM 1700 N N . THR A 1 223 ? 13.250 -16.301 6.973 1.00 93.25 223 THR A N 1
ATOM 1701 C CA . THR A 1 223 ? 13.560 -16.443 5.548 1.00 93.25 223 THR A CA 1
ATOM 1702 C C . THR A 1 223 ? 12.332 -16.963 4.826 1.00 93.25 223 THR A C 1
ATOM 1704 O O . THR A 1 223 ? 11.754 -17.956 5.268 1.00 93.25 223 THR A O 1
ATOM 1707 N N . ILE A 1 224 ? 11.989 -16.354 3.698 1.00 94.31 224 ILE A N 1
ATOM 1708 C CA . ILE A 1 224 ? 10.878 -16.810 2.869 1.00 94.31 224 ILE A CA 1
ATOM 1709 C C . ILE A 1 224 ? 11.193 -18.148 2.184 1.00 94.31 224 ILE A C 1
ATOM 1711 O O . ILE A 1 224 ? 12.317 -18.393 1.735 1.00 94.31 224 ILE A O 1
ATOM 1715 N N . ASP A 1 225 ? 10.196 -19.029 2.134 1.00 93.94 225 ASP A N 1
ATOM 1716 C CA . ASP A 1 225 ? 10.296 -20.307 1.431 1.00 93.94 225 ASP A CA 1
ATOM 1717 C C . ASP A 1 225 ? 10.319 -20.101 -0.094 1.00 93.94 225 ASP A C 1
ATOM 1719 O O . ASP A 1 225 ? 9.763 -19.139 -0.615 1.00 93.94 225 ASP A O 1
ATOM 1723 N N . GLU A 1 226 ? 10.963 -21.019 -0.826 1.00 95.12 226 GLU A N 1
ATOM 1724 C CA . GLU A 1 226 ? 10.964 -21.017 -2.304 1.00 95.12 226 GLU A CA 1
ATOM 1725 C C . GLU A 1 226 ? 9.542 -21.203 -2.857 1.00 95.12 226 GLU A C 1
ATOM 1727 O O . GLU A 1 226 ? 9.184 -20.536 -3.814 1.00 95.12 226 GLU A O 1
ATOM 1732 N N . ASP A 1 227 ? 8.718 -22.041 -2.218 1.00 97.25 227 ASP A N 1
ATOM 1733 C CA . ASP A 1 227 ? 7.309 -22.253 -2.568 1.00 97.25 227 ASP A CA 1
ATOM 1734 C C . ASP A 1 227 ? 6.403 -21.756 -1.422 1.00 97.25 227 ASP A C 1
ATOM 1736 O O . ASP A 1 227 ? 6.334 -22.386 -0.359 1.00 97.25 227 ASP A O 1
ATOM 1740 N N . VAL A 1 228 ? 5.657 -20.670 -1.631 1.00 96.31 228 VAL A N 1
ATOM 1741 C CA . VAL A 1 228 ? 4.742 -20.083 -0.638 1.00 96.31 228 VAL A CA 1
ATOM 1742 C C . VAL A 1 228 ? 3.297 -20.381 -1.030 1.00 96.31 228 VAL A C 1
ATOM 1744 O O . VAL A 1 228 ? 2.783 -19.891 -2.027 1.00 96.31 228 VAL A O 1
ATOM 1747 N N . THR A 1 229 ? 2.620 -21.209 -0.231 1.00 92.94 229 THR A N 1
ATOM 1748 C CA . THR A 1 229 ? 1.248 -21.693 -0.522 1.00 92.94 229 THR A CA 1
ATOM 1749 C C . THR A 1 229 ? 0.258 -21.438 0.618 1.00 92.94 229 THR A C 1
ATOM 1751 O O . THR A 1 229 ? -0.944 -21.694 0.484 1.00 92.94 229 THR A O 1
ATOM 1754 N N . GLU A 1 230 ? 0.768 -21.006 1.775 1.00 84.81 230 GLU A N 1
ATOM 1755 C CA . GLU A 1 230 ? -0.029 -20.722 2.964 1.00 84.81 230 GLU A CA 1
ATOM 1756 C C . GLU A 1 230 ? -0.573 -19.289 2.874 1.00 84.81 230 GLU A C 1
ATOM 1758 O O . GLU A 1 230 ? 0.223 -18.364 2.734 1.00 84.81 230 GLU A O 1
ATOM 1763 N N . PRO A 1 231 ? -1.903 -19.083 2.927 1.00 80.62 231 PRO A N 1
ATOM 1764 C CA . PRO A 1 231 ? -2.481 -17.746 2.882 1.00 80.62 231 PRO A CA 1
ATOM 1765 C C . PRO A 1 231 ? -2.245 -16.987 4.193 1.00 80.62 231 PRO A C 1
ATOM 1767 O O . PRO A 1 231 ? -2.124 -17.595 5.260 1.00 80.62 231 PRO A O 1
ATOM 1770 N N . GLY A 1 232 ? -2.281 -15.659 4.118 1.00 76.12 232 GLY A N 1
ATOM 1771 C CA . GLY A 1 232 ? -2.045 -14.753 5.240 1.00 76.12 232 GLY A CA 1
ATOM 1772 C C . GLY A 1 232 ? -0.685 -14.061 5.177 1.00 76.12 232 GLY A C 1
ATOM 1773 O O . GLY A 1 232 ? -0.078 -13.962 4.114 1.00 76.12 232 GLY A O 1
ATOM 1774 N N . VAL A 1 233 ? -0.242 -13.556 6.330 1.00 83.06 233 VAL A N 1
ATOM 1775 C CA . VAL A 1 233 ? 0.926 -12.673 6.448 1.00 83.06 233 VAL A CA 1
ATOM 1776 C C . VAL A 1 233 ? 2.216 -13.472 6.640 1.00 83.06 233 VAL A C 1
ATOM 1778 O O . VAL A 1 233 ? 2.319 -14.282 7.562 1.00 83.06 233 VAL A O 1
ATOM 1781 N N . HIS A 1 234 ? 3.217 -13.182 5.812 1.00 88.12 234 HIS A N 1
ATOM 1782 C CA . HIS A 1 234 ? 4.576 -13.719 5.858 1.00 88.12 234 HIS A CA 1
ATOM 1783 C C . HIS A 1 234 ? 5.565 -12.590 6.140 1.00 88.12 234 HIS A C 1
ATOM 1785 O O . HIS A 1 234 ? 5.796 -11.721 5.302 1.00 88.12 234 HIS A O 1
ATOM 1791 N N . CYS A 1 235 ? 6.162 -12.603 7.326 1.00 93.75 235 CYS A N 1
ATOM 1792 C CA . CYS A 1 235 ? 7.111 -11.586 7.770 1.00 93.75 235 CYS A CA 1
ATOM 1793 C C . CYS A 1 235 ? 8.541 -12.026 7.458 1.00 93.75 235 CYS A C 1
ATOM 1795 O O . CYS A 1 235 ? 8.997 -13.052 7.972 1.00 93.75 235 CYS A O 1
ATOM 1797 N N . VAL A 1 236 ? 9.253 -11.268 6.622 1.00 96.62 236 VAL A N 1
ATOM 1798 C CA . VAL A 1 236 ? 10.538 -11.700 6.059 1.00 96.62 236 VAL A CA 1
ATOM 1799 C C . VAL A 1 236 ? 11.627 -10.643 6.211 1.00 96.62 236 VAL A C 1
ATOM 1801 O O . VAL A 1 236 ? 11.393 -9.444 6.048 1.00 96.62 236 VAL A O 1
ATOM 1804 N N . ASP A 1 237 ? 12.839 -11.085 6.550 1.00 95.19 237 ASP A N 1
ATOM 1805 C CA . ASP A 1 237 ? 13.985 -10.173 6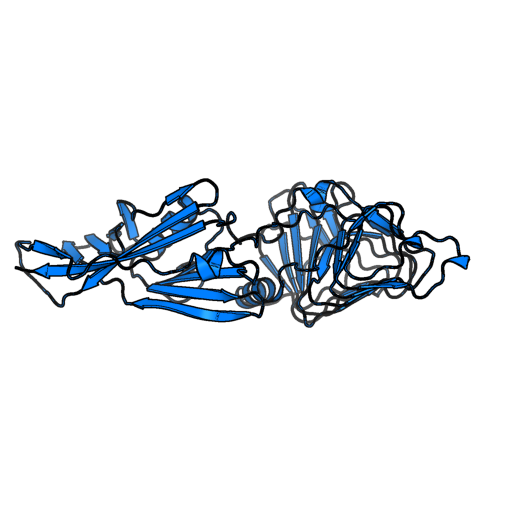.656 1.00 95.19 237 ASP A CA 1
ATOM 1806 C C . ASP A 1 237 ? 14.371 -9.640 5.269 1.00 95.19 237 ASP A C 1
ATOM 1808 O O . ASP A 1 237 ? 14.577 -8.440 5.084 1.00 95.19 237 ASP A O 1
ATOM 1812 N N . GLU A 1 238 ? 14.445 -10.534 4.285 1.00 95.19 238 GLU A N 1
ATOM 1813 C CA . GLU A 1 238 ? 14.917 -10.210 2.945 1.00 95.19 238 GLU A CA 1
ATOM 1814 C C . GLU A 1 238 ? 14.255 -11.061 1.857 1.00 95.19 238 GLU A C 1
ATOM 1816 O O . GLU A 1 238 ? 13.871 -12.209 2.091 1.00 95.19 238 GLU A O 1
ATOM 1821 N N . ILE A 1 239 ? 14.177 -10.493 0.652 1.00 95.88 239 ILE A N 1
ATOM 1822 C CA . ILE A 1 239 ? 13.880 -11.195 -0.599 1.00 95.88 239 ILE A CA 1
ATOM 1823 C C . ILE A 1 239 ? 15.062 -10.955 -1.543 1.00 95.88 239 ILE A C 1
ATOM 1825 O O . ILE A 1 239 ? 15.229 -9.848 -2.056 1.00 95.88 239 ILE A O 1
ATOM 1829 N N . ASP A 1 240 ? 15.884 -11.982 -1.767 1.00 93.88 240 ASP A N 1
ATOM 1830 C CA . ASP A 1 240 ? 17.053 -11.926 -2.662 1.00 93.88 240 ASP A CA 1
ATOM 1831 C C . ASP A 1 240 ? 17.091 -13.053 -3.722 1.00 93.88 240 ASP A C 1
ATOM 1833 O O . ASP A 1 240 ? 17.997 -13.141 -4.566 1.00 93.88 240 ASP A O 1
ATOM 1837 N N . GLY A 1 241 ? 16.077 -13.922 -3.706 1.00 93.38 241 GLY A N 1
ATOM 1838 C CA . GLY A 1 241 ? 16.015 -15.172 -4.454 1.00 93.38 241 GLY A CA 1
ATOM 1839 C C . GLY A 1 241 ? 14.752 -15.336 -5.293 1.00 93.38 241 GLY A C 1
ATOM 1840 O O . GLY A 1 241 ? 13.977 -14.402 -5.487 1.00 93.38 241 GLY A O 1
ATOM 1841 N N . SER A 1 242 ? 14.593 -16.539 -5.846 1.00 95.88 242 SER A N 1
ATOM 1842 C CA . SER A 1 242 ? 13.377 -16.921 -6.563 1.00 95.88 242 SER A CA 1
ATOM 1843 C C . SER A 1 242 ? 12.339 -17.484 -5.602 1.00 95.88 242 SER A C 1
ATOM 1845 O O . SER A 1 242 ? 12.696 -18.312 -4.762 1.00 95.88 242 SER A O 1
ATOM 1847 N N . HIS A 1 243 ? 11.088 -17.063 -5.772 1.00 97.00 243 HIS A N 1
ATOM 1848 C CA . HIS A 1 243 ? 9.946 -17.500 -4.979 1.00 97.00 243 HIS A CA 1
ATOM 1849 C C . HIS A 1 243 ? 8.718 -17.696 -5.873 1.00 97.00 243 HIS A C 1
ATOM 1851 O O . HIS A 1 243 ? 8.404 -16.838 -6.698 1.00 97.00 243 HIS A O 1
ATOM 1857 N N . ASP A 1 244 ? 8.032 -18.816 -5.679 1.00 97.62 244 ASP A N 1
ATOM 1858 C CA . ASP A 1 244 ? 6.774 -19.183 -6.314 1.00 97.62 244 ASP A CA 1
ATOM 1859 C C . ASP A 1 244 ? 5.635 -19.009 -5.291 1.00 97.62 244 ASP A C 1
ATOM 1861 O O . ASP A 1 244 ? 5.627 -19.643 -4.233 1.00 97.62 244 ASP A O 1
ATOM 1865 N N . PHE A 1 245 ? 4.662 -18.152 -5.595 1.00 97.81 245 PHE A N 1
ATOM 1866 C CA . PHE A 1 245 ? 3.503 -17.866 -4.748 1.00 97.81 245 PHE A CA 1
ATOM 1867 C C . PHE A 1 245 ? 2.233 -18.494 -5.334 1.00 97.81 245 PHE A C 1
ATOM 1869 O O . PHE A 1 245 ? 1.781 -18.103 -6.409 1.00 97.81 245 PHE A O 1
ATOM 1876 N N . ASP A 1 246 ? 1.619 -19.430 -4.604 1.00 96.56 246 ASP A N 1
ATOM 1877 C CA . ASP A 1 246 ? 0.328 -20.038 -4.956 1.00 96.56 246 ASP A CA 1
ATOM 1878 C C . ASP A 1 246 ? -0.795 -19.440 -4.101 1.00 96.56 246 ASP A C 1
ATOM 1880 O O . ASP A 1 246 ? -1.090 -19.896 -2.989 1.00 96.56 246 ASP A O 1
ATOM 1884 N N . THR A 1 247 ? -1.477 -18.441 -4.655 1.00 91.56 247 THR A N 1
ATOM 1885 C CA . THR A 1 247 ? -2.615 -17.772 -4.022 1.00 91.56 2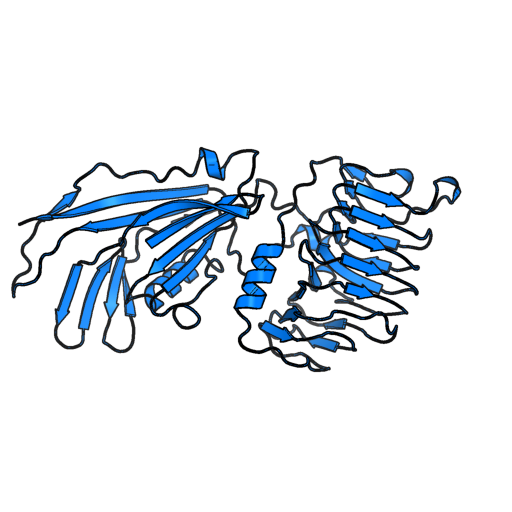47 THR A CA 1
ATOM 1886 C C . THR A 1 247 ? -3.916 -18.565 -4.183 1.00 91.56 247 THR A C 1
ATOM 1888 O O . THR A 1 247 ? -4.985 -18.096 -3.805 1.00 91.56 247 THR A O 1
ATOM 1891 N N . SER A 1 248 ? -3.912 -19.807 -4.691 1.00 89.56 248 SER A N 1
ATOM 1892 C CA . SER A 1 248 ? -5.148 -20.591 -4.901 1.00 89.56 248 SER A CA 1
ATOM 1893 C C . SER A 1 248 ? -5.962 -20.833 -3.622 1.00 89.56 248 SER A C 1
ATOM 1895 O O . SER A 1 248 ? -7.163 -21.116 -3.696 1.00 89.56 248 SER A O 1
ATOM 1897 N N . ASN A 1 249 ? -5.326 -20.760 -2.448 1.00 79.69 249 ASN A N 1
ATOM 1898 C CA . ASN A 1 249 ? -5.960 -21.016 -1.151 1.00 79.69 249 ASN A CA 1
ATOM 1899 C C . ASN A 1 249 ? -6.389 -19.744 -0.398 1.00 79.69 249 ASN A C 1
ATOM 1901 O O . ASN A 1 249 ? -7.060 -19.867 0.631 1.00 79.69 249 ASN A O 1
ATOM 1905 N N . GLY A 1 250 ? -6.042 -18.560 -0.900 1.00 77.25 250 GLY A N 1
ATOM 1906 C CA . GLY A 1 250 ? -6.346 -17.263 -0.299 1.00 77.25 250 GLY A CA 1
ATOM 1907 C C . GLY A 1 250 ? -5.260 -16.236 -0.607 1.00 77.25 250 GLY A C 1
ATOM 1908 O O . GLY A 1 250 ? -4.269 -16.568 -1.256 1.00 77.25 250 GLY A O 1
ATOM 1909 N N . ASP A 1 251 ? -5.467 -15.013 -0.129 1.00 81.50 251 ASP A N 1
ATOM 1910 C CA . ASP A 1 251 ? -4.508 -13.919 -0.285 1.00 81.50 251 ASP A CA 1
ATOM 1911 C C . ASP A 1 251 ? -3.208 -14.213 0.476 1.00 81.50 251 ASP A C 1
ATOM 1913 O O . ASP A 1 251 ? -3.222 -14.845 1.542 1.00 81.50 251 ASP A O 1
ATOM 1917 N N . ILE A 1 252 ? -2.090 -13.756 -0.080 1.00 85.94 252 ILE A N 1
ATOM 1918 C CA . ILE A 1 252 ? -0.764 -13.831 0.531 1.00 85.94 252 ILE A CA 1
ATOM 1919 C C . ILE A 1 252 ? -0.246 -12.404 0.690 1.00 85.94 252 ILE A C 1
ATOM 1921 O O . ILE A 1 252 ? -0.111 -11.673 -0.290 1.00 85.94 252 ILE A O 1
ATOM 1925 N N . ASP A 1 253 ? 0.082 -12.032 1.921 1.00 86.75 253 ASP A N 1
ATOM 1926 C CA . ASP A 1 253 ? 0.709 -10.757 2.246 1.00 86.75 253 ASP A CA 1
ATOM 1927 C C . ASP A 1 253 ? 2.153 -11.021 2.675 1.00 86.75 253 ASP A C 1
ATOM 1929 O O . ASP A 1 253 ? 2.398 -11.838 3.560 1.00 86.75 253 ASP A O 1
ATOM 1933 N N . VAL A 1 254 ? 3.126 -10.346 2.072 1.00 94.25 254 VAL A N 1
ATOM 1934 C CA . VAL A 1 254 ? 4.544 -10.461 2.434 1.00 94.25 254 VAL A CA 1
ATOM 1935 C C . VAL A 1 254 ? 5.026 -9.122 2.966 1.00 94.25 254 VAL A C 1
ATOM 1937 O O . VAL A 1 254 ? 4.888 -8.105 2.295 1.00 94.25 254 VAL A O 1
ATOM 1940 N N . VAL A 1 255 ? 5.607 -9.113 4.161 1.00 93.75 255 VAL A N 1
ATOM 1941 C CA . VAL A 1 255 ? 6.130 -7.905 4.807 1.00 93.75 255 VAL A CA 1
ATOM 1942 C C . VAL A 1 255 ? 7.648 -7.990 4.844 1.00 93.75 255 VAL A C 1
ATOM 1944 O O . VAL A 1 255 ? 8.204 -8.834 5.548 1.00 93.75 255 VAL A O 1
ATOM 1947 N N . VAL A 1 256 ? 8.320 -7.128 4.082 1.00 96.38 256 VAL A N 1
ATOM 1948 C CA . VAL A 1 256 ? 9.779 -7.122 3.915 1.00 96.38 256 VAL A CA 1
ATOM 1949 C C . VAL A 1 256 ? 10.394 -6.016 4.761 1.00 96.38 256 VAL A C 1
ATOM 1951 O O . VAL A 1 256 ? 10.053 -4.845 4.596 1.00 96.38 256 VAL A O 1
ATOM 1954 N N . ARG A 1 257 ? 11.324 -6.379 5.651 1.00 91.12 257 ARG A N 1
ATOM 1955 C CA . ARG A 1 257 ? 11.917 -5.423 6.598 1.00 91.12 257 ARG A CA 1
ATOM 1956 C C . ARG A 1 257 ? 13.253 -4.835 6.160 1.00 91.12 257 ARG A C 1
ATOM 1958 O O . ARG A 1 257 ? 13.441 -3.630 6.266 1.00 91.12 257 ARG A O 1
ATOM 1965 N N . ASP A 1 258 ? 14.208 -5.672 5.756 1.00 91.88 258 ASP A N 1
ATOM 1966 C CA . ASP A 1 258 ? 15.606 -5.242 5.652 1.00 91.88 258 ASP A CA 1
ATOM 1967 C C . ASP A 1 258 ? 16.055 -5.054 4.192 1.00 91.88 258 ASP A C 1
ATOM 1969 O O . ASP A 1 258 ? 16.669 -4.033 3.876 1.00 91.88 258 ASP A O 1
ATOM 1973 N N . SER A 1 259 ? 15.783 -6.010 3.294 1.00 93.38 259 SER A N 1
ATOM 1974 C CA . SER A 1 259 ? 16.330 -5.987 1.924 1.00 93.38 259 SER A CA 1
ATOM 1975 C C . SER A 1 259 ? 15.394 -6.590 0.877 1.00 93.38 259 SER A C 1
ATOM 1977 O O . SER A 1 259 ? 14.929 -7.714 1.042 1.00 93.38 259 SER A O 1
ATOM 1979 N N . PHE A 1 260 ? 15.203 -5.901 -0.252 1.00 96.00 260 PHE A N 1
ATOM 1980 C CA . PHE A 1 260 ? 14.468 -6.417 -1.408 1.00 96.00 260 PHE A CA 1
ATOM 1981 C C . PHE A 1 260 ? 15.302 -6.270 -2.697 1.00 96.00 260 PHE A C 1
ATOM 1983 O O . PHE A 1 260 ? 15.268 -5.258 -3.390 1.00 96.00 260 PHE A O 1
ATOM 1990 N N . ASP A 1 261 ? 16.084 -7.300 -3.030 1.00 95.38 261 ASP A N 1
ATOM 1991 C CA . ASP A 1 261 ? 17.081 -7.244 -4.107 1.00 95.38 261 ASP A CA 1
ATOM 1992 C C . ASP A 1 261 ? 16.937 -8.413 -5.095 1.00 95.38 261 ASP A C 1
ATOM 1994 O O . ASP A 1 261 ? 17.406 -9.528 -4.881 1.00 95.38 261 ASP A O 1
ATOM 1998 N N . LEU A 1 262 ? 16.348 -8.133 -6.255 1.00 93.88 262 LEU A N 1
ATOM 1999 C CA . LEU A 1 262 ? 16.232 -9.053 -7.388 1.00 93.88 262 LEU A CA 1
ATOM 2000 C C . LEU A 1 262 ? 17.230 -8.708 -8.513 1.00 93.88 262 LEU A C 1
ATOM 2002 O O . LEU A 1 262 ? 17.081 -9.132 -9.662 1.00 93.88 262 LEU A O 1
ATOM 2006 N N . SER A 1 263 ? 18.293 -7.955 -8.216 1.00 89.12 263 SER A N 1
ATOM 2007 C CA . SER A 1 263 ? 19.285 -7.494 -9.201 1.00 89.12 263 SER A CA 1
ATOM 2008 C C . SER A 1 263 ? 20.178 -8.613 -9.757 1.00 89.12 263 SER A C 1
ATOM 2010 O O . SER A 1 263 ? 20.855 -8.436 -10.780 1.00 89.12 263 SER A O 1
ATOM 2012 N N . SER A 1 264 ? 20.167 -9.793 -9.119 1.00 81.19 264 SER A N 1
ATOM 2013 C CA . SER A 1 264 ? 20.979 -10.962 -9.488 1.00 81.19 264 SER A CA 1
ATOM 2014 C C . SER A 1 264 ? 20.731 -11.435 -10.931 1.00 81.19 264 SER A C 1
ATOM 2016 O O . SER A 1 264 ? 21.618 -12.019 -11.570 1.00 81.19 264 SER A O 1
ATOM 2018 N N . GLY A 1 265 ? 19.534 -11.149 -11.457 1.00 69.38 265 GLY A N 1
ATOM 2019 C CA . GLY A 1 265 ? 19.104 -11.466 -12.812 1.00 69.38 265 GLY A CA 1
ATOM 2020 C C . GLY A 1 265 ? 18.623 -12.898 -13.034 1.00 69.38 265 GLY A C 1
ATOM 2021 O O . GLY A 1 265 ? 18.397 -13.275 -14.187 1.00 69.38 265 GLY A O 1
ATOM 2022 N N . THR A 1 266 ? 18.510 -13.686 -11.962 1.00 75.44 266 THR A N 1
ATOM 2023 C CA . THR A 1 266 ? 17.856 -15.007 -11.944 1.00 75.44 266 THR A CA 1
ATOM 2024 C C . THR A 1 266 ? 16.820 -15.150 -10.831 1.00 75.44 266 THR A C 1
ATOM 2026 O O . THR A 1 266 ? 16.249 -16.227 -10.711 1.00 75.44 266 THR A O 1
ATOM 2029 N N . SER A 1 267 ? 16.632 -14.116 -10.009 1.00 90.44 267 SER A N 1
ATOM 2030 C CA . SER A 1 267 ? 15.632 -14.081 -8.942 1.00 90.44 267 SER A CA 1
ATOM 2031 C C . SER A 1 267 ? 14.284 -13.708 -9.563 1.00 90.44 267 SER A C 1
ATOM 2033 O O . SER A 1 267 ? 14.210 -12.672 -10.220 1.00 90.44 267 SER A O 1
ATOM 2035 N N . ASN A 1 268 ? 13.267 -14.551 -9.400 1.00 94.25 268 ASN A N 1
ATOM 2036 C CA . ASN A 1 268 ? 11.916 -14.357 -9.940 1.00 94.25 268 ASN A CA 1
ATOM 2037 C C . ASN A 1 268 ? 10.891 -14.386 -8.807 1.00 94.25 268 ASN A C 1
ATOM 2039 O O . ASN A 1 268 ? 11.089 -15.117 -7.842 1.00 94.25 268 ASN A O 1
ATOM 2043 N N . LEU A 1 269 ? 9.798 -13.644 -8.946 1.00 96.75 269 LEU A N 1
ATOM 2044 C CA . LEU A 1 269 ? 8.636 -13.739 -8.066 1.00 96.75 269 LEU A CA 1
ATOM 2045 C C . LEU A 1 269 ? 7.444 -14.183 -8.909 1.00 96.75 269 LEU A C 1
ATOM 2047 O O . LEU A 1 269 ? 6.709 -13.359 -9.452 1.00 96.75 269 LEU A O 1
ATOM 2051 N N . ASP A 1 270 ? 7.308 -15.490 -9.065 1.00 96.62 270 ASP A N 1
ATOM 2052 C CA . ASP A 1 270 ? 6.280 -16.105 -9.891 1.00 96.62 270 ASP A CA 1
ATOM 2053 C C . ASP A 1 270 ? 4.985 -16.234 -9.077 1.00 96.62 270 ASP A C 1
ATOM 2055 O O . ASP A 1 270 ? 5.007 -16.672 -7.929 1.00 96.62 270 ASP A O 1
ATOM 2059 N N . VAL A 1 271 ? 3.845 -15.821 -9.642 1.00 96.88 271 VAL A N 1
ATOM 2060 C CA . VAL A 1 271 ? 2.552 -15.839 -8.934 1.00 96.88 271 VAL A CA 1
ATOM 2061 C C . VAL A 1 271 ? 1.513 -16.600 -9.741 1.00 96.88 271 VAL A C 1
ATOM 2063 O O . VAL A 1 271 ? 1.275 -16.313 -10.917 1.00 96.88 271 VAL A O 1
ATOM 2066 N N . GLU A 1 272 ? 0.842 -17.542 -9.090 1.00 95.31 272 GLU A N 1
ATOM 2067 C CA . GLU A 1 272 ? -0.287 -18.279 -9.640 1.00 95.31 272 GLU A CA 1
ATOM 2068 C C . GLU A 1 272 ? -1.455 -18.337 -8.652 1.00 95.31 272 GLU A C 1
ATOM 2070 O O . GLU A 1 272 ? -1.280 -18.232 -7.444 1.00 95.31 272 GLU A O 1
ATOM 2075 N N . GLY A 1 273 ? -2.669 -18.504 -9.176 1.00 90.75 273 GLY A N 1
ATOM 2076 C CA . GLY A 1 273 ? -3.896 -18.496 -8.382 1.00 90.75 273 GLY A CA 1
ATOM 2077 C C . GLY A 1 273 ? -4.846 -17.366 -8.773 1.00 90.75 273 GLY A C 1
ATOM 2078 O O . GLY A 1 273 ? -4.557 -16.562 -9.661 1.00 90.75 273 GLY A O 1
ATOM 2079 N N . ASP A 1 274 ? -6.018 -17.376 -8.137 1.00 83.94 274 ASP A N 1
ATOM 2080 C CA . ASP A 1 274 ? -7.118 -16.435 -8.395 1.00 83.94 274 ASP A CA 1
ATOM 2081 C C . ASP A 1 274 ? -7.232 -15.342 -7.304 1.00 83.94 274 ASP A C 1
ATOM 2083 O O . ASP A 1 274 ? -8.138 -14.513 -7.381 1.00 83.94 274 ASP A O 1
ATOM 2087 N N . ASN A 1 275 ? -6.388 -15.384 -6.264 1.00 84.56 275 ASN A N 1
ATOM 2088 C CA . ASN A 1 275 ? -6.376 -14.414 -5.160 1.00 84.56 275 ASN A CA 1
ATOM 2089 C C . ASN A 1 275 ? -5.103 -13.548 -5.217 1.00 84.56 275 ASN A C 1
ATOM 2091 O O . ASN A 1 275 ? -4.238 -13.767 -6.071 1.00 84.56 275 ASN A O 1
ATOM 2095 N N . ASP A 1 276 ? -4.985 -12.575 -4.320 1.00 86.38 276 ASP A N 1
ATOM 2096 C CA . ASP A 1 276 ? -3.969 -11.529 -4.420 1.00 86.38 276 ASP A CA 1
ATOM 2097 C C . ASP A 1 276 ? -2.645 -11.906 -3.727 1.00 86.38 276 ASP A C 1
ATOM 2099 O O . ASP A 1 276 ? -2.632 -12.518 -2.657 1.00 86.38 276 ASP A O 1
ATOM 2103 N N . LEU A 1 277 ? -1.523 -11.489 -4.321 1.00 93.06 277 LEU A N 1
ATOM 2104 C CA . LEU A 1 277 ? -0.240 -11.317 -3.637 1.00 93.06 277 LEU A CA 1
ATOM 2105 C C . LEU A 1 277 ? -0.004 -9.823 -3.391 1.00 93.06 277 LEU A C 1
ATOM 2107 O O . LEU A 1 277 ? 0.074 -9.052 -4.354 1.00 93.06 277 LEU A O 1
ATOM 2111 N N . THR A 1 278 ? 0.196 -9.433 -2.132 1.00 91.88 278 THR A N 1
ATOM 2112 C CA . THR A 1 278 ? 0.625 -8.077 -1.759 1.00 91.88 278 THR A CA 1
ATOM 2113 C C . THR A 1 278 ? 1.967 -8.126 -1.044 1.00 91.88 278 THR A C 1
ATOM 2115 O O . THR A 1 278 ? 2.127 -8.854 -0.071 1.00 91.88 278 THR A O 1
ATOM 2118 N N . ILE A 1 279 ? 2.944 -7.351 -1.511 1.00 95.50 279 ILE A N 1
ATOM 2119 C CA . ILE A 1 279 ? 4.251 -7.215 -0.860 1.00 95.50 279 ILE A CA 1
ATOM 2120 C C . ILE A 1 279 ? 4.383 -5.793 -0.319 1.00 95.50 279 ILE A C 1
ATOM 2122 O O . ILE A 1 279 ? 4.411 -4.846 -1.102 1.00 95.50 279 ILE A O 1
ATOM 2126 N N . TYR A 1 280 ? 4.488 -5.658 1.001 1.00 92.31 280 TYR A N 1
ATOM 2127 C CA . TYR A 1 280 ? 4.751 -4.411 1.717 1.00 92.31 280 TYR A CA 1
ATOM 2128 C C . TYR A 1 280 ? 6.247 -4.294 1.994 1.00 92.31 280 TYR A C 1
ATOM 2130 O O . TYR A 1 280 ? 6.825 -5.171 2.640 1.00 92.31 280 TYR A O 1
ATOM 2138 N N . ALA A 1 281 ? 6.878 -3.224 1.520 1.00 94.38 281 ALA A N 1
ATOM 2139 C CA . ALA A 1 281 ? 8.309 -3.009 1.681 1.00 94.38 281 ALA A CA 1
ATOM 2140 C C . ALA A 1 281 ? 8.613 -1.5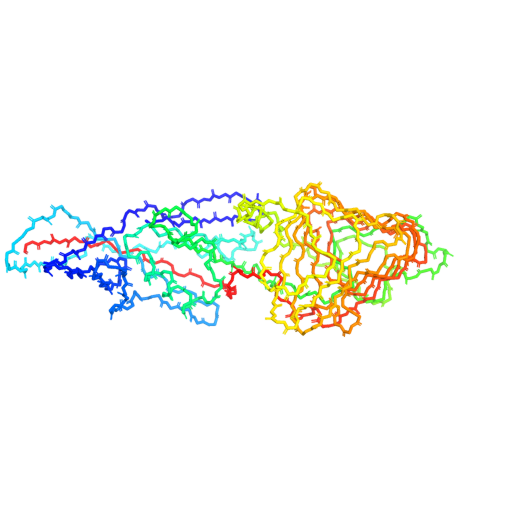91 2.180 1.00 94.38 281 ALA A C 1
ATOM 2142 O O . ALA A 1 281 ? 8.315 -0.604 1.509 1.00 94.38 281 ALA A O 1
ATOM 2143 N N . ASP A 1 282 ? 9.283 -1.514 3.330 1.00 89.12 282 ASP A N 1
ATOM 2144 C CA . ASP A 1 282 ? 9.893 -0.282 3.861 1.00 89.12 282 ASP A CA 1
ATOM 2145 C C . ASP A 1 282 ? 11.376 -0.159 3.451 1.00 89.12 282 ASP A C 1
ATOM 2147 O O . ASP A 1 282 ? 12.221 0.390 4.152 1.00 89.12 282 ASP A O 1
ATOM 2151 N N . THR A 1 283 ? 11.737 -0.781 2.329 1.00 94.69 283 THR A N 1
ATOM 2152 C CA . THR A 1 283 ? 13.114 -0.877 1.842 1.00 94.69 283 THR A CA 1
ATOM 2153 C C . THR A 1 283 ? 13.146 -0.752 0.327 1.00 94.69 283 THR A C 1
ATOM 2155 O O . THR A 1 283 ? 12.141 -0.983 -0.352 1.00 94.69 283 THR A O 1
ATOM 2158 N N . ASP A 1 284 ? 14.311 -0.384 -0.200 1.00 95.88 284 ASP A N 1
ATOM 2159 C CA . ASP A 1 284 ? 14.531 -0.216 -1.631 1.00 95.88 284 ASP A CA 1
ATOM 2160 C C . ASP A 1 284 ? 14.308 -1.538 -2.380 1.00 95.88 284 ASP A C 1
ATOM 2162 O O . ASP A 1 284 ? 14.796 -2.590 -1.956 1.00 95.88 284 ASP A O 1
ATOM 2166 N N . LEU A 1 285 ? 13.628 -1.465 -3.528 1.00 96.12 285 LEU A N 1
ATOM 2167 C CA . LEU A 1 285 ? 13.547 -2.559 -4.493 1.00 96.12 285 LEU A CA 1
ATOM 2168 C C . LEU A 1 285 ? 14.571 -2.337 -5.609 1.00 96.12 285 LEU A C 1
ATOM 2170 O O . LEU A 1 285 ? 14.449 -1.382 -6.375 1.00 96.12 285 LEU A O 1
ATOM 2174 N N . GLU A 1 286 ? 15.513 -3.268 -5.780 1.00 96.12 286 GLU A N 1
ATOM 2175 C CA . GLU A 1 286 ? 16.395 -3.311 -6.956 1.00 96.12 286 GLU A CA 1
ATOM 2176 C C . GLU A 1 286 ? 16.039 -4.500 -7.867 1.00 96.12 286 GLU A C 1
ATOM 2178 O O . GLU A 1 286 ? 16.089 -5.653 -7.448 1.00 96.12 286 GLU A O 1
ATOM 2183 N N . VAL A 1 287 ? 15.711 -4.249 -9.141 1.00 95.50 287 VAL A N 1
ATOM 2184 C CA . VAL A 1 287 ? 15.378 -5.294 -10.132 1.00 95.50 287 VAL A CA 1
ATOM 2185 C C . VAL A 1 287 ? 16.364 -5.283 -11.297 1.00 95.50 287 VAL A C 1
ATOM 2187 O O . VAL A 1 287 ? 16.663 -4.241 -11.887 1.00 95.50 287 VAL A O 1
ATOM 2190 N N . GLY A 1 288 ? 16.856 -6.462 -11.689 1.00 93.62 288 GLY A N 1
ATOM 2191 C CA . GLY A 1 288 ? 17.829 -6.595 -12.771 1.00 93.62 288 GLY A CA 1
ATOM 2192 C C . GLY A 1 288 ? 17.705 -7.877 -13.594 1.00 93.62 288 GLY A C 1
ATOM 2193 O O . GLY A 1 288 ? 16.824 -8.706 -13.417 1.00 93.62 288 GLY A O 1
ATOM 2194 N N . GLY A 1 289 ? 18.612 -8.033 -14.558 1.00 91.31 289 GLY A N 1
ATOM 2195 C CA . GLY A 1 289 ? 18.688 -9.179 -15.464 1.00 91.31 289 GLY A CA 1
ATOM 2196 C C . GLY A 1 289 ? 17.385 -9.472 -16.206 1.00 91.31 289 GLY A C 1
ATOM 2197 O O . GLY A 1 289 ? 16.866 -8.592 -16.882 1.00 91.31 289 GLY A O 1
ATOM 2198 N N . ASN A 1 290 ? 16.919 -10.720 -16.162 1.00 92.88 290 ASN A N 1
ATOM 2199 C CA . ASN A 1 290 ? 15.679 -11.148 -16.824 1.00 92.88 290 ASN A CA 1
ATOM 2200 C C . ASN A 1 290 ? 14.645 -11.605 -15.789 1.00 92.88 290 ASN A C 1
ATOM 2202 O O . ASN A 1 290 ? 13.979 -12.610 -16.006 1.00 92.88 290 ASN A O 1
ATOM 2206 N N . THR A 1 291 ? 14.612 -10.931 -14.642 1.00 94.31 291 THR A N 1
ATOM 2207 C CA . THR A 1 291 ? 13.680 -11.225 -13.556 1.00 94.31 291 THR A CA 1
ATOM 2208 C C . THR A 1 291 ? 12.236 -11.115 -14.034 1.00 94.31 291 THR A C 1
ATOM 2210 O O . THR A 1 291 ? 11.879 -10.148 -14.707 1.00 94.31 291 THR A O 1
ATOM 2213 N N . GLU A 1 292 ? 11.429 -12.106 -13.675 1.00 94.81 292 GLU A N 1
ATOM 2214 C CA . GLU A 1 292 ? 9.981 -12.128 -13.890 1.00 94.81 292 GLU A CA 1
ATOM 2215 C C . GLU A 1 292 ? 9.288 -11.896 -12.537 1.00 94.81 292 GLU A C 1
ATOM 2217 O O . GLU A 1 292 ? 9.685 -12.492 -11.535 1.00 94.81 292 GLU A O 1
ATOM 2222 N N . ILE A 1 293 ? 8.323 -10.971 -12.480 1.00 96.38 293 ILE A N 1
ATOM 2223 C CA . ILE A 1 293 ? 7.559 -10.642 -11.266 1.00 96.38 293 ILE A CA 1
ATOM 2224 C C . ILE A 1 293 ? 6.069 -10.607 -11.595 1.00 96.38 293 ILE A C 1
ATOM 2226 O O . ILE A 1 293 ? 5.649 -9.858 -12.479 1.00 96.38 293 ILE A O 1
ATOM 2230 N N . GLY A 1 294 ? 5.277 -11.332 -10.812 1.00 95.50 294 GLY A N 1
ATOM 2231 C CA . GLY A 1 294 ? 3.823 -11.252 -10.787 1.00 95.50 294 GLY A CA 1
ATOM 2232 C C . GLY A 1 294 ? 3.110 -12.353 -11.559 1.00 95.50 294 GLY A C 1
ATOM 2233 O O . GLY A 1 294 ? 3.705 -13.331 -12.010 1.00 95.50 294 GLY A O 1
ATOM 2234 N N . ASN A 1 295 ? 1.794 -12.205 -11.683 1.00 91.12 295 ASN A N 1
ATOM 2235 C CA . ASN A 1 295 ? 0.934 -13.222 -12.279 1.00 91.12 295 ASN A CA 1
ATOM 2236 C C . ASN A 1 295 ? 0.809 -13.018 -13.799 1.00 91.12 295 ASN A C 1
ATOM 2238 O O . ASN A 1 295 ? 0.336 -11.986 -14.282 1.00 91.12 295 ASN A O 1
ATOM 2242 N N . GLU A 1 296 ? 1.210 -14.027 -14.586 1.00 87.88 296 GLU A N 1
ATOM 2243 C CA . GLU A 1 296 ? 1.192 -13.951 -16.057 1.00 87.88 296 GLU A CA 1
ATOM 2244 C C . GLU A 1 296 ? -0.224 -13.725 -16.618 1.00 87.88 296 GLU A C 1
ATOM 2246 O O . GLU A 1 296 ? -0.401 -13.058 -17.645 1.00 87.88 296 GLU A O 1
ATOM 2251 N N . SER A 1 297 ? -1.230 -14.295 -15.950 1.00 86.25 297 SER A N 1
ATOM 2252 C CA . SER A 1 297 ? -2.624 -14.298 -16.401 1.00 86.25 297 SER A CA 1
ATOM 2253 C C . SER A 1 297 ? -3.444 -13.133 -15.855 1.00 86.25 297 SER A C 1
ATOM 2255 O O . SER A 1 297 ? -4.433 -12.767 -16.495 1.00 86.25 297 SER A O 1
ATOM 2257 N N . ASP A 1 298 ? -3.050 -12.575 -14.710 1.00 86.88 298 ASP A N 1
ATOM 2258 C CA . ASP A 1 298 ? -3.781 -11.516 -14.015 1.00 86.88 298 ASP A CA 1
ATOM 2259 C C . ASP A 1 298 ? -2.838 -10.529 -13.301 1.00 86.88 298 ASP A C 1
ATOM 2261 O O . ASP A 1 298 ? -2.569 -10.684 -12.110 1.00 86.88 298 ASP A O 1
ATOM 2265 N N . PRO A 1 299 ? -2.342 -9.488 -13.994 1.00 85.69 299 PRO A N 1
ATOM 2266 C CA . PRO A 1 299 ? -1.459 -8.492 -13.387 1.00 85.69 299 PRO A CA 1
ATOM 2267 C C . PRO A 1 299 ? -2.057 -7.761 -12.173 1.00 85.69 299 PRO A C 1
ATOM 2269 O O . PRO A 1 299 ? -1.301 -7.222 -11.369 1.00 85.69 299 PRO A O 1
ATOM 2272 N N . ALA A 1 300 ? -3.389 -7.735 -12.015 1.00 84.88 300 ALA A N 1
ATOM 2273 C CA . ALA A 1 300 ? -4.034 -7.151 -10.837 1.00 84.88 300 ALA A CA 1
ATOM 2274 C C . ALA A 1 300 ? -3.881 -7.997 -9.568 1.00 84.88 300 ALA A C 1
ATOM 2276 O O . ALA A 1 300 ? -3.949 -7.450 -8.466 1.00 84.88 300 ALA A O 1
ATOM 2277 N N . GLY A 1 301 ? -3.606 -9.295 -9.721 1.00 88.38 301 GLY A N 1
ATOM 2278 C CA . GLY A 1 301 ? -3.344 -10.217 -8.618 1.00 88.38 301 GLY A CA 1
ATOM 2279 C C . GLY A 1 301 ? -1.960 -10.055 -7.983 1.00 88.38 301 GLY A C 1
ATOM 2280 O O . GLY A 1 301 ? -1.589 -10.854 -7.129 1.00 88.38 301 GLY A O 1
ATOM 2281 N N . THR A 1 302 ? -1.152 -9.072 -8.398 1.00 93.94 302 THR A N 1
ATOM 2282 C CA . THR A 1 302 ? 0.157 -8.786 -7.792 1.00 93.94 302 THR A CA 1
ATOM 2283 C C . THR A 1 302 ? 0.311 -7.299 -7.499 1.00 93.94 302 THR A C 1
ATOM 2285 O O . THR A 1 302 ? 0.182 -6.454 -8.388 1.00 93.94 302 THR A O 1
ATOM 2288 N N . ARG A 1 303 ? 0.622 -6.976 -6.241 1.00 92.81 303 ARG A N 1
ATOM 2289 C CA . ARG A 1 303 ? 0.744 -5.607 -5.729 1.00 92.81 303 ARG A CA 1
ATOM 2290 C C . ARG A 1 303 ? 2.063 -5.457 -4.985 1.00 92.81 303 ARG A C 1
ATOM 2292 O O . ARG A 1 303 ? 2.346 -6.217 -4.064 1.00 92.81 303 ARG A O 1
ATOM 2299 N N . LEU A 1 304 ? 2.861 -4.475 -5.383 1.00 95.62 304 LEU A N 1
ATOM 2300 C CA . LEU A 1 304 ? 4.109 -4.109 -4.720 1.00 95.62 304 LEU A CA 1
ATOM 2301 C C . LEU A 1 304 ? 3.920 -2.722 -4.105 1.00 95.62 304 LEU A C 1
ATOM 2303 O O . LEU A 1 304 ? 3.694 -1.761 -4.840 1.00 95.62 304 LEU A O 1
ATOM 2307 N N . VAL A 1 305 ? 3.960 -2.633 -2.780 1.00 93.25 305 VAL A N 1
ATOM 2308 C CA . VAL A 1 305 ? 3.593 -1.449 -1.996 1.00 93.25 305 VAL A CA 1
ATOM 2309 C C . VAL A 1 305 ? 4.824 -0.948 -1.242 1.00 93.25 305 VAL A C 1
ATOM 2311 O O . VAL A 1 305 ? 5.419 -1.694 -0.465 1.00 93.25 305 VAL A O 1
ATOM 2314 N N . PHE A 1 306 ? 5.202 0.309 -1.479 1.00 94.44 306 PHE A N 1
ATOM 2315 C CA . PHE A 1 306 ? 6.455 0.899 -0.999 1.00 94.44 306 PHE A CA 1
ATOM 2316 C C . PHE A 1 306 ? 6.223 2.141 -0.148 1.00 94.44 306 PHE A C 1
ATOM 2318 O O . PHE A 1 306 ? 5.347 2.953 -0.460 1.00 94.44 306 PHE A O 1
ATOM 2325 N N . SER A 1 307 ? 7.034 2.290 0.900 1.00 88.94 307 SER A N 1
ATOM 2326 C CA . SER A 1 307 ? 7.021 3.472 1.761 1.00 88.94 307 SER A CA 1
ATOM 2327 C C . SER A 1 307 ? 7.648 4.686 1.070 1.00 88.94 307 SER A C 1
ATOM 2329 O O . SER A 1 307 ? 8.315 4.579 0.037 1.00 88.94 307 SER A O 1
ATOM 2331 N N . SER A 1 308 ? 7.460 5.859 1.667 1.00 85.56 308 SER A N 1
ATOM 2332 C CA . SER A 1 308 ? 8.082 7.122 1.270 1.00 85.56 308 SER A CA 1
ATOM 2333 C C . SER A 1 308 ? 9.604 7.132 1.461 1.00 85.56 308 SER A C 1
ATOM 2335 O O . SER A 1 308 ? 10.296 7.968 0.877 1.00 85.56 308 SER A O 1
ATOM 2337 N N . GLU A 1 309 ? 10.147 6.214 2.268 1.00 86.44 309 GLU A N 1
ATOM 2338 C CA . GLU A 1 309 ? 11.592 6.076 2.477 1.00 86.44 309 GLU A CA 1
ATOM 2339 C C . GLU A 1 309 ? 12.255 5.128 1.466 1.00 86.44 309 GLU A C 1
ATOM 2341 O O . GLU A 1 309 ? 13.471 5.211 1.268 1.00 86.44 309 GLU A O 1
ATOM 2346 N N . ALA A 1 310 ? 11.474 4.266 0.812 1.00 93.44 310 ALA A N 1
ATOM 2347 C CA . ALA A 1 310 ? 11.954 3.337 -0.200 1.00 93.44 310 ALA A CA 1
ATOM 2348 C C . ALA A 1 310 ? 12.170 4.024 -1.555 1.00 93.44 310 ALA A C 1
ATOM 2350 O O . ALA A 1 310 ? 11.620 5.085 -1.842 1.00 93.44 310 ALA A O 1
ATOM 2351 N N . THR A 1 311 ? 12.937 3.383 -2.428 1.00 94.81 311 THR A N 1
ATOM 2352 C CA . THR A 1 311 ? 13.044 3.688 -3.858 1.00 94.81 311 THR A CA 1
ATOM 2353 C C . THR A 1 311 ? 12.839 2.419 -4.678 1.00 94.81 311 THR A C 1
ATOM 2355 O O . THR A 1 311 ? 13.243 1.328 -4.274 1.00 94.81 311 THR A O 1
ATOM 2358 N N . VAL A 1 312 ? 12.211 2.544 -5.848 1.00 96.50 312 VAL A N 1
ATOM 2359 C CA . VAL A 1 312 ? 12.037 1.420 -6.778 1.00 96.50 312 VAL A CA 1
ATOM 2360 C C . VAL A 1 312 ? 12.961 1.628 -7.962 1.00 96.50 312 VAL A C 1
ATOM 2362 O O . VAL A 1 312 ? 12.769 2.558 -8.739 1.00 96.50 312 VAL A O 1
ATOM 2365 N N . GLN A 1 313 ? 13.955 0.758 -8.126 1.00 95.88 313 GLN A N 1
ATOM 2366 C CA . GLN A 1 313 ? 14.964 0.895 -9.168 1.00 95.88 313 GLN A CA 1
ATOM 2367 C C . GLN A 1 313 ? 15.066 -0.348 -10.054 1.00 95.88 313 GLN A C 1
ATOM 2369 O O . GLN A 1 313 ? 15.313 -1.466 -9.605 1.00 95.88 313 GLN A O 1
ATOM 2374 N N . MET A 1 314 ? 14.980 -0.136 -11.365 1.00 93.75 314 MET A N 1
ATOM 2375 C CA . MET A 1 314 ? 15.287 -1.136 -12.385 1.00 93.75 314 MET A CA 1
ATOM 2376 C C . MET A 1 314 ? 16.638 -0.798 -13.009 1.00 93.75 314 MET A C 1
ATOM 2378 O O . MET A 1 314 ? 16.800 0.240 -13.641 1.00 93.75 314 MET A O 1
ATOM 2382 N N . VAL A 1 315 ? 17.645 -1.657 -12.846 1.00 86.00 315 VAL A N 1
ATOM 2383 C CA . VAL A 1 315 ? 19.033 -1.271 -13.165 1.00 86.00 315 VAL A CA 1
ATOM 2384 C C . VAL A 1 315 ? 19.480 -1.636 -14.580 1.00 86.00 315 VAL A C 1
ATOM 2386 O O . VAL A 1 315 ? 19.891 -0.792 -15.380 1.00 86.00 315 VAL A O 1
ATOM 2389 N N . ARG A 1 316 ? 19.520 -2.929 -14.902 1.00 87.12 316 ARG A N 1
ATOM 2390 C CA . ARG A 1 316 ? 20.039 -3.452 -16.173 1.00 87.12 316 ARG A CA 1
ATOM 2391 C C . ARG A 1 316 ? 19.338 -4.743 -16.520 1.00 87.12 316 ARG A C 1
ATOM 2393 O O . ARG A 1 316 ? 19.197 -5.594 -15.657 1.00 87.12 316 ARG A O 1
ATOM 2400 N N . GLY A 1 317 ? 19.091 -4.950 -17.807 1.00 90.56 317 GLY A N 1
ATOM 2401 C CA . GLY A 1 317 ? 18.506 -6.182 -18.324 1.00 90.56 317 GLY A CA 1
ATOM 2402 C C . GLY A 1 317 ? 17.145 -5.929 -18.955 1.00 90.56 317 GLY A C 1
ATOM 2403 O O . GLY A 1 317 ? 16.868 -4.810 -19.380 1.00 90.56 317 GLY A O 1
ATOM 2404 N N . THR A 1 318 ? 16.343 -6.979 -19.055 1.00 94.12 318 THR A N 1
ATOM 2405 C CA . THR A 1 318 ? 14.993 -6.993 -19.623 1.00 94.12 318 THR A CA 1
ATOM 2406 C C . THR A 1 318 ? 14.039 -7.680 -18.641 1.00 94.12 318 THR A C 1
ATOM 2408 O O . THR A 1 318 ? 13.564 -8.771 -18.965 1.00 94.12 318 THR A O 1
ATOM 2411 N N . PRO A 1 319 ? 13.819 -7.141 -17.427 1.00 94.50 319 PRO A N 1
ATOM 2412 C CA . PRO A 1 319 ? 12.873 -7.760 -16.512 1.00 94.50 319 PRO A CA 1
ATOM 2413 C C . PRO A 1 319 ? 11.440 -7.593 -17.036 1.00 94.50 319 PRO A C 1
ATOM 2415 O O . PRO A 1 319 ? 11.136 -6.646 -17.771 1.00 94.50 319 PRO A O 1
ATOM 2418 N N . GLU A 1 320 ? 10.576 -8.530 -16.674 1.00 95.56 320 GLU A N 1
ATOM 2419 C CA . GLU A 1 320 ? 9.155 -8.522 -17.006 1.00 95.56 320 GLU A CA 1
ATOM 2420 C C . GLU A 1 320 ? 8.347 -8.448 -15.712 1.00 95.56 320 GLU A C 1
ATOM 2422 O O . GLU A 1 320 ? 8.425 -9.340 -14.873 1.00 95.56 320 GLU A O 1
ATOM 2427 N N . ILE A 1 321 ? 7.599 -7.362 -15.531 1.00 96.44 321 ILE A N 1
ATOM 2428 C CA . ILE A 1 321 ? 6.865 -7.078 -14.297 1.00 96.44 321 ILE A CA 1
ATOM 2429 C C . ILE A 1 321 ? 5.385 -6.970 -14.633 1.00 96.44 321 ILE A C 1
ATOM 2431 O O . ILE A 1 321 ? 4.993 -6.187 -15.496 1.00 96.44 321 ILE A O 1
ATOM 2435 N N . ARG A 1 322 ? 4.562 -7.765 -13.959 1.00 96.12 322 ARG A N 1
ATOM 2436 C CA . ARG A 1 322 ? 3.114 -7.872 -14.149 1.00 96.12 322 ARG A CA 1
ATOM 2437 C C . ARG A 1 322 ? 2.431 -7.619 -12.820 1.00 96.12 322 ARG A C 1
ATOM 2439 O O . ARG A 1 322 ? 2.043 -8.550 -12.125 1.00 96.12 322 ARG A O 1
ATOM 2446 N N . ALA A 1 323 ? 2.391 -6.353 -12.443 1.00 94.31 323 ALA A N 1
ATOM 2447 C CA . ALA A 1 323 ? 1.954 -5.942 -11.125 1.00 94.31 323 ALA A CA 1
ATOM 2448 C C . ALA A 1 323 ? 1.493 -4.488 -11.140 1.00 94.31 323 ALA A C 1
ATOM 2450 O O . ALA A 1 323 ? 1.851 -3.695 -12.019 1.00 94.31 323 ALA A O 1
ATOM 2451 N N . LEU A 1 324 ? 0.766 -4.126 -10.095 1.00 93.69 324 LEU A N 1
ATOM 2452 C CA . LEU A 1 324 ? 0.730 -2.756 -9.627 1.00 93.69 324 LEU A CA 1
ATOM 2453 C C . LEU A 1 324 ? 2.012 -2.452 -8.834 1.00 93.69 324 LEU A C 1
ATOM 2455 O O . LEU A 1 324 ? 2.310 -3.134 -7.855 1.00 93.69 324 LEU A O 1
ATOM 2459 N N . ILE A 1 325 ? 2.724 -1.393 -9.221 1.00 96.00 325 ILE A N 1
ATOM 2460 C CA . ILE A 1 325 ? 3.804 -0.791 -8.430 1.00 96.00 325 ILE A CA 1
ATOM 2461 C C . ILE A 1 325 ? 3.230 0.459 -7.762 1.00 96.00 325 ILE A C 1
ATOM 2463 O O . ILE A 1 325 ? 2.910 1.428 -8.452 1.00 96.00 325 ILE A O 1
ATOM 2467 N N . TYR A 1 326 ? 3.077 0.430 -6.442 1.00 93.75 326 TYR A N 1
ATOM 2468 C CA . TYR A 1 326 ? 2.495 1.504 -5.648 1.00 93.75 326 TYR A CA 1
ATOM 2469 C C . TYR A 1 326 ? 3.537 2.133 -4.720 1.00 93.75 326 TYR A C 1
ATOM 2471 O O . TYR A 1 326 ? 3.800 1.625 -3.634 1.00 93.75 326 TYR A O 1
ATOM 2479 N N . ALA A 1 327 ? 4.132 3.239 -5.163 1.00 94.25 327 ALA A N 1
ATOM 2480 C CA . ALA A 1 327 ? 5.187 3.967 -4.459 1.00 94.25 327 ALA A CA 1
ATOM 2481 C C . ALA A 1 327 ? 4.863 5.479 -4.415 1.00 94.25 327 ALA A C 1
ATOM 2483 O O . ALA A 1 327 ? 5.631 6.297 -4.918 1.00 94.25 327 ALA A O 1
ATOM 2484 N N . PRO A 1 328 ? 3.690 5.880 -3.885 1.00 86.06 328 PRO A N 1
ATOM 2485 C CA . PRO A 1 328 ? 3.093 7.193 -4.134 1.00 86.06 328 PRO A CA 1
ATOM 2486 C C . PRO A 1 328 ? 3.929 8.383 -3.636 1.00 86.06 328 PRO A C 1
ATOM 2488 O O . PRO A 1 328 ? 3.822 9.471 -4.194 1.00 86.06 328 PRO A O 1
ATOM 2491 N N . ASP A 1 329 ? 4.776 8.183 -2.634 1.00 85.69 329 ASP A N 1
ATOM 2492 C CA . ASP A 1 329 ? 5.644 9.220 -2.060 1.00 85.69 329 ASP A CA 1
ATOM 2493 C C . ASP A 1 329 ? 7.128 8.967 -2.371 1.00 85.69 329 ASP A C 1
ATOM 2495 O O . ASP A 1 329 ? 8.012 9.426 -1.653 1.00 85.69 329 ASP A O 1
ATOM 2499 N N . SER A 1 330 ? 7.407 8.162 -3.399 1.00 92.25 330 SER A N 1
ATOM 2500 C CA . SER A 1 330 ? 8.743 7.659 -3.707 1.00 92.25 330 SER A CA 1
ATOM 2501 C C . SER A 1 330 ? 9.091 7.812 -5.192 1.00 92.25 330 SER A C 1
ATOM 2503 O O . SER A 1 330 ? 8.241 8.064 -6.053 1.00 92.25 330 SER A O 1
ATOM 2505 N N . THR A 1 331 ? 10.384 7.682 -5.492 1.00 95.25 331 THR A N 1
ATOM 2506 C CA . THR A 1 331 ? 10.928 7.686 -6.849 1.00 95.25 331 THR A CA 1
ATOM 2507 C C . THR A 1 331 ? 10.943 6.277 -7.443 1.00 95.25 331 THR A C 1
ATOM 2509 O O . THR A 1 331 ? 11.479 5.337 -6.849 1.00 95.25 331 THR A O 1
ATOM 2512 N N . VAL A 1 332 ? 10.430 6.158 -8.669 1.00 98.00 332 VAL A N 1
ATOM 2513 C CA . VAL A 1 332 ? 10.510 4.957 -9.507 1.00 98.00 332 VAL A CA 1
ATOM 2514 C C . VAL A 1 332 ? 11.462 5.215 -10.678 1.00 98.00 332 VAL A C 1
ATOM 2516 O O . VAL A 1 332 ? 11.111 5.894 -11.643 1.00 98.00 332 VAL A O 1
ATOM 2519 N N . ASP A 1 333 ? 12.668 4.657 -10.601 1.00 97.44 333 ASP A N 1
ATOM 2520 C CA . ASP A 1 333 ? 13.719 4.742 -11.622 1.00 97.44 333 ASP A CA 1
ATOM 2521 C C . ASP A 1 333 ? 13.683 3.497 -12.525 1.00 97.44 333 ASP A C 1
ATOM 2523 O O . ASP A 1 333 ? 13.942 2.366 -12.100 1.00 97.44 333 ASP A O 1
ATOM 2527 N N . ILE A 1 334 ? 13.334 3.700 -13.796 1.00 96.56 334 ILE A N 1
ATOM 2528 C CA . ILE A 1 334 ? 13.136 2.652 -14.796 1.00 96.56 334 ILE A CA 1
ATOM 2529 C C . ILE A 1 334 ? 14.293 2.672 -15.800 1.00 96.56 334 ILE A C 1
ATOM 2531 O O . ILE A 1 334 ? 14.195 3.207 -16.912 1.00 96.56 334 ILE A O 1
ATOM 2535 N N . GLY A 1 335 ? 15.394 2.028 -15.419 1.00 91.44 335 GLY A N 1
ATOM 2536 C CA . GLY A 1 335 ? 16.535 1.738 -16.280 1.00 91.44 335 GLY A CA 1
ATOM 2537 C C . GLY A 1 335 ? 16.458 0.378 -16.985 1.00 91.44 335 GLY A C 1
ATOM 2538 O O . GLY A 1 335 ? 15.561 -0.440 -16.784 1.00 91.44 335 GLY A O 1
ATOM 2539 N N . GLY A 1 336 ? 17.439 0.106 -17.851 1.00 90.44 336 GLY A N 1
ATOM 2540 C CA . GLY A 1 336 ? 17.467 -1.117 -18.662 1.00 90.44 336 GLY A CA 1
ATOM 2541 C C . GLY A 1 336 ? 16.414 -1.104 -19.773 1.00 90.44 336 GLY A C 1
ATOM 2542 O O . GLY A 1 336 ? 16.137 -0.067 -20.353 1.00 90.44 336 GLY A O 1
ATOM 2543 N N . THR A 1 337 ? 15.864 -2.264 -20.129 1.00 94.00 337 THR A N 1
ATOM 2544 C CA . THR A 1 337 ? 14.782 -2.377 -21.125 1.00 94.00 337 THR A CA 1
ATOM 2545 C C . THR A 1 337 ? 13.655 -3.288 -20.613 1.00 94.00 337 THR A C 1
ATOM 2547 O O . THR A 1 337 ? 13.431 -4.357 -21.193 1.00 94.00 337 THR A O 1
ATOM 2550 N N . PRO A 1 338 ? 13.024 -2.934 -19.478 1.00 95.56 338 PRO A N 1
ATOM 2551 C CA . PRO A 1 338 ? 11.947 -3.692 -18.856 1.00 95.56 338 PRO A CA 1
ATOM 2552 C C . PRO A 1 338 ? 10.659 -3.660 -19.678 1.00 95.56 338 PRO A C 1
ATOM 2554 O O . PRO A 1 338 ? 10.406 -2.720 -20.436 1.00 95.56 338 PRO A O 1
ATOM 2557 N N . THR A 1 339 ? 9.826 -4.680 -19.480 1.00 96.56 339 THR A N 1
ATOM 2558 C CA . THR A 1 339 ? 8.403 -4.649 -19.833 1.00 96.56 339 THR A CA 1
ATOM 2559 C C . THR A 1 339 ? 7.585 -4.650 -18.550 1.00 96.56 339 THR A C 1
ATOM 2561 O O . THR A 1 339 ? 7.655 -5.606 -17.787 1.00 96.56 339 THR A O 1
ATOM 2564 N N . ILE A 1 340 ? 6.802 -3.601 -18.326 1.00 97.25 340 ILE A N 1
ATOM 2565 C CA . ILE A 1 340 ? 5.874 -3.486 -17.201 1.00 97.25 340 ILE A CA 1
ATOM 2566 C C . ILE A 1 340 ? 4.456 -3.589 -17.762 1.00 97.25 340 ILE A C 1
ATOM 2568 O O . ILE A 1 340 ? 4.103 -2.860 -18.686 1.00 97.25 340 ILE A O 1
ATOM 2572 N N . VAL A 1 341 ? 3.646 -4.499 -17.235 1.00 96.44 341 VAL A N 1
ATOM 2573 C CA . VAL A 1 341 ? 2.222 -4.635 -17.553 1.00 96.44 341 VAL A CA 1
ATOM 2574 C C . VAL A 1 341 ? 1.439 -4.417 -16.267 1.00 96.44 341 VAL A C 1
ATOM 2576 O O . VAL A 1 341 ? 1.526 -5.225 -15.349 1.00 96.44 341 VAL A O 1
ATOM 2579 N N . GLY A 1 342 ? 0.700 -3.318 -16.196 1.00 93.75 342 GLY A N 1
ATOM 2580 C CA . GLY A 1 342 ? -0.015 -2.906 -14.996 1.00 93.75 342 GLY A CA 1
ATOM 2581 C C . GLY A 1 342 ? -0.040 -1.390 -14.860 1.00 93.75 342 GLY A C 1
ATOM 2582 O O . GLY A 1 342 ? -0.215 -0.674 -15.850 1.00 93.75 342 GLY A O 1
ATOM 2583 N N . THR A 1 343 ? 0.150 -0.909 -13.636 1.00 94.12 343 THR A N 1
ATOM 2584 C CA . THR A 1 343 ? 0.172 0.518 -13.313 1.00 94.12 343 THR A CA 1
ATOM 2585 C C . THR A 1 343 ? 1.381 0.824 -12.443 1.00 94.12 343 THR A C 1
ATOM 2587 O O . THR A 1 343 ? 1.685 0.085 -11.509 1.00 94.12 343 THR A O 1
ATOM 2590 N N . VAL A 1 344 ? 2.061 1.926 -12.750 1.00 96.44 344 VAL A N 1
ATOM 2591 C CA . VAL A 1 344 ? 3.143 2.479 -11.932 1.00 96.44 344 VAL A CA 1
ATOM 2592 C C . VAL A 1 344 ? 2.648 3.760 -11.277 1.00 96.44 344 VAL A C 1
ATOM 2594 O O . VAL A 1 344 ? 2.267 4.695 -11.981 1.00 96.44 344 VAL A O 1
ATOM 2597 N N . VAL A 1 345 ? 2.658 3.801 -9.948 1.00 94.19 345 VAL A N 1
ATOM 2598 C CA . VAL A 1 345 ? 2.364 4.989 -9.141 1.00 94.19 345 VAL A CA 1
ATOM 2599 C C . VAL A 1 345 ? 3.646 5.417 -8.435 1.00 94.19 345 VAL A C 1
ATOM 2601 O O . VAL A 1 345 ? 4.211 4.621 -7.689 1.00 94.19 345 VAL A O 1
ATOM 2604 N N . GLY A 1 346 ? 4.100 6.645 -8.678 1.00 93.88 346 GLY A N 1
ATOM 2605 C CA . GLY A 1 346 ? 5.319 7.208 -8.091 1.00 93.88 346 GLY A CA 1
ATOM 2606 C C . GLY A 1 346 ? 5.243 8.725 -7.974 1.00 93.88 346 GLY A C 1
ATOM 2607 O O . GLY A 1 346 ? 4.696 9.356 -8.873 1.00 93.88 346 GLY A O 1
ATOM 2608 N N . GLU A 1 347 ? 5.805 9.335 -6.927 1.00 89.56 347 GLU A N 1
ATOM 2609 C CA . GLU A 1 347 ? 5.926 10.805 -6.862 1.00 89.56 347 GLU A CA 1
ATOM 2610 C C . GLU A 1 347 ? 6.714 11.301 -8.086 1.00 89.56 347 GLU A C 1
ATOM 2612 O O . GLU A 1 347 ? 6.259 12.160 -8.852 1.00 89.56 347 GLU A O 1
ATOM 2617 N N . GLU A 1 348 ? 7.861 10.664 -8.327 1.00 95.12 348 GLU A N 1
ATOM 2618 C CA . GLU A 1 348 ? 8.703 10.868 -9.500 1.00 95.12 348 GLU A CA 1
ATOM 2619 C C . GLU A 1 348 ? 8.910 9.542 -10.241 1.00 95.12 348 GLU A C 1
ATOM 2621 O O . GLU A 1 348 ? 9.307 8.542 -9.648 1.00 95.12 348 GLU A O 1
ATOM 2626 N N . VAL A 1 349 ? 8.649 9.526 -11.549 1.00 97.56 349 VAL A N 1
ATOM 2627 C CA . VAL A 1 349 ? 8.891 8.369 -12.423 1.00 97.56 349 VAL A CA 1
ATOM 2628 C C . VAL A 1 349 ? 9.914 8.754 -13.487 1.00 97.56 349 VAL A C 1
ATOM 2630 O O . VAL A 1 349 ? 9.637 9.575 -14.366 1.00 97.56 349 VAL A O 1
ATOM 2633 N N . GLU A 1 350 ? 11.098 8.153 -13.432 1.00 97.25 350 GLU A N 1
ATOM 2634 C CA . GLU A 1 350 ? 12.197 8.410 -14.365 1.00 97.25 350 GLU A CA 1
ATOM 2635 C C . GLU A 1 350 ? 12.333 7.247 -15.357 1.00 97.25 350 GLU A C 1
ATOM 2637 O O . GLU A 1 350 ? 12.480 6.094 -14.964 1.00 97.25 350 GLU A O 1
ATOM 2642 N N . ILE A 1 351 ? 12.273 7.529 -16.664 1.00 96.44 351 ILE A N 1
ATOM 2643 C CA . ILE A 1 351 ? 12.433 6.512 -17.715 1.00 96.44 351 ILE A CA 1
ATOM 2644 C C . ILE A 1 351 ? 13.756 6.720 -18.449 1.00 96.44 351 ILE A C 1
ATOM 2646 O O . ILE A 1 351 ? 13.914 7.655 -19.238 1.00 96.44 351 ILE A O 1
ATOM 2650 N N . ASP A 1 352 ? 14.701 5.809 -18.251 1.00 93.19 352 ASP A N 1
ATOM 2651 C CA . ASP A 1 352 ? 16.101 6.033 -18.615 1.00 93.19 352 ASP A CA 1
ATOM 2652 C C . ASP A 1 352 ? 16.496 5.519 -20.012 1.00 93.19 352 ASP A C 1
ATOM 2654 O O . ASP A 1 352 ? 17.483 5.980 -20.598 1.00 93.19 352 ASP A O 1
ATOM 2658 N N . ASP A 1 353 ? 15.720 4.600 -20.600 1.00 91.38 353 ASP A N 1
ATOM 2659 C CA . ASP A 1 353 ? 16.004 4.010 -21.915 1.00 91.38 353 ASP A CA 1
ATOM 2660 C C . ASP A 1 353 ? 14.794 4.040 -22.865 1.00 91.38 353 ASP A C 1
ATOM 2662 O O . ASP A 1 353 ? 13.635 3.894 -22.481 1.00 91.38 353 ASP A O 1
ATOM 2666 N N . VAL A 1 354 ? 15.084 4.168 -24.161 1.00 88.38 354 VAL A N 1
ATOM 2667 C CA . VAL A 1 354 ? 14.096 4.202 -25.252 1.00 88.38 354 VAL A CA 1
ATOM 2668 C C . VAL A 1 354 ? 13.363 2.878 -25.459 1.00 88.38 354 VAL A C 1
ATOM 2670 O O . VAL A 1 354 ? 12.355 2.851 -26.165 1.00 88.38 354 VAL A O 1
ATOM 2673 N N . ALA A 1 355 ? 13.924 1.777 -24.958 1.00 90.81 355 ALA A N 1
ATOM 2674 C CA . ALA A 1 355 ? 13.392 0.430 -25.123 1.00 90.81 355 ALA A CA 1
ATOM 2675 C C . ALA A 1 355 ? 12.603 -0.072 -23.902 1.00 90.81 355 ALA A C 1
ATOM 2677 O O . ALA A 1 355 ? 12.195 -1.231 -23.902 1.00 90.81 355 ALA A O 1
ATOM 2678 N N . VAL A 1 356 ? 12.371 0.786 -22.905 1.00 94.62 356 VAL A N 1
ATOM 2679 C CA . VAL A 1 356 ? 11.360 0.564 -21.862 1.00 94.62 356 VAL A CA 1
ATOM 2680 C C . VAL A 1 356 ? 9.978 0.442 -22.504 1.00 94.62 356 VAL A C 1
ATOM 2682 O O . VAL A 1 356 ? 9.650 1.184 -23.435 1.00 94.62 356 VAL A O 1
ATOM 2685 N N . GLU A 1 357 ? 9.158 -0.466 -21.984 1.00 96.56 357 GLU A N 1
ATOM 2686 C CA . GLU A 1 357 ? 7.755 -0.596 -22.362 1.00 96.56 357 GLU A CA 1
ATOM 2687 C C . GLU A 1 357 ? 6.871 -0.728 -21.115 1.00 96.56 357 GLU A C 1
ATOM 2689 O O . GLU A 1 357 ? 7.009 -1.679 -20.356 1.00 96.56 357 GLU A O 1
ATOM 2694 N N . ILE A 1 358 ? 5.951 0.214 -20.916 1.00 97.12 358 ILE A N 1
ATOM 2695 C CA . ILE A 1 358 ? 4.944 0.209 -19.850 1.00 97.12 358 ILE A CA 1
ATOM 2696 C C . ILE A 1 358 ? 3.583 0.101 -20.523 1.00 97.12 358 ILE A C 1
ATOM 2698 O O . ILE A 1 358 ? 3.223 0.972 -21.311 1.00 97.12 358 ILE A O 1
ATOM 2702 N N . ARG A 1 359 ? 2.829 -0.960 -20.245 1.00 95.69 359 ARG A N 1
ATOM 2703 C CA . ARG A 1 359 ? 1.495 -1.195 -20.800 1.00 95.69 359 ARG A CA 1
ATOM 2704 C C . ARG A 1 359 ? 0.463 -1.169 -19.688 1.00 95.69 359 ARG A C 1
ATOM 2706 O O . ARG A 1 359 ? 0.618 -1.888 -18.706 1.00 95.69 359 ARG A O 1
ATOM 2713 N N . HIS A 1 360 ? -0.605 -0.401 -19.876 1.00 91.69 360 HIS A N 1
ATOM 2714 C CA . HIS A 1 360 ? -1.730 -0.419 -18.941 1.00 91.69 360 HIS A CA 1
ATOM 2715 C C . HIS A 1 360 ? -2.446 -1.773 -18.956 1.00 91.69 360 HIS A C 1
ATOM 2717 O O . HIS A 1 360 ? -2.676 -2.347 -20.026 1.00 91.69 360 HIS A O 1
ATOM 2723 N N . ASP A 1 361 ? -2.846 -2.244 -17.775 1.00 86.31 361 ASP A N 1
ATOM 2724 C CA . ASP A 1 361 ? -3.792 -3.345 -17.623 1.00 86.31 361 ASP A CA 1
ATOM 2725 C C . ASP A 1 361 ? -5.107 -2.841 -17.007 1.00 86.31 361 ASP A C 1
ATOM 2727 O O . ASP A 1 361 ? -5.164 -2.438 -15.848 1.00 86.31 361 ASP A O 1
ATOM 2731 N N . GLY A 1 362 ? -6.191 -2.889 -17.786 1.00 79.38 362 GLY A N 1
ATOM 2732 C CA . GLY A 1 362 ? -7.504 -2.394 -17.359 1.00 79.38 362 GLY A CA 1
ATOM 2733 C C . GLY A 1 362 ? -8.176 -3.202 -16.241 1.00 79.38 362 GLY A C 1
ATOM 2734 O O . GLY A 1 362 ? -9.214 -2.777 -15.736 1.00 79.38 362 GLY A O 1
ATOM 2735 N N . SER A 1 363 ? -7.636 -4.360 -15.841 1.00 78.50 363 SER A N 1
ATOM 2736 C CA . SER A 1 363 ? -8.116 -5.080 -14.649 1.00 78.50 363 SER A CA 1
ATOM 2737 C C . SER A 1 363 ? -7.892 -4.275 -13.361 1.00 78.50 363 SER A C 1
ATOM 2739 O O . SER A 1 363 ? -8.725 -4.341 -12.455 1.00 78.50 363 SER A O 1
ATOM 2741 N N . LEU A 1 364 ? -6.854 -3.431 -13.329 1.00 75.19 364 LEU A N 1
ATOM 2742 C CA . LEU A 1 364 ? -6.478 -2.599 -12.184 1.00 75.19 364 LEU A CA 1
ATOM 2743 C C . LEU A 1 364 ? -7.459 -1.447 -11.902 1.00 75.19 364 LEU A C 1
ATOM 2745 O O . LEU A 1 364 ? -7.519 -0.949 -10.781 1.00 75.19 364 LEU A O 1
ATOM 2749 N N . GLU A 1 365 ? -8.307 -1.063 -12.862 1.00 70.62 365 GLU A N 1
ATOM 2750 C CA . GLU A 1 365 ? -9.320 -0.004 -12.683 1.00 70.62 365 GLU A CA 1
ATOM 2751 C C . GLU A 1 365 ? -10.316 -0.290 -11.545 1.00 70.62 365 GLU A C 1
ATOM 2753 O O . GLU A 1 365 ? -10.965 0.621 -11.028 1.00 70.62 365 GLU A O 1
ATOM 2758 N N . GLN A 1 366 ? -10.481 -1.566 -11.193 1.00 61.88 366 GLN A N 1
ATOM 2759 C CA . GLN A 1 366 ? -11.422 -2.039 -10.176 1.00 61.88 366 GLN A CA 1
ATOM 2760 C C . GLN A 1 366 ? -10.738 -2.411 -8.854 1.00 61.88 366 GLN A C 1
ATOM 2762 O O . GLN A 1 366 ? -11.423 -2.878 -7.944 1.00 61.88 366 GLN A O 1
ATOM 2767 N N . LEU A 1 367 ? -9.418 -2.238 -8.759 1.00 65.00 367 LEU A N 1
ATOM 2768 C CA . LEU A 1 367 ? -8.627 -2.659 -7.612 1.00 65.00 367 LEU A CA 1
ATOM 2769 C C . LEU A 1 367 ? -8.837 -1.709 -6.425 1.00 65.00 367 LEU A C 1
ATOM 2771 O O . LEU A 1 367 ? -8.726 -0.490 -6.564 1.00 65.00 367 LEU A O 1
ATOM 2775 N N . ASP A 1 368 ? -9.150 -2.281 -5.262 1.00 56.88 368 ASP A N 1
ATOM 2776 C CA . ASP A 1 368 ? -9.202 -1.569 -3.982 1.00 56.88 368 ASP A CA 1
ATOM 2777 C C . ASP A 1 368 ? -7.866 -1.827 -3.276 1.00 56.88 368 ASP A C 1
ATOM 2779 O O . ASP A 1 368 ? -7.522 -2.972 -2.977 1.00 56.88 368 ASP A O 1
ATOM 2783 N N . LEU A 1 369 ? -7.063 -0.775 -3.139 1.00 57.94 369 LEU A N 1
ATOM 2784 C CA . LEU A 1 369 ? -5.619 -0.889 -2.944 1.00 57.94 369 LEU A CA 1
ATOM 2785 C C . LEU A 1 369 ? -5.201 -1.442 -1.580 1.00 57.94 369 LEU A C 1
ATOM 2787 O O . LEU A 1 369 ? -4.143 -2.045 -1.501 1.00 57.94 369 LEU A O 1
ATOM 2791 N N . ILE A 1 370 ? -6.013 -1.243 -0.542 1.00 51.91 370 ILE A N 1
ATOM 2792 C CA . ILE A 1 370 ? -5.611 -1.474 0.851 1.00 51.91 370 ILE A CA 1
ATOM 2793 C C . ILE A 1 370 ? -6.397 -2.675 1.409 1.00 51.91 370 ILE A C 1
ATOM 2795 O O . ILE A 1 370 ? -7.533 -2.500 1.883 1.00 51.91 370 ILE A O 1
ATOM 2799 N N . PRO A 1 371 ? -5.860 -3.910 1.338 1.00 39.84 371 PRO A N 1
ATOM 2800 C CA . PRO A 1 371 ? -6.412 -5.053 2.054 1.00 39.84 371 PRO A CA 1
ATOM 2801 C C . PRO A 1 371 ? -6.539 -4.722 3.550 1.00 39.84 371 PRO A C 1
ATOM 2803 O O . PRO A 1 371 ? -5.601 -4.266 4.188 1.00 39.84 371 PRO A O 1
ATOM 2806 N N . GLY A 1 372 ? -7.723 -4.910 4.142 1.00 41.94 372 GLY A N 1
ATOM 2807 C CA . GLY A 1 372 ? -7.930 -4.631 5.575 1.00 41.94 372 GLY A CA 1
ATOM 2808 C C . GLY A 1 372 ? -8.169 -3.157 5.955 1.00 41.94 372 GLY A C 1
ATOM 2809 O O . GLY A 1 372 ? -8.187 -2.823 7.137 1.00 41.94 372 GLY A O 1
ATOM 2810 N N . ALA A 1 373 ? -8.429 -2.267 4.991 1.00 43.47 373 ALA A N 1
ATOM 2811 C CA . ALA A 1 373 ? -8.968 -0.923 5.262 1.00 43.47 373 ALA A CA 1
ATOM 2812 C C . ALA A 1 373 ? -10.447 -0.910 5.698 1.00 43.47 373 ALA A C 1
ATOM 2814 O O . ALA A 1 373 ? -10.970 0.092 6.200 1.00 43.47 373 ALA A O 1
ATOM 2815 N N . GLY A 1 374 ? -11.147 -2.011 5.436 1.00 45.88 374 GLY A N 1
ATOM 2816 C CA . GLY A 1 374 ? -12.600 -2.084 5.439 1.00 45.88 374 GLY A CA 1
ATOM 2817 C C . GLY A 1 374 ? -13.217 -1.276 4.297 1.00 45.88 374 GLY A C 1
ATOM 2818 O O . GLY A 1 374 ? -12.521 -0.543 3.597 1.00 45.88 374 GLY A O 1
ATOM 2819 N N . PRO A 1 375 ? -14.532 -1.406 4.040 1.00 46.06 375 PRO A N 1
ATOM 2820 C CA . PRO A 1 375 ? -15.148 -0.694 2.947 1.00 46.06 375 PRO A CA 1
ATOM 2821 C C . PRO A 1 375 ? -15.030 0.812 3.205 1.00 46.06 375 PRO A C 1
ATOM 2823 O O . PRO A 1 375 ? -15.225 1.265 4.341 1.00 46.06 375 PRO A O 1
ATOM 2826 N N . PRO A 1 376 ? -14.789 1.607 2.156 1.00 54.97 376 PRO A N 1
ATOM 2827 C CA . PRO A 1 376 ? -14.596 3.036 2.300 1.00 54.97 376 PRO A CA 1
ATOM 2828 C C . PRO A 1 376 ? -15.765 3.699 3.038 1.00 54.97 376 PRO A C 1
ATOM 2830 O O . PRO A 1 376 ? -16.945 3.480 2.720 1.00 54.97 376 PRO A O 1
ATOM 2833 N N . VAL A 1 377 ? -15.447 4.552 4.009 1.00 64.31 377 VAL A N 1
ATOM 2834 C CA . VAL A 1 377 ? -16.422 5.366 4.738 1.00 64.31 377 VAL A CA 1
ATOM 2835 C C . VAL A 1 377 ? -16.410 6.774 4.149 1.00 64.31 377 VAL A C 1
ATOM 2837 O O . VAL A 1 377 ? -15.602 7.617 4.498 1.00 64.31 377 VAL A O 1
ATOM 2840 N N . ARG A 1 378 ? -17.351 7.059 3.250 1.00 65.12 378 ARG A N 1
ATOM 2841 C CA . ARG A 1 378 ? -17.530 8.382 2.625 1.00 65.12 378 ARG A CA 1
ATOM 2842 C C . ARG A 1 378 ? -18.087 9.414 3.598 1.00 65.12 378 ARG A C 1
ATOM 2844 O O . ARG A 1 378 ? -17.750 10.588 3.532 1.00 65.12 378 ARG A O 1
ATOM 2851 N N . TYR A 1 379 ? -18.955 8.974 4.503 1.00 72.38 379 TYR A N 1
ATOM 2852 C CA . TYR A 1 379 ? -19.584 9.819 5.510 1.00 72.38 379 TYR A CA 1
ATOM 2853 C C . TYR A 1 379 ? -19.534 9.117 6.855 1.00 72.38 379 TYR A C 1
ATOM 2855 O O . TYR A 1 379 ? -19.956 7.969 6.962 1.00 72.38 379 TYR A O 1
ATOM 2863 N N . ALA A 1 380 ? -19.075 9.809 7.890 1.00 77.25 380 ALA A N 1
ATOM 2864 C CA . ALA A 1 380 ? -19.092 9.276 9.240 1.00 77.25 380 ALA A CA 1
ATOM 2865 C C . ALA A 1 380 ? -19.782 10.254 10.195 1.00 77.25 380 ALA A C 1
ATOM 2867 O O . ALA A 1 380 ? -19.394 11.414 10.329 1.00 77.25 380 ALA A O 1
ATOM 2868 N N . GLU A 1 381 ? -20.825 9.778 10.870 1.00 83.44 381 GLU A N 1
ATOM 2869 C CA . GLU A 1 381 ? -21.561 10.535 11.872 1.00 83.44 381 GLU A CA 1
ATOM 2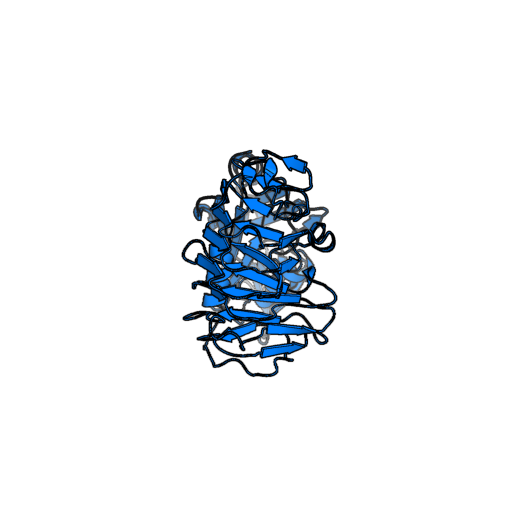870 C C . GLU A 1 381 ? -21.339 9.922 13.253 1.00 83.44 381 GLU A C 1
ATOM 2872 O O . GLU A 1 381 ? -21.861 8.853 13.574 1.00 83.44 381 GLU A O 1
ATOM 2877 N N . PHE A 1 382 ? -20.611 10.646 14.100 1.00 87.12 382 PHE A N 1
ATOM 2878 C CA . PHE A 1 382 ? -20.397 10.275 15.493 1.00 87.12 382 PHE A CA 1
ATOM 2879 C C . PHE A 1 382 ? -21.213 11.183 16.407 1.00 87.12 382 PHE A C 1
ATOM 2881 O O . PHE A 1 382 ? -21.101 12.414 16.367 1.00 87.12 382 PHE A O 1
ATOM 2888 N N . THR A 1 383 ? -22.030 10.579 17.268 1.00 90.44 383 THR A N 1
ATOM 2889 C CA . THR A 1 383 ? -22.835 11.314 18.252 1.00 90.44 383 THR A CA 1
ATOM 2890 C C . THR A 1 383 ? -22.589 10.762 19.646 1.00 90.44 383 THR A C 1
ATOM 2892 O O . THR A 1 383 ? -22.989 9.640 19.939 1.00 90.44 383 THR A O 1
ATOM 2895 N N . ALA A 1 384 ? -21.992 11.567 20.523 1.00 91.56 384 ALA A N 1
ATOM 2896 C CA . ALA A 1 384 ? -21.777 11.230 21.924 1.00 91.56 384 ALA A CA 1
ATOM 2897 C C . ALA A 1 384 ? -22.972 11.657 22.792 1.00 91.56 384 ALA A C 1
ATOM 2899 O O . ALA A 1 384 ? -23.465 12.784 22.692 1.00 91.56 384 ALA A O 1
ATOM 2900 N N . SER A 1 385 ? -23.454 10.760 23.649 1.00 92.00 385 SER A N 1
ATOM 2901 C CA . SER A 1 385 ? -24.530 11.011 24.610 1.00 92.00 385 SER A CA 1
ATOM 2902 C C . SER A 1 385 ? -24.080 10.695 26.029 1.00 92.00 385 SER A C 1
ATOM 2904 O O . SER A 1 385 ? -23.771 9.546 26.329 1.00 92.00 385 SER A O 1
ATOM 2906 N N . ASP A 1 386 ? -24.148 11.697 26.904 1.00 91.06 386 ASP A N 1
ATOM 2907 C CA . ASP A 1 386 ? -23.888 11.540 28.333 1.00 91.06 386 ASP A CA 1
ATOM 2908 C C . ASP A 1 386 ? -25.151 11.123 29.090 1.00 91.06 386 ASP A C 1
ATOM 2910 O O . ASP A 1 386 ? -26.179 11.822 29.090 1.00 91.06 386 ASP A O 1
ATOM 2914 N N . LEU A 1 387 ? -25.059 9.978 29.758 1.00 89.12 387 LEU A N 1
ATOM 2915 C CA . LEU A 1 387 ? -26.087 9.431 30.628 1.00 89.12 387 LEU A CA 1
ATOM 2916 C C . LEU A 1 387 ? -25.560 9.332 32.059 1.00 89.12 387 LEU A C 1
ATOM 2918 O O . LEU A 1 387 ? -24.416 8.955 32.290 1.00 89.12 387 LEU A O 1
ATOM 2922 N N . GLU A 1 388 ? -26.427 9.625 33.021 1.00 86.69 388 GLU A N 1
ATOM 2923 C CA . GLU A 1 388 ? -26.173 9.425 34.445 1.00 86.69 388 GLU A CA 1
ATOM 2924 C C . GLU A 1 388 ? -27.279 8.556 35.045 1.00 86.69 388 GLU A C 1
ATOM 2926 O O . GLU A 1 388 ? -28.451 8.604 34.640 1.00 86.69 388 GLU A O 1
ATOM 2931 N N . LEU A 1 389 ? -26.885 7.727 36.005 1.00 78.94 389 LEU A N 1
ATOM 2932 C CA . LEU A 1 389 ? -27.781 6.886 36.785 1.00 78.94 389 LEU A CA 1
ATOM 2933 C C . LEU A 1 389 ? -28.201 7.610 38.067 1.00 78.94 389 LEU A C 1
ATOM 2935 O O . LEU A 1 389 ? -27.440 7.687 39.030 1.00 78.94 389 LEU A O 1
ATOM 2939 N N . ASP A 1 390 ? -29.446 8.079 38.083 1.00 71.62 390 ASP A N 1
ATOM 2940 C CA . ASP A 1 390 ? -30.094 8.683 39.247 1.00 71.62 390 ASP A CA 1
ATOM 2941 C C . ASP A 1 390 ? -30.925 7.664 40.048 1.00 71.62 390 ASP A C 1
ATOM 2943 O O . ASP A 1 390 ? -31.302 6.601 39.545 1.00 71.62 390 ASP A O 1
ATOM 2947 N N . ASP A 1 391 ? -31.286 8.046 41.280 1.00 63.59 391 ASP A N 1
ATOM 2948 C CA . ASP A 1 391 ? -32.286 7.363 42.122 1.00 63.59 391 ASP A CA 1
ATOM 2949 C C . ASP A 1 391 ? -33.707 7.315 41.519 1.00 63.59 391 ASP A C 1
ATOM 2951 O O . ASP A 1 391 ? -34.136 8.262 40.801 1.00 63.59 391 ASP A O 1
#

Sequence (391 aa):
MNVTYTNDSGETEVLYDEQLGALLYSNDDTEIAYQGGGVWRSDGTGSTMVSAPGIEYREGTLTFPIVHLAGDRVGGTTVDGTVRRTAAPKRIDLDDRWNSDRGSVAVRIDIESEYCGAWERELEETITGSVIERCEEGEAQRVRIRLINPAGHSRAFDSAVIGETVTAGFDESTGARPIDGDVNAGTIDEWMVNGTVSDENYDYPSADEEIDNALEACDEFETIDEDVTEPGVHCVDEIDGSHDFDTSNGDIDVVVRDSFDLSSGTSNLDVEGDNDLTIYADTDLEVGGNTEIGNESDPAGTRLVFSSEATVQMVRGTPEIRALIYAPDSTVDIGGTPTIVGTVVGEEVEIDDVAVEIRHDGSLEQLDLIPGAGPPVRYAEFTASDLELDD

Secondary structure (DSSP, 8-state):
-EEEEE-TTS-EEEEEE-----EEEEETTEEEEEETTEEEEE-SS-EEEEE--S-EEETTEEEEEEEEEE------SS---EEEE-SPPEEE--HHHHS-SS---EEEEEEE-TTHHHHHHHHHHHSTT-EEE-TTTSSTTEEEEEE----S------SSEEEEEEEESS-GGG----EES-EEEEEE-GGGBSS-EE-PPP-PPPSHHHHHHHHHT-S--BPPPSEE---EEEEEEEE-S-EEEEGGGS-EEEEEEEEEEETTSS--EEEESSS-EEEEESS-EEEEET-EEEESS-GGGEEEEE-TT--EEEEEE--EEEEEEEEEEEEEEE-SS-EEEEEEEEEEEEE--TT-EEE--GGGGG----TTS-S--SEEEEEEEEEEEE-

Radius of gyration: 24.79 Å; chains: 1; bounding box: 55×42×78 Å

InterPro domains:
  IPR055713 Protein of unknown function DUF7289 [PF23960] (4-128)
  IPR055729 Domain of unknown function DUF7305 [PF23981] (197-366)